Protein AF-A0A397CRY1-F1 (afdb_monomer_lite)

pLDDT: mean 73.07, std 24.19, range [22.98, 98.88]

Radius of gyration: 30.83 Å; chains: 1; bounding box: 78×81×92 Å

Secondary structure (DSSP, 8-state):
-HHHHHHHHHSSSS---TTSHHHHHHHHHHSPPPGGG-HHHHHHHHHHHHHHHHHTT-EEEEEEESB-BEE-STT-EE------HHHHHHHHHHHHTTEEEEEEEETTS--TTTHHHHHHHHTT-GGGGEEE-TTT-PEEEPPPTT-TTHHHHHHHHHHHHHHGGGEEEEEE-BHHHHHHHHHHHHHHHGGGGGGEEEEE--B--SEE--TT--------------------------------------EEPP--HHHIIIII-TTSEEEEEEE-SSGGGHHHHHHHHHHHH--SEEEEE-TT-TT-EEEE-SS-EEEE-----TT-----HHHHHHHHHHHHHHHHHHHHHHHHHHHHHHHHHHHHHHPPTTPEEEE-TTS-EEEE--TT-----EE----TTSS----------TT--HHHHHHHTTSTTTTS-HHHHHHHHHHHTT--HHHHHHHHHS-EE----

Organism: Aphanomyces astaci (NCBI:txid112090)

Sequence (469 aa):
MEFWGTLQKSLGGGAVPADSDAYVNKFFDNTAVEESWAIDEWTAKLKQFVAAQLADGRRVALVTCGSATVPLSGDSVMDAVSFGDRGAASAEHFLRAGYAVIFLHRHGSLAPFSRHFQLYIRDNRFLSMLRVDDTDNSLHVDPPNDDRHAQDLSTILTEAKDTSARLVHVSFTSVQQYLFYLRMAASVIDSAASRGLILLSASVLDYYVPSSIPSILPSIPSTPSTAASPPPPSSNTTKKESSSSLTLNLVRIPNLIAKIRRNYAPKACLVTLKSVADKGRLQRAAFRDIERWGVDVVVADSPMLPNELALISPQEEFVASPHLDEDCRHVELEVVCAAMLVEIHRAWSTRRQILKQGKALLLLTAKFSMMKENDTLNEDAMGNKNVPFKRGIRIYTERRHRPPSTSPPLEVMIAFSPAGTPETIRNLWGDLWNGWDEGEIADFKEQIGHVTLSSALYGLAHGVTATVG

InterPro domains:
  IPR035929 CoaB-like superfamily [G3DSA:3.40.50.10300] (41-379)
  IPR035929 CoaB-like superfamily [SSF102645] (41-327)

Foldseek 3Di:
DVPVVVVVVVCVPDHDDLQDPVNVVVLVVQDDDDVVLVLVVVLVVLLVLLVVCVVVVAFEEEFEFEWAWFDDPDPDIDTPGGLGPLRQLLCLLSLVVRHQYEYEYAVNHDHHLCNVCVVCVVVVNQVVQWDQDPPPRDIGGHDDPPDPCSVVNVVSVVSCVVSVSRYDYNYDHHLSSSVSVVLSNLLSQLVSFLSYAYEYRYHYDQWHADPPDPPPDPPDDDDDDDDDDDDDDDDDDPPPPPPPDDDTDIDGNRDCLLVSCPPRRVRYQYEYEEEDADPVCQQVVFVCCCVVRVHQWYWYDHPVCPQWIWIDGPVDIDIQGFDCPPVRDGDHSSNSVSVVVSVSSVVSSLVVLLCVLCVVVVVVLVVLLPDDFQQFDQAFPVGDGRDGDDFPTHHDFDQPDDPDDDDDPDGDGPGDDPPDDSVNSVVCVVPVDDPDDPVRVVVVCVVCVPPDPSRVSVVVSRGGDDDDD

Structure (mmCIF, N/CA/C/O backbone):
data_AF-A0A397CRY1-F1
#
_entry.id   AF-A0A397CRY1-F1
#
loop_
_atom_site.group_PDB
_atom_site.id
_atom_site.type_symbol
_atom_site.label_atom_id
_atom_site.label_alt_id
_atom_site.label_comp_id
_atom_site.label_asym_id
_atom_site.label_entity_id
_atom_site.label_seq_id
_atom_site.pdbx_PDB_ins_code
_atom_site.Cartn_x
_atom_site.Cartn_y
_atom_site.Cartn_z
_atom_site.occupancy
_atom_site.B_iso_or_equiv
_atom_site.auth_seq_id
_atom_site.auth_comp_id
_atom_site.auth_asym_id
_atom_site.auth_atom_id
_atom_site.pdbx_PDB_model_num
ATOM 1 N N . MET A 1 1 ? -6.505 34.892 -18.474 1.00 35.56 1 MET A N 1
ATOM 2 C CA . MET A 1 1 ? -5.706 35.637 -17.472 1.00 35.56 1 MET A CA 1
ATOM 3 C C . MET A 1 1 ? -6.442 35.860 -16.143 1.00 35.56 1 MET A C 1
ATOM 5 O O . MET A 1 1 ? -5.770 35.910 -15.125 1.00 35.56 1 MET A O 1
ATOM 9 N N . GLU A 1 2 ? -7.780 35.922 -16.085 1.00 35.66 2 GLU A N 1
ATOM 10 C CA . GLU A 1 2 ? -8.510 36.241 -14.832 1.00 35.66 2 GLU A CA 1
ATOM 11 C C . GLU A 1 2 ? -8.693 35.073 -13.828 1.00 35.66 2 GLU A C 1
ATOM 13 O O . GLU A 1 2 ? -8.895 35.305 -12.635 1.00 35.66 2 GLU A O 1
ATOM 18 N N . PHE A 1 3 ? -8.564 33.813 -14.261 1.00 38.59 3 PHE A N 1
ATOM 19 C CA . PHE A 1 3 ? -8.904 32.633 -13.439 1.00 38.59 3 PHE A CA 1
ATOM 20 C C . PHE A 1 3 ? -7.819 32.208 -12.423 1.00 38.59 3 PHE A C 1
ATOM 22 O O . PHE A 1 3 ? -8.110 31.622 -11.384 1.00 38.59 3 PHE A O 1
ATOM 29 N N . TRP A 1 4 ? -6.550 32.537 -12.682 1.00 41.78 4 TRP A N 1
ATOM 30 C CA . TRP A 1 4 ? -5.4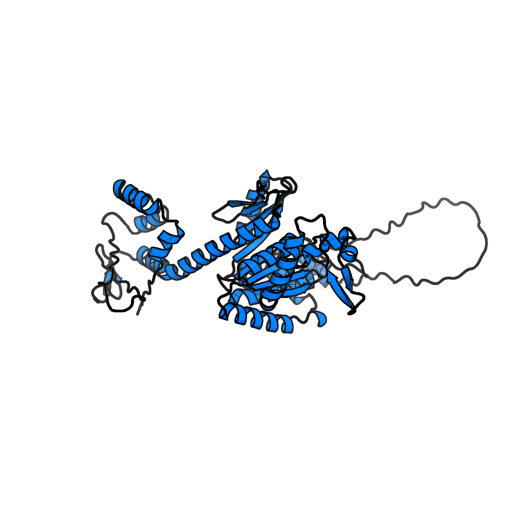56 32.291 -11.728 1.00 41.78 4 TRP A CA 1
ATOM 31 C C . TRP A 1 4 ? -5.175 33.498 -10.826 1.00 41.78 4 TRP A C 1
ATOM 33 O O . TRP A 1 4 ? -4.739 33.320 -9.691 1.00 41.78 4 TRP A O 1
ATOM 43 N N . GLY A 1 5 ? -5.547 34.709 -11.260 1.00 36.38 5 GLY A N 1
ATOM 44 C CA . GLY A 1 5 ? -5.604 35.886 -10.386 1.00 36.38 5 GLY A CA 1
ATOM 45 C C . GLY A 1 5 ? -6.648 35.739 -9.270 1.00 36.38 5 GLY A C 1
ATOM 46 O O . GLY A 1 5 ? -6.462 36.261 -8.174 1.00 36.38 5 GLY A O 1
ATOM 47 N N . THR A 1 6 ? -7.707 34.958 -9.500 1.00 38.34 6 THR A N 1
ATOM 48 C CA . THR A 1 6 ? -8.682 34.561 -8.470 1.00 38.34 6 THR A CA 1
ATOM 49 C C . THR A 1 6 ? -8.162 33.450 -7.557 1.00 38.34 6 THR A C 1
ATOM 51 O O . THR A 1 6 ? -8.492 33.460 -6.375 1.00 38.34 6 THR A O 1
ATOM 54 N N . LEU A 1 7 ? -7.269 32.566 -8.024 1.00 38.50 7 LEU A N 1
ATOM 55 C CA . LEU A 1 7 ? -6.516 31.674 -7.130 1.00 38.50 7 LEU A CA 1
ATOM 56 C C . LEU A 1 7 ? -5.561 32.471 -6.236 1.00 38.50 7 LEU A C 1
ATOM 58 O O . LEU A 1 7 ? -5.512 32.224 -5.040 1.00 38.50 7 LEU A O 1
ATOM 62 N N . GLN A 1 8 ? -4.873 33.477 -6.776 1.00 40.81 8 GLN A N 1
ATOM 63 C CA . GLN A 1 8 ? -3.976 34.345 -6.008 1.00 40.81 8 GLN A CA 1
ATOM 64 C C . GLN A 1 8 ? -4.739 35.237 -5.008 1.00 40.81 8 GLN A C 1
ATOM 66 O O . GLN A 1 8 ? -4.270 35.436 -3.891 1.00 40.81 8 GLN A O 1
ATOM 71 N N . LYS A 1 9 ? -5.948 35.709 -5.360 1.00 37.59 9 LYS A N 1
ATOM 72 C CA . LYS A 1 9 ? -6.834 36.469 -4.454 1.00 37.59 9 LYS A CA 1
ATOM 73 C C . LYS A 1 9 ? -7.597 35.604 -3.441 1.00 37.59 9 LYS A C 1
ATOM 75 O O . LYS A 1 9 ? -7.926 36.110 -2.380 1.00 37.59 9 LYS A O 1
ATOM 80 N N . SER A 1 10 ? -7.846 34.322 -3.722 1.00 38.50 10 SER A N 1
ATOM 81 C CA . SER A 1 10 ? -8.452 33.376 -2.764 1.00 38.50 10 SER A CA 1
ATOM 82 C C . SER A 1 10 ? -7.421 32.658 -1.884 1.00 38.50 10 SER A C 1
ATOM 84 O O . SER A 1 10 ? -7.786 32.146 -0.832 1.00 38.50 10 SER A O 1
ATOM 86 N N . LEU A 1 11 ? -6.154 32.591 -2.303 1.00 43.59 11 LEU A N 1
ATOM 87 C CA . LEU A 1 11 ? -5.031 32.059 -1.515 1.00 43.59 11 LEU A CA 1
ATOM 88 C C . LEU A 1 11 ? -4.255 33.165 -0.782 1.00 43.59 11 LEU A C 1
ATOM 90 O O . LEU A 1 11 ? -3.385 32.871 0.035 1.00 43.59 11 LEU A O 1
ATOM 94 N N . GLY A 1 12 ? -4.594 34.431 -1.035 1.00 35.75 12 GLY A N 1
ATOM 95 C CA . GLY A 1 12 ? -4.203 35.581 -0.230 1.00 35.75 12 GLY A CA 1
ATOM 96 C C . GLY A 1 12 ? -5.189 35.796 0.916 1.00 35.75 12 GLY A C 1
ATOM 97 O O . GLY A 1 12 ? -6.073 36.638 0.812 1.00 35.75 12 GLY A O 1
ATOM 98 N N . GLY A 1 13 ? -5.041 35.021 1.993 1.00 34.59 13 GLY A N 1
ATOM 99 C CA . GLY A 1 13 ? -5.843 35.154 3.217 1.00 34.59 13 GLY A CA 1
ATOM 100 C C . GLY A 1 13 ? -6.302 33.808 3.776 1.00 34.59 13 GLY A C 1
ATOM 101 O O . GLY A 1 13 ? -7.471 33.465 3.669 1.00 34.59 13 GLY A O 1
ATOM 102 N N . GLY A 1 14 ? -5.373 33.042 4.359 1.00 41.25 14 GLY A N 1
ATOM 103 C CA . GLY A 1 14 ? -5.627 31.710 4.926 1.00 41.25 14 GLY A CA 1
ATOM 104 C C . GLY A 1 14 ? -5.494 30.597 3.883 1.00 41.25 14 GLY A C 1
ATOM 105 O O . GLY A 1 14 ? -6.463 30.218 3.236 1.00 41.25 14 GLY A O 1
ATOM 106 N N . ALA A 1 15 ? -4.279 30.075 3.696 1.00 59.34 15 ALA A N 1
ATOM 107 C CA . ALA A 1 15 ? -4.007 29.015 2.726 1.00 59.34 15 ALA A CA 1
ATOM 108 C C . ALA A 1 15 ? -4.868 27.772 3.014 1.00 59.34 15 ALA A C 1
ATOM 110 O O . ALA A 1 15 ? -4.705 27.122 4.047 1.00 59.34 15 ALA A O 1
ATOM 111 N N . VAL A 1 16 ? -5.776 27.443 2.093 1.00 67.69 16 VAL A N 1
ATOM 112 C CA . VAL A 1 16 ? -6.593 26.228 2.151 1.00 67.69 16 VAL A CA 1
ATOM 113 C C . VAL A 1 16 ? -5.658 25.007 2.235 1.00 67.69 16 VAL A C 1
ATOM 115 O O . VAL A 1 16 ? -4.805 24.847 1.357 1.00 67.69 16 VAL A O 1
ATOM 118 N N . PRO A 1 17 ? -5.769 24.153 3.271 1.00 79.25 17 PRO A N 1
ATOM 119 C CA . PRO A 1 17 ? -4.882 23.004 3.436 1.00 79.25 17 PRO A CA 1
ATOM 120 C C . PRO A 1 17 ? -4.955 22.044 2.240 1.00 79.25 17 PRO A C 1
ATOM 122 O O . PRO A 1 17 ? -6.041 21.786 1.715 1.00 79.25 17 PRO A O 1
ATOM 125 N N . ALA A 1 18 ? -3.812 21.479 1.832 1.00 80.44 18 ALA A N 1
ATOM 126 C CA . ALA A 1 18 ? -3.720 20.544 0.699 1.00 80.44 18 ALA A CA 1
ATOM 127 C C . ALA A 1 18 ? -4.480 19.219 0.931 1.00 80.44 18 ALA A C 1
ATOM 129 O O . ALA A 1 18 ? -4.733 18.461 -0.002 1.00 80.44 18 ALA A O 1
ATOM 130 N N . ASP A 1 19 ? -4.837 18.941 2.181 1.00 81.25 19 ASP A N 1
ATOM 131 C CA . ASP A 1 19 ? -5.654 17.818 2.637 1.00 81.25 19 ASP A CA 1
ATOM 132 C C . ASP A 1 19 ? -7.155 18.145 2.751 1.00 81.25 19 ASP A C 1
ATOM 134 O O . ASP A 1 19 ? -7.961 17.258 3.035 1.00 81.25 19 ASP A O 1
ATOM 138 N N . SER A 1 20 ? -7.550 19.405 2.539 1.00 86.19 20 SER A N 1
ATOM 139 C CA . SER A 1 20 ? -8.951 19.815 2.648 1.00 86.19 20 SER A CA 1
ATOM 140 C C . SER A 1 20 ? -9.811 19.274 1.504 1.00 86.19 20 SER A C 1
ATOM 142 O O . SER A 1 20 ? -9.372 19.138 0.360 1.00 86.19 20 SER A O 1
ATOM 144 N N . ASP A 1 21 ? -11.084 19.032 1.808 1.00 85.88 21 ASP A N 1
ATOM 145 C CA . ASP A 1 21 ? -12.080 18.529 0.863 1.00 85.88 21 ASP A CA 1
ATOM 146 C C . ASP A 1 21 ? -12.181 19.384 -0.399 1.00 85.88 21 ASP A C 1
ATOM 148 O O . ASP A 1 21 ? -12.159 18.852 -1.507 1.00 85.88 21 ASP A O 1
ATOM 152 N N . ALA A 1 22 ? -12.228 20.706 -0.228 1.00 87.62 22 ALA A N 1
ATOM 153 C CA . ALA A 1 22 ? -12.297 21.647 -1.336 1.00 87.62 22 ALA A CA 1
ATOM 154 C C . ALA A 1 22 ? -11.056 21.558 -2.237 1.00 87.62 22 ALA A C 1
ATOM 156 O O . ALA A 1 22 ? -11.189 21.582 -3.457 1.00 87.62 22 ALA A O 1
ATOM 157 N N . TYR A 1 23 ? -9.859 21.421 -1.655 1.00 88.44 23 TYR A N 1
ATOM 158 C CA . TYR A 1 23 ? -8.615 21.331 -2.418 1.00 88.44 23 TYR A CA 1
ATOM 159 C C . TYR A 1 23 ? -8.510 20.022 -3.202 1.00 88.44 23 TYR A C 1
ATOM 161 O O . TYR A 1 23 ? -8.210 20.032 -4.396 1.00 88.44 23 TYR A O 1
ATOM 169 N N . VAL A 1 24 ? -8.802 18.898 -2.542 1.00 89.6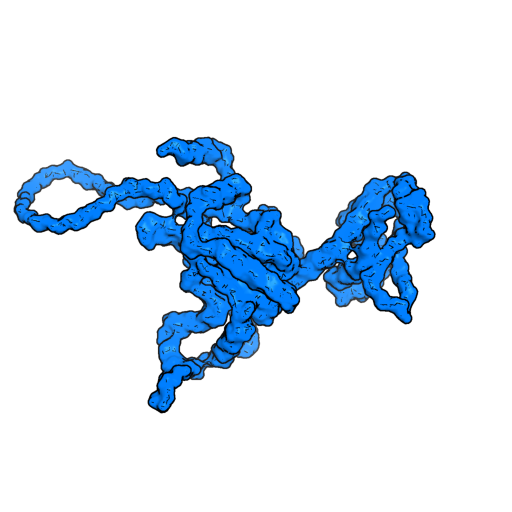9 24 VAL A N 1
ATOM 170 C CA . VAL A 1 24 ? -8.740 17.566 -3.151 1.00 89.69 24 VAL A CA 1
ATOM 171 C C . VAL A 1 24 ? -9.776 17.424 -4.267 1.00 89.69 24 VAL A C 1
ATOM 173 O O . VAL A 1 24 ? -9.433 16.966 -5.353 1.00 89.69 24 VAL A O 1
ATOM 176 N N . ASN A 1 25 ? -11.024 17.844 -4.037 1.00 89.69 25 ASN A N 1
ATOM 177 C CA . ASN A 1 25 ? -12.065 17.779 -5.067 1.00 89.69 25 ASN A CA 1
ATOM 178 C C . ASN A 1 25 ? -11.689 18.657 -6.262 1.00 89.69 25 ASN A C 1
ATOM 180 O O . ASN A 1 25 ? -11.670 18.176 -7.387 1.00 89.69 25 ASN A O 1
ATOM 184 N N . LYS A 1 26 ? -11.236 19.893 -6.010 1.00 88.31 26 LYS A N 1
ATOM 185 C CA . LYS A 1 26 ? -10.770 20.796 -7.066 1.00 88.31 26 LYS A CA 1
ATOM 186 C C . LYS A 1 26 ? -9.629 20.201 -7.894 1.00 88.31 26 LYS A C 1
ATOM 188 O O . LYS A 1 26 ? -9.574 20.460 -9.092 1.00 88.31 26 LYS A O 1
ATOM 193 N N . PHE A 1 27 ? -8.723 19.431 -7.292 1.00 90.62 27 PHE A N 1
ATOM 194 C CA . PHE A 1 27 ? -7.699 18.712 -8.048 1.00 90.62 27 PHE A CA 1
ATOM 195 C C . PHE A 1 27 ? -8.321 17.677 -8.993 1.00 90.62 27 PHE A C 1
ATOM 197 O O . PHE A 1 27 ? -8.026 17.702 -10.185 1.00 90.62 27 PHE A O 1
ATOM 204 N N . PHE A 1 28 ? -9.194 16.803 -8.488 1.00 91.88 28 PHE A N 1
ATOM 205 C CA . PHE A 1 28 ? -9.810 15.751 -9.302 1.00 91.88 28 PHE A CA 1
ATOM 206 C C . PHE A 1 28 ? -10.744 16.305 -10.385 1.00 91.88 28 PHE A C 1
ATOM 208 O O . PHE A 1 28 ? -10.761 15.764 -11.483 1.00 91.88 28 PHE A O 1
ATOM 215 N N . ASP A 1 29 ? -11.460 17.394 -10.105 1.00 89.62 29 ASP A N 1
ATOM 216 C CA . ASP A 1 29 ? -12.401 18.013 -11.044 1.00 89.62 29 ASP A CA 1
ATOM 217 C C . ASP A 1 29 ? -11.689 18.746 -12.196 1.00 89.62 29 ASP A C 1
ATOM 219 O O . ASP A 1 29 ? -12.229 18.848 -13.293 1.00 89.62 29 ASP A O 1
ATOM 223 N N . ASN A 1 30 ? -10.476 19.264 -11.959 1.00 86.69 30 ASN A N 1
ATOM 224 C CA . ASN A 1 30 ? -9.719 20.036 -12.956 1.00 86.69 30 ASN A CA 1
ATOM 225 C C . ASN A 1 30 ? -8.594 19.247 -13.637 1.00 86.69 30 ASN A C 1
ATOM 227 O O . ASN A 1 30 ? -7.966 19.762 -14.563 1.00 86.69 30 ASN A O 1
ATOM 231 N N . THR A 1 31 ? -8.295 18.035 -13.175 1.00 88.25 31 THR A N 1
ATOM 232 C CA . THR A 1 31 ? -7.274 17.196 -13.806 1.00 88.25 31 THR A CA 1
ATOM 233 C C . THR A 1 31 ? -7.929 16.360 -14.892 1.00 88.25 31 THR A C 1
ATOM 235 O O . THR A 1 31 ? -8.771 15.514 -14.599 1.00 88.25 31 THR A O 1
ATOM 238 N N . ALA A 1 32 ? -7.535 16.590 -16.144 1.00 86.69 32 ALA A N 1
ATOM 239 C CA . ALA A 1 32 ? -7.985 15.769 -17.259 1.00 86.69 32 ALA A CA 1
ATOM 240 C C . ALA A 1 32 ? -7.504 14.323 -17.073 1.00 86.69 32 ALA A C 1
ATOM 242 O O . ALA A 1 32 ? -6.317 14.082 -16.849 1.00 86.69 32 ALA A O 1
ATOM 243 N N . VAL A 1 33 ? -8.438 13.378 -17.152 1.00 89.62 33 VAL A N 1
ATOM 244 C CA . VAL A 1 33 ? -8.146 11.944 -17.154 1.00 89.62 33 VAL A CA 1
ATOM 245 C C . VAL A 1 33 ? -7.884 11.521 -18.591 1.00 89.62 33 VAL A C 1
ATOM 247 O O . VAL A 1 33 ? -8.729 11.728 -19.460 1.00 89.62 33 VAL A O 1
ATOM 250 N N . GLU A 1 34 ? -6.721 10.933 -18.843 1.00 89.88 34 GLU A N 1
ATOM 251 C CA . GLU A 1 34 ? -6.405 10.365 -20.151 1.00 89.88 34 GLU A CA 1
ATOM 252 C C . GLU A 1 34 ? -7.092 9.004 -20.320 1.00 89.88 34 GLU A C 1
ATOM 254 O O . GLU A 1 34 ? -7.146 8.199 -19.389 1.00 89.88 34 GLU A O 1
ATOM 259 N N . GLU A 1 35 ? -7.576 8.715 -21.528 1.00 89.75 35 GLU A N 1
ATOM 260 C CA . GLU A 1 35 ? -8.200 7.425 -21.858 1.00 89.75 35 GLU A CA 1
ATOM 261 C C . GLU A 1 35 ? -7.233 6.248 -21.637 1.00 89.75 35 GLU A C 1
ATOM 263 O O . GLU A 1 35 ? -7.627 5.194 -21.141 1.00 89.75 35 GLU A O 1
ATOM 268 N N . SER A 1 36 ? -5.937 6.477 -21.881 1.00 92.12 36 SER A N 1
ATOM 269 C CA . SER A 1 36 ? -4.840 5.532 -21.625 1.00 92.12 36 SER A CA 1
ATOM 270 C C . SER A 1 36 ? -4.767 5.059 -20.169 1.00 92.12 36 SER A C 1
ATOM 272 O O . SER A 1 36 ? -4.198 4.002 -19.892 1.00 92.12 36 SER A O 1
ATOM 274 N N . TRP A 1 37 ? -5.332 5.816 -19.221 1.00 94.19 37 TRP A N 1
ATOM 275 C CA . TRP A 1 37 ? -5.315 5.438 -17.813 1.00 94.19 37 TRP A CA 1
ATOM 276 C C . TRP A 1 37 ? -6.334 4.341 -17.492 1.00 94.19 37 TRP A C 1
ATOM 278 O O . TRP A 1 37 ? -6.191 3.713 -16.442 1.00 94.19 37 TRP A O 1
ATOM 288 N N . ALA A 1 38 ? -7.333 4.108 -18.357 1.00 95.56 38 ALA A N 1
ATOM 289 C CA . ALA A 1 38 ? -8.304 3.014 -18.264 1.00 95.56 38 ALA A CA 1
ATOM 290 C C . ALA A 1 38 ? -8.878 2.804 -16.842 1.00 95.56 38 ALA A C 1
ATOM 292 O O . ALA A 1 38 ? -8.954 1.683 -16.333 1.00 95.56 38 ALA A O 1
ATOM 293 N N . ILE A 1 39 ? -9.239 3.899 -16.154 1.00 95.31 39 ILE A N 1
ATOM 294 C CA . ILE A 1 39 ? -9.614 3.872 -14.726 1.00 95.31 39 ILE A CA 1
ATOM 295 C C . ILE A 1 39 ? -10.814 2.951 -14.476 1.00 95.31 39 ILE A C 1
ATOM 297 O O . ILE A 1 39 ? -10.824 2.202 -13.497 1.00 95.31 39 ILE A O 1
ATOM 301 N N . ASP A 1 40 ? -11.821 2.983 -15.346 1.00 96.12 40 ASP A N 1
ATOM 302 C CA . ASP A 1 40 ? -13.038 2.185 -15.171 1.00 96.12 40 ASP A CA 1
ATOM 303 C C . ASP A 1 40 ? -12.771 0.684 -15.350 1.00 96.12 40 ASP A C 1
ATOM 305 O O . ASP A 1 40 ? -13.255 -0.133 -14.560 1.00 96.12 40 ASP A O 1
ATOM 309 N N . GLU A 1 41 ? -11.923 0.317 -16.314 1.00 97.19 41 GLU A N 1
ATOM 310 C CA . GLU A 1 41 ? -11.494 -1.067 -16.536 1.00 97.19 41 GLU A CA 1
ATOM 311 C C . GLU A 1 41 ? -10.704 -1.599 -15.339 1.00 97.19 41 GLU A C 1
ATOM 313 O O . GLU A 1 41 ? -10.999 -2.677 -14.809 1.00 97.19 41 GLU A O 1
ATOM 318 N N . TRP A 1 42 ? -9.744 -0.810 -14.844 1.00 97.75 42 TRP A N 1
ATOM 319 C CA . TRP A 1 42 ? -9.006 -1.146 -13.631 1.00 97.75 42 TRP A CA 1
ATOM 320 C C . TRP A 1 42 ? -9.925 -1.257 -12.418 1.00 97.75 42 TRP A C 1
ATOM 322 O O . TRP A 1 42 ? -9.778 -2.185 -11.622 1.00 97.75 42 TRP A O 1
ATOM 332 N N . THR A 1 43 ? -10.914 -0.374 -12.293 1.00 98.19 43 THR A N 1
ATOM 333 C CA . THR A 1 43 ? -11.898 -0.421 -11.207 1.00 98.19 43 THR A CA 1
ATOM 334 C C . THR A 1 43 ? -12.674 -1.735 -11.231 1.00 98.19 43 THR A C 1
ATOM 336 O O . THR A 1 43 ? -12.812 -2.384 -10.191 1.00 98.19 43 THR A O 1
ATOM 339 N N . ALA A 1 44 ? -13.170 -2.151 -12.400 1.00 98.31 44 ALA A N 1
ATOM 340 C CA . ALA A 1 44 ? -13.895 -3.408 -12.557 1.00 98.31 44 ALA A CA 1
ATOM 341 C C . ALA A 1 44 ? -13.005 -4.616 -12.223 1.00 98.31 44 ALA A C 1
ATOM 343 O O . ALA A 1 44 ? -13.388 -5.466 -11.413 1.00 98.31 44 ALA A O 1
ATOM 344 N N . LYS A 1 45 ? -11.782 -4.641 -12.764 1.00 98.38 45 LYS A N 1
ATOM 345 C CA . LYS A 1 45 ? -10.801 -5.709 -12.534 1.00 98.38 45 LYS A CA 1
ATOM 346 C C . LYS A 1 45 ? -10.420 -5.838 -11.059 1.00 98.38 45 LYS A C 1
ATOM 348 O O . LYS A 1 45 ? -10.415 -6.944 -10.521 1.00 98.38 45 LYS A O 1
ATOM 353 N N . LEU A 1 46 ? -10.148 -4.723 -10.378 1.00 98.56 46 LEU A N 1
ATOM 354 C CA . LEU A 1 46 ? -9.806 -4.736 -8.955 1.00 98.56 46 LEU A CA 1
ATOM 355 C C . LEU A 1 46 ? -10.995 -5.147 -8.086 1.00 98.56 46 LEU A C 1
ATOM 357 O O . LEU A 1 46 ? -10.805 -5.902 -7.137 1.00 98.56 46 LEU A O 1
ATOM 361 N N . LYS A 1 47 ? -12.222 -4.712 -8.403 1.00 98.50 47 LYS A N 1
ATOM 362 C CA . LYS A 1 47 ? -13.423 -5.165 -7.678 1.00 98.50 47 LYS A CA 1
ATOM 363 C C . LYS A 1 47 ? -13.607 -6.675 -7.786 1.00 98.50 47 LYS A C 1
ATOM 365 O O . LYS A 1 47 ? -13.840 -7.323 -6.769 1.00 98.50 47 LYS A O 1
ATOM 370 N N . GLN A 1 48 ? -13.465 -7.231 -8.990 1.00 98.31 48 GLN A N 1
ATOM 371 C CA . GLN A 1 48 ? -13.552 -8.674 -9.210 1.00 98.31 48 GLN A CA 1
ATOM 372 C C . GLN A 1 48 ? -12.452 -9.422 -8.449 1.00 98.31 48 GLN A C 1
ATOM 374 O O . GLN A 1 48 ? -12.741 -10.398 -7.756 1.00 98.31 48 GLN A O 1
ATOM 379 N N . PHE A 1 49 ? -11.212 -8.935 -8.528 1.00 98.56 49 PHE A N 1
ATOM 380 C CA . PHE A 1 49 ? -10.081 -9.502 -7.802 1.00 98.56 49 PHE A CA 1
ATOM 381 C C . PHE A 1 49 ? -10.332 -9.511 -6.290 1.00 98.56 49 PHE A C 1
ATOM 383 O O . PHE A 1 49 ? -10.276 -10.566 -5.668 1.00 98.56 49 PHE A O 1
ATOM 390 N N . VAL A 1 50 ? -10.683 -8.369 -5.692 1.00 98.50 50 VAL A N 1
ATOM 391 C CA . VAL A 1 50 ? -10.929 -8.280 -4.245 1.00 98.50 50 VAL A CA 1
ATOM 392 C C . VAL A 1 50 ? -12.090 -9.177 -3.817 1.00 98.50 50 VAL A C 1
ATOM 394 O O . VAL A 1 50 ? -11.961 -9.889 -2.824 1.00 98.50 50 VAL A O 1
ATOM 397 N N . ALA A 1 51 ? -13.190 -9.213 -4.575 1.00 98.19 51 ALA A N 1
ATOM 398 C CA . ALA A 1 51 ? -14.326 -10.079 -4.267 1.00 98.19 51 ALA A CA 1
ATOM 399 C C . ALA A 1 51 ? -13.941 -11.569 -4.256 1.00 98.19 51 ALA A C 1
ATOM 401 O O . ALA A 1 51 ? -14.272 -12.273 -3.300 1.00 98.19 51 ALA A O 1
ATOM 402 N N . ALA A 1 52 ? -13.194 -12.032 -5.264 1.00 98.19 52 ALA A N 1
ATOM 403 C CA . ALA A 1 52 ? -12.725 -13.416 -5.340 1.00 98.19 52 ALA A CA 1
ATOM 404 C C . ALA A 1 52 ? -11.801 -13.774 -4.162 1.00 98.19 52 ALA A C 1
ATOM 406 O O . ALA A 1 52 ? -11.989 -14.790 -3.499 1.00 98.19 52 ALA A O 1
ATOM 407 N N . GLN A 1 53 ? -10.847 -12.900 -3.830 1.00 98.00 53 GLN A N 1
ATOM 408 C CA . GLN A 1 53 ? -9.899 -13.149 -2.737 1.00 98.00 53 GLN A CA 1
ATOM 409 C C . GLN A 1 53 ? -10.578 -13.151 -1.359 1.00 98.00 53 GLN A C 1
ATOM 411 O O . GLN A 1 53 ? -10.199 -13.917 -0.471 1.00 98.00 53 GLN A O 1
ATOM 416 N N . LEU A 1 54 ? -11.603 -12.315 -1.170 1.00 97.44 54 LEU A N 1
ATOM 417 C CA . LEU A 1 54 ? -12.392 -12.302 0.060 1.00 97.44 54 LEU A CA 1
ATOM 418 C C . LEU A 1 54 ? -13.249 -13.562 0.215 1.00 97.44 54 LEU A C 1
ATOM 420 O O . LEU A 1 54 ? -13.348 -14.057 1.345 1.00 97.44 54 LEU A O 1
ATOM 424 N N . ALA A 1 55 ? -13.824 -14.067 -0.884 1.00 97.56 55 ALA A N 1
ATOM 425 C CA . ALA A 1 55 ? -14.581 -15.320 -0.920 1.00 97.56 55 ALA A CA 1
ATOM 426 C C . ALA A 1 55 ? -13.707 -16.518 -0.516 1.00 97.56 55 ALA A C 1
ATOM 428 O O . ALA A 1 55 ? -14.130 -17.339 0.293 1.00 97.56 55 ALA A O 1
ATOM 429 N N . ASP A 1 56 ? -12.447 -16.527 -0.952 1.00 96.56 56 ASP A N 1
ATOM 430 C CA . ASP A 1 56 ? -11.442 -17.530 -0.574 1.00 96.56 56 ASP A CA 1
ATOM 431 C C . ASP A 1 56 ? -10.904 -17.371 0.858 1.00 96.56 56 ASP A C 1
ATOM 433 O O . ASP A 1 56 ? -9.955 -18.042 1.266 1.00 96.56 56 ASP A O 1
ATOM 437 N N . GLY A 1 57 ? -11.454 -16.451 1.648 1.00 96.00 57 GLY A N 1
ATOM 438 C CA . GLY A 1 57 ? -11.010 -16.290 3.021 1.00 96.00 57 GLY A CA 1
ATOM 439 C C . GLY A 1 57 ? -9.631 -15.620 3.149 1.00 96.00 57 GLY A C 1
ATOM 440 O O . GLY A 1 57 ? -9.027 -15.701 4.224 1.00 96.00 57 GLY A O 1
ATOM 441 N N . ARG A 1 58 ? -9.177 -14.839 2.159 1.00 96.75 58 ARG A N 1
ATOM 442 C CA . ARG A 1 58 ? -7.899 -14.105 2.240 1.00 96.75 58 ARG A CA 1
ATOM 443 C C . ARG A 1 58 ? -8.036 -12.674 2.760 1.00 96.75 58 ARG A C 1
ATOM 445 O O . ARG A 1 58 ? -9.099 -12.054 2.717 1.00 96.75 58 ARG A O 1
ATOM 452 N N . ARG A 1 59 ? -6.934 -12.152 3.303 1.00 98.31 59 ARG A N 1
ATOM 453 C CA . ARG A 1 59 ? -6.746 -10.712 3.552 1.00 98.31 59 ARG A CA 1
ATOM 454 C C . ARG A 1 59 ? -6.243 -10.053 2.271 1.00 98.31 59 ARG A C 1
ATOM 456 O O . ARG A 1 59 ? -5.617 -10.721 1.452 1.00 98.31 59 ARG A O 1
ATOM 463 N N . VAL A 1 60 ? -6.498 -8.760 2.108 1.00 98.62 60 VAL A N 1
ATOM 464 C CA . VAL A 1 60 ? -6.085 -8.012 0.913 1.00 98.62 60 VAL A CA 1
ATOM 465 C C . VAL A 1 60 ? -5.209 -6.841 1.338 1.00 98.62 60 VAL A C 1
ATOM 467 O O . VAL A 1 60 ? -5.574 -6.113 2.256 1.00 98.62 60 VAL A O 1
ATOM 470 N N . ALA A 1 61 ? -4.063 -6.663 0.687 1.00 98.75 61 ALA A N 1
ATOM 471 C CA . ALA A 1 61 ? -3.170 -5.532 0.896 1.00 98.75 61 ALA A CA 1
ATOM 472 C C . ALA A 1 61 ? -3.090 -4.665 -0.369 1.00 98.75 61 ALA A C 1
ATOM 474 O O . ALA A 1 61 ? -2.890 -5.182 -1.464 1.00 98.75 61 ALA A O 1
ATOM 475 N N . LEU A 1 62 ? -3.221 -3.349 -0.224 1.00 98.88 62 LEU A N 1
ATOM 476 C CA . LEU A 1 62 ? -2.847 -2.360 -1.232 1.00 98.88 62 LEU A CA 1
ATOM 477 C C . LEU A 1 62 ? -1.471 -1.817 -0.859 1.00 98.88 62 LEU A C 1
ATOM 479 O O . LEU A 1 62 ? -1.331 -1.194 0.190 1.00 98.88 62 LEU A O 1
ATOM 483 N N . VAL A 1 63 ? -0.474 -2.039 -1.708 1.00 98.75 63 VAL A N 1
ATOM 484 C CA . VAL A 1 63 ? 0.899 -1.570 -1.489 1.00 98.75 63 VAL A CA 1
ATOM 485 C C . VAL A 1 63 ? 1.257 -0.576 -2.581 1.00 98.75 63 VAL A C 1
ATOM 487 O O . VAL A 1 63 ? 1.176 -0.917 -3.762 1.00 98.75 63 VAL A O 1
ATOM 490 N N . THR A 1 64 ? 1.648 0.643 -2.199 1.00 98.38 64 THR A N 1
ATOM 491 C CA . THR A 1 64 ? 2.163 1.632 -3.155 1.00 98.38 64 THR A CA 1
ATOM 492 C C . THR A 1 64 ? 3.687 1.587 -3.233 1.00 98.38 64 THR A C 1
ATOM 494 O O . THR A 1 64 ? 4.346 1.512 -2.202 1.00 98.38 64 THR A O 1
ATOM 497 N N . CYS A 1 65 ? 4.280 1.610 -4.427 1.00 97.25 65 CYS A N 1
ATOM 498 C CA . CYS A 1 65 ? 5.718 1.378 -4.607 1.00 97.25 65 CYS A CA 1
ATOM 499 C C . CYS A 1 65 ? 6.361 2.326 -5.637 1.00 97.25 65 CYS A C 1
ATOM 501 O O . CYS A 1 65 ? 5.747 2.671 -6.646 1.00 97.25 65 CYS A O 1
ATOM 503 N N . GLY A 1 66 ? 7.618 2.715 -5.402 1.00 94.94 66 GLY A N 1
ATOM 504 C CA . GLY A 1 66 ? 8.394 3.604 -6.273 1.00 94.94 66 GLY A CA 1
ATOM 505 C C . GLY A 1 66 ? 8.054 5.085 -6.091 1.00 94.94 66 GLY A C 1
ATOM 506 O O . GLY A 1 66 ? 7.426 5.466 -5.106 1.00 94.94 66 GLY A O 1
ATOM 507 N N . SER A 1 67 ? 8.481 5.933 -7.025 1.00 94.38 67 SER A N 1
ATOM 508 C CA . SER A 1 67 ? 8.249 7.382 -6.990 1.00 94.38 67 SER A CA 1
ATOM 509 C C . SER A 1 67 ? 7.301 7.884 -8.084 1.00 94.38 67 SER A C 1
ATOM 511 O O . SER A 1 67 ? 7.346 7.435 -9.225 1.00 94.38 67 SER A O 1
ATOM 513 N N . ALA A 1 68 ? 6.436 8.841 -7.757 1.00 93.88 68 ALA A N 1
ATOM 514 C CA . ALA A 1 68 ? 5.599 9.501 -8.756 1.00 93.88 68 ALA A CA 1
ATOM 515 C C . ALA A 1 68 ? 6.332 10.702 -9.365 1.00 93.88 68 ALA A C 1
ATOM 517 O O . ALA A 1 68 ? 6.803 11.577 -8.633 1.00 93.88 68 ALA A O 1
ATOM 518 N N . THR A 1 69 ? 6.414 10.759 -10.694 1.00 93.50 69 THR A N 1
ATOM 519 C CA . THR A 1 69 ? 7.077 11.865 -11.387 1.00 93.50 69 THR A CA 1
ATOM 520 C C . THR A 1 69 ? 6.144 13.061 -11.537 1.00 93.50 69 THR A C 1
ATOM 522 O O . THR A 1 69 ? 4.920 12.933 -11.622 1.00 93.50 69 THR A O 1
ATOM 525 N N . VAL A 1 70 ? 6.723 14.255 -11.584 1.00 91.50 70 VAL A N 1
ATOM 526 C CA . VAL A 1 70 ? 6.016 15.488 -11.933 1.00 91.50 70 VAL A CA 1
ATOM 527 C C . VAL A 1 70 ? 6.466 15.894 -13.334 1.00 91.50 70 VAL A C 1
ATOM 529 O O . VAL A 1 70 ? 7.620 16.304 -13.490 1.00 91.50 70 VAL A O 1
ATOM 532 N N . PRO A 1 71 ? 5.592 15.784 -14.349 1.00 87.69 71 PRO A N 1
ATOM 533 C CA . PRO A 1 71 ? 5.895 16.267 -15.690 1.00 87.69 71 PRO A CA 1
ATOM 534 C C . PRO A 1 71 ? 6.188 17.772 -15.687 1.00 87.69 71 PRO A C 1
ATOM 536 O O . PRO A 1 71 ? 5.459 18.552 -15.069 1.00 87.69 71 PRO A O 1
ATOM 539 N N . LEU A 1 72 ? 7.258 18.172 -16.372 1.00 84.81 72 LEU A N 1
ATOM 540 C CA . LEU A 1 72 ? 7.586 19.563 -16.683 1.00 84.81 72 LEU A CA 1
ATOM 541 C C . LEU A 1 72 ? 7.278 19.850 -18.163 1.00 84.81 72 LEU A C 1
ATOM 543 O O . LEU A 1 72 ? 6.720 19.018 -18.870 1.00 84.81 72 LEU A O 1
ATOM 547 N N . SER A 1 73 ? 7.617 21.046 -18.648 1.00 76.19 73 SER A N 1
ATOM 548 C CA . SER A 1 73 ? 7.511 21.367 -20.076 1.00 76.19 73 SER A CA 1
ATOM 549 C C . SER A 1 73 ? 8.461 20.505 -20.918 1.00 76.19 73 SER A C 1
ATOM 551 O O . SER A 1 73 ? 9.649 20.423 -20.598 1.00 76.19 73 SER A O 1
ATOM 553 N N . GLY A 1 74 ? 7.962 19.942 -22.021 1.00 76.69 74 GLY A N 1
ATOM 554 C CA . GLY A 1 74 ? 8.716 19.007 -22.867 1.00 76.69 74 GLY A CA 1
ATOM 555 C C . GLY A 1 74 ? 8.868 17.629 -22.211 1.00 76.69 74 GLY A C 1
ATOM 556 O O . GLY A 1 74 ? 8.016 17.226 -21.428 1.00 76.69 74 GLY A O 1
ATOM 557 N N . ASP A 1 75 ? 9.973 16.933 -22.488 1.00 76.88 75 ASP A N 1
ATOM 558 C CA . ASP A 1 75 ? 10.227 15.562 -21.994 1.00 76.88 75 ASP A CA 1
ATOM 559 C C . ASP A 1 75 ? 10.878 15.515 -20.596 1.00 76.88 75 ASP A C 1
ATOM 561 O O . ASP A 1 75 ? 11.400 14.491 -20.157 1.00 76.88 75 ASP A O 1
ATOM 565 N N . SER A 1 76 ? 10.909 16.646 -19.889 1.00 84.12 76 SER A N 1
ATOM 566 C CA . SER A 1 76 ? 11.567 16.757 -18.584 1.00 84.12 76 SER A CA 1
ATOM 567 C C . SER A 1 76 ? 10.626 16.384 -17.441 1.00 84.12 76 SER A C 1
ATOM 569 O O . SER A 1 76 ? 9.438 16.700 -17.469 1.00 84.12 76 SER A O 1
ATOM 571 N N . VAL A 1 77 ? 11.165 15.758 -16.392 1.00 88.50 77 VAL A N 1
ATOM 572 C CA . VAL A 1 77 ? 10.401 15.350 -15.204 1.00 88.50 77 VAL A CA 1
ATOM 573 C C . VAL A 1 77 ? 11.146 15.688 -13.912 1.00 88.50 77 VAL A C 1
ATOM 575 O O . VAL A 1 77 ? 12.373 15.625 -13.864 1.00 88.50 77 VAL A O 1
ATOM 578 N N . MET A 1 78 ? 10.412 16.019 -12.846 1.00 87.56 78 MET A N 1
ATOM 579 C CA . MET A 1 78 ? 10.950 15.999 -11.479 1.00 87.56 78 MET A CA 1
ATOM 580 C C . MET A 1 78 ? 10.620 14.661 -10.818 1.00 87.56 78 MET A C 1
ATOM 582 O O . MET A 1 78 ? 9.509 14.150 -10.971 1.00 87.56 78 MET A O 1
ATOM 586 N N . ASP A 1 79 ? 11.563 14.112 -10.054 1.00 88.81 79 ASP A N 1
ATOM 587 C CA . ASP A 1 79 ? 11.427 12.809 -9.404 1.00 88.81 79 ASP A CA 1
ATOM 588 C C . ASP A 1 79 ? 12.037 12.847 -7.992 1.00 88.81 79 ASP A C 1
ATOM 590 O O . ASP A 1 79 ? 13.092 13.442 -7.780 1.00 88.81 79 ASP A O 1
ATOM 594 N N . ALA A 1 80 ? 11.364 12.215 -7.028 1.00 83.44 80 ALA A N 1
ATOM 595 C CA . ALA A 1 80 ? 11.858 12.029 -5.663 1.00 83.44 80 ALA A CA 1
ATOM 596 C C . ALA A 1 80 ? 12.880 10.879 -5.540 1.00 83.44 80 ALA A C 1
ATOM 598 O O . ALA A 1 80 ? 13.468 10.718 -4.478 1.00 83.44 80 ALA A O 1
ATOM 599 N N . VAL A 1 81 ? 13.065 10.094 -6.608 1.00 81.56 81 VAL A N 1
ATOM 600 C CA . VAL A 1 81 ? 13.969 8.939 -6.732 1.00 81.56 81 VAL A CA 1
ATOM 601 C C . VAL A 1 81 ? 13.780 7.920 -5.605 1.00 81.56 81 VAL A C 1
ATOM 603 O O . VAL A 1 81 ? 14.428 7.961 -4.565 1.00 81.56 81 VAL A O 1
ATOM 606 N N . SER A 1 82 ? 12.907 6.946 -5.851 1.00 86.75 82 SER A N 1
ATOM 607 C CA . SER A 1 82 ? 12.744 5.773 -4.992 1.00 86.75 82 SER A CA 1
ATOM 608 C C . SER A 1 82 ? 12.628 4.519 -5.849 1.00 86.75 82 SER A C 1
ATOM 610 O O . SER A 1 82 ? 11.755 4.432 -6.715 1.00 86.75 82 SER A O 1
ATOM 612 N N . PHE A 1 83 ? 13.511 3.542 -5.615 1.00 85.50 83 PHE A N 1
ATOM 613 C CA . PHE A 1 83 ? 13.491 2.265 -6.336 1.00 85.50 83 PHE A CA 1
ATOM 614 C C . PHE A 1 83 ? 12.363 1.345 -5.862 1.00 85.50 83 PHE A C 1
ATOM 616 O O . PHE A 1 83 ? 11.900 0.512 -6.641 1.00 85.50 83 PHE A O 1
ATOM 623 N N . GLY A 1 84 ? 11.864 1.547 -4.638 1.00 91.50 84 GLY A N 1
ATOM 624 C CA . GLY A 1 84 ? 10.699 0.839 -4.116 1.00 91.50 84 GLY A CA 1
ATOM 625 C C . GLY A 1 84 ? 11.003 -0.438 -3.328 1.00 91.50 84 GLY A C 1
ATOM 626 O O . GLY A 1 84 ? 10.122 -1.286 -3.212 1.00 91.50 84 GLY A O 1
ATOM 627 N N . ASP A 1 85 ? 12.205 -0.573 -2.760 1.00 91.62 85 ASP A N 1
ATOM 628 C CA . ASP A 1 85 ? 12.659 -1.765 -2.028 1.00 91.62 85 ASP A CA 1
ATOM 629 C C . ASP A 1 85 ? 11.648 -2.217 -0.965 1.00 91.62 85 ASP A C 1
ATOM 631 O O . ASP A 1 85 ? 11.151 -3.343 -1.009 1.00 91.62 85 ASP A O 1
ATOM 635 N N . ARG A 1 86 ? 11.234 -1.296 -0.082 1.00 93.19 86 ARG A N 1
ATOM 636 C CA . ARG A 1 86 ? 10.277 -1.586 0.998 1.00 93.19 86 ARG A CA 1
ATOM 637 C C . ARG A 1 86 ? 8.917 -2.036 0.485 1.00 93.19 86 ARG A C 1
ATOM 639 O O . ARG A 1 86 ? 8.340 -2.968 1.039 1.00 93.19 86 ARG A O 1
ATOM 646 N N . GLY A 1 87 ? 8.404 -1.391 -0.562 1.00 96.50 87 GLY A N 1
ATOM 647 C CA . GLY A 1 87 ? 7.116 -1.747 -1.155 1.00 96.50 87 GLY A CA 1
ATOM 648 C C . GLY A 1 87 ? 7.155 -3.140 -1.783 1.00 96.50 87 GLY A C 1
ATOM 649 O O . GLY A 1 87 ? 6.279 -3.963 -1.516 1.00 96.50 87 GLY A O 1
ATOM 650 N N . ALA A 1 88 ? 8.192 -3.428 -2.574 1.00 96.44 88 ALA A N 1
ATOM 651 C CA . ALA A 1 88 ? 8.367 -4.720 -3.232 1.00 96.44 88 ALA A CA 1
ATOM 652 C C . ALA A 1 88 ? 8.566 -5.861 -2.218 1.00 96.44 88 ALA A C 1
ATOM 654 O O . ALA A 1 88 ? 7.837 -6.852 -2.269 1.00 96.44 88 ALA A O 1
ATOM 655 N N . ALA A 1 89 ? 9.466 -5.691 -1.245 1.00 95.19 89 ALA A N 1
ATOM 656 C CA . ALA A 1 89 ? 9.708 -6.676 -0.190 1.00 95.19 89 ALA A CA 1
ATOM 657 C C . ALA A 1 89 ? 8.467 -6.904 0.695 1.00 95.19 89 ALA A C 1
ATOM 659 O O . ALA A 1 89 ? 8.133 -8.046 1.020 1.00 95.19 89 ALA A O 1
ATOM 660 N N . SER A 1 90 ? 7.722 -5.838 1.025 1.00 97.56 90 SER A N 1
ATOM 661 C CA . SER A 1 90 ? 6.475 -5.964 1.792 1.00 97.56 90 SER A CA 1
ATOM 662 C C . SER A 1 90 ? 5.414 -6.758 1.040 1.00 97.56 90 SER A C 1
ATOM 664 O O . SER A 1 90 ? 4.742 -7.603 1.628 1.00 97.56 90 SER A O 1
ATOM 666 N N . ALA A 1 91 ? 5.277 -6.529 -0.266 1.00 98.25 91 ALA A N 1
ATOM 667 C CA . ALA A 1 91 ? 4.348 -7.277 -1.100 1.00 98.25 91 ALA A CA 1
ATOM 668 C C . ALA A 1 91 ? 4.702 -8.775 -1.169 1.00 98.25 91 ALA A C 1
ATOM 670 O O . ALA A 1 91 ? 3.803 -9.599 -1.008 1.00 98.25 91 ALA A O 1
ATOM 671 N N . GLU A 1 92 ? 5.981 -9.143 -1.315 1.00 96.38 92 GLU A N 1
ATOM 672 C CA . GLU A 1 92 ? 6.409 -10.551 -1.236 1.00 96.38 92 GLU A CA 1
ATOM 673 C C . GLU A 1 92 ? 6.033 -11.178 0.106 1.00 96.38 92 GLU A C 1
ATOM 675 O O . GLU A 1 92 ? 5.431 -12.252 0.161 1.00 96.38 92 GLU A O 1
ATOM 680 N N . HIS A 1 93 ? 6.344 -10.490 1.205 1.00 96.62 93 HIS A N 1
ATOM 681 C CA . HIS A 1 93 ? 6.072 -11.011 2.536 1.00 96.62 93 HIS A CA 1
ATOM 682 C C . HIS A 1 93 ? 4.564 -11.144 2.804 1.00 96.62 93 HIS A C 1
ATOM 684 O O . HIS A 1 93 ? 4.121 -12.143 3.367 1.00 96.62 93 HIS A O 1
ATOM 690 N N . PHE A 1 94 ? 3.741 -10.196 2.345 1.00 98.50 94 PHE A N 1
ATOM 691 C CA . PHE A 1 94 ? 2.283 -10.315 2.419 1.00 98.50 94 PHE A CA 1
ATOM 692 C C . PHE A 1 94 ? 1.773 -11.528 1.632 1.00 98.50 94 PHE A C 1
ATOM 694 O O . PHE A 1 94 ? 0.924 -12.269 2.136 1.00 98.50 94 PHE A O 1
ATOM 701 N N . LEU A 1 95 ? 2.313 -11.789 0.438 1.00 98.12 95 LEU A N 1
ATOM 702 C CA . LEU A 1 95 ? 1.974 -12.981 -0.341 1.00 98.12 95 LEU A CA 1
ATOM 703 C C . LEU A 1 95 ? 2.372 -14.271 0.397 1.00 98.12 95 LEU A C 1
ATOM 705 O O . LEU A 1 95 ? 1.549 -15.190 0.477 1.00 98.12 95 LEU A O 1
ATOM 709 N N . ARG A 1 96 ? 3.562 -14.327 1.011 1.00 95.56 96 ARG A N 1
ATOM 710 C CA . ARG A 1 96 ? 3.985 -15.453 1.871 1.00 95.56 96 ARG A CA 1
ATOM 711 C C . ARG A 1 96 ? 3.061 -15.630 3.080 1.00 95.56 96 ARG A C 1
ATOM 713 O O . ARG A 1 96 ? 2.671 -16.745 3.406 1.00 95.56 96 ARG A O 1
ATOM 720 N N . ALA A 1 97 ? 2.599 -14.533 3.677 1.00 96.75 97 ALA A N 1
ATOM 721 C CA . ALA A 1 97 ? 1.670 -14.533 4.809 1.00 96.75 97 ALA A CA 1
ATOM 722 C C . ALA A 1 97 ? 0.196 -14.826 4.438 1.00 96.75 97 ALA A C 1
ATOM 724 O O . ALA A 1 97 ? -0.689 -14.710 5.295 1.00 96.75 97 ALA A O 1
ATOM 725 N N . GLY A 1 98 ? -0.093 -15.184 3.180 1.00 97.38 98 GLY A N 1
ATOM 726 C CA . GLY A 1 98 ? -1.429 -15.587 2.721 1.00 97.38 98 GLY A CA 1
ATOM 727 C C . GLY A 1 98 ? -2.344 -14.441 2.270 1.00 97.38 98 GLY A C 1
ATOM 728 O O . GLY A 1 98 ? -3.547 -14.650 2.097 1.00 97.38 98 GLY A O 1
ATOM 729 N N . TYR A 1 99 ? -1.812 -13.233 2.075 1.00 98.62 99 TYR A N 1
ATOM 730 C CA . TYR A 1 99 ? -2.579 -12.114 1.526 1.00 98.62 99 TYR A CA 1
ATOM 731 C C . TYR A 1 99 ? -2.736 -12.250 0.011 1.00 98.62 99 TYR A C 1
ATOM 733 O O . TYR A 1 99 ? -1.996 -12.974 -0.662 1.00 98.62 99 TYR A O 1
ATOM 741 N N . ALA A 1 100 ? -3.704 -11.515 -0.519 1.00 98.69 100 ALA A N 1
ATOM 742 C CA . ALA A 1 100 ? -3.696 -11.049 -1.893 1.00 98.69 100 ALA A CA 1
ATOM 743 C C . ALA A 1 100 ? -3.215 -9.594 -1.936 1.00 98.69 100 ALA A C 1
ATOM 745 O O . ALA A 1 100 ? -3.519 -8.819 -1.029 1.00 98.69 100 ALA A O 1
ATOM 746 N N . VAL A 1 101 ? -2.466 -9.215 -2.968 1.00 98.81 101 VAL A N 1
ATOM 747 C CA . VAL A 1 101 ? -1.798 -7.916 -3.060 1.00 98.81 101 VAL A CA 1
ATOM 748 C C . VAL A 1 101 ? -2.219 -7.180 -4.329 1.00 98.81 101 VAL A C 1
ATOM 750 O O . VAL A 1 101 ? -2.078 -7.685 -5.441 1.00 98.81 101 VAL A O 1
ATOM 753 N N . ILE A 1 102 ? -2.709 -5.954 -4.151 1.00 98.81 102 ILE A N 1
ATOM 754 C CA . ILE A 1 102 ? -2.807 -4.937 -5.196 1.00 98.81 102 ILE A CA 1
ATOM 755 C C . ILE A 1 102 ? -1.515 -4.126 -5.124 1.00 98.81 102 ILE A C 1
ATOM 757 O O . ILE A 1 102 ? -1.304 -3.363 -4.179 1.00 98.81 102 ILE A O 1
ATOM 761 N N . PHE A 1 103 ? -0.638 -4.316 -6.100 1.00 98.69 103 PHE A N 1
ATOM 762 C CA . PHE A 1 103 ? 0.662 -3.666 -6.167 1.00 98.69 103 PHE A CA 1
ATOM 763 C C . PHE A 1 103 ? 0.582 -2.456 -7.102 1.00 98.69 103 PHE A C 1
ATOM 765 O O . PHE A 1 103 ? 0.683 -2.585 -8.323 1.00 98.69 103 PHE A O 1
ATOM 772 N N . LEU A 1 104 ? 0.343 -1.279 -6.519 1.00 98.62 104 LEU A N 1
ATOM 773 C CA . LEU A 1 104 ? 0.282 -0.004 -7.232 1.00 98.62 104 LEU A CA 1
ATOM 774 C C . LEU A 1 104 ? 1.695 0.582 -7.304 1.00 98.62 104 LEU A C 1
ATOM 776 O O . LEU A 1 104 ? 2.181 1.126 -6.316 1.00 98.62 104 LEU A O 1
ATOM 780 N N . HIS A 1 105 ? 2.374 0.474 -8.440 1.00 97.88 105 HIS A N 1
ATOM 781 C CA . HIS A 1 105 ? 3.807 0.769 -8.512 1.00 97.88 105 HIS A CA 1
ATOM 782 C C . HIS A 1 105 ? 4.197 1.680 -9.669 1.00 97.88 105 HIS A C 1
ATOM 784 O O . HIS A 1 105 ? 3.516 1.738 -10.689 1.00 97.88 105 HIS A O 1
ATOM 790 N N . ARG A 1 106 ? 5.322 2.381 -9.533 1.00 96.25 106 ARG A N 1
ATOM 791 C CA . ARG A 1 106 ? 5.894 3.154 -10.635 1.00 96.25 106 ARG A CA 1
ATOM 792 C C . ARG A 1 106 ? 6.370 2.211 -11.743 1.00 96.25 106 ARG A C 1
ATOM 794 O O . ARG A 1 106 ? 7.004 1.189 -11.474 1.00 96.25 106 ARG A O 1
ATOM 801 N N . HIS A 1 107 ? 6.125 2.559 -13.001 1.00 93.62 107 HIS A N 1
ATOM 802 C CA . HIS A 1 107 ? 6.731 1.847 -14.122 1.00 93.62 107 HIS A CA 1
ATOM 803 C C . HIS A 1 107 ? 8.271 1.842 -13.992 1.00 93.62 107 HIS A C 1
ATOM 805 O O . HIS A 1 107 ? 8.896 2.872 -13.723 1.00 93.62 107 HIS A O 1
ATOM 811 N N . GLY A 1 108 ? 8.883 0.662 -14.124 1.00 90.12 108 GLY A N 1
ATOM 812 C CA . GLY A 1 108 ? 10.328 0.466 -13.953 1.00 90.12 108 GLY A CA 1
ATOM 813 C C . GLY A 1 108 ? 10.849 0.483 -12.505 1.00 90.12 108 GLY A C 1
ATOM 814 O O . GLY A 1 108 ? 12.063 0.456 -12.319 1.00 90.12 108 GLY A O 1
ATOM 815 N N . SER A 1 109 ? 9.986 0.541 -11.480 1.00 93.75 109 SER A N 1
ATOM 816 C CA . SER A 1 109 ? 10.408 0.302 -10.089 1.00 93.75 109 SER A CA 1
ATOM 817 C C . SER A 1 109 ? 10.655 -1.181 -9.815 1.00 93.75 109 SER A C 1
ATOM 819 O O . SER A 1 109 ? 10.262 -2.047 -10.599 1.00 93.75 109 SER A O 1
ATOM 821 N N . LEU A 1 110 ? 11.224 -1.475 -8.645 1.00 94.25 110 LEU A N 1
ATOM 822 C CA . LEU A 1 110 ? 11.276 -2.832 -8.113 1.00 94.25 110 LEU A CA 1
ATOM 823 C C . LEU A 1 110 ? 9.857 -3.402 -7.982 1.00 94.25 110 LEU A C 1
ATOM 825 O O . LEU A 1 110 ? 8.903 -2.695 -7.632 1.00 94.25 110 LEU A O 1
ATOM 829 N N . ALA A 1 111 ? 9.743 -4.696 -8.258 1.00 94.12 111 ALA A N 1
ATOM 830 C CA . ALA A 1 111 ? 8.521 -5.473 -8.150 1.00 94.12 111 ALA A CA 1
ATOM 831 C C . ALA A 1 111 ? 8.775 -6.748 -7.323 1.00 94.12 111 ALA A C 1
ATOM 833 O O . ALA A 1 111 ? 9.929 -7.176 -7.201 1.00 94.12 111 ALA A O 1
ATOM 834 N N . PRO A 1 112 ? 7.723 -7.333 -6.720 1.00 95.25 112 PRO A N 1
ATOM 835 C CA . PRO A 1 112 ? 7.852 -8.510 -5.869 1.00 95.25 112 PRO A CA 1
ATOM 836 C C . PRO A 1 112 ? 8.505 -9.651 -6.645 1.00 95.25 112 PRO A C 1
ATOM 838 O O . PRO A 1 112 ? 8.155 -9.886 -7.802 1.00 95.25 112 PRO A O 1
ATOM 841 N N . PHE A 1 113 ? 9.441 -10.349 -6.010 1.00 93.00 113 PHE A N 1
ATOM 842 C CA . PHE A 1 113 ? 10.234 -11.459 -6.544 1.00 93.00 113 PHE A CA 1
ATOM 843 C C . PHE A 1 113 ? 11.250 -11.049 -7.621 1.00 93.00 113 PHE A C 1
ATOM 845 O O . PHE A 1 113 ? 12.407 -11.458 -7.563 1.00 93.00 113 PHE A O 1
ATOM 852 N N . SER A 1 114 ? 10.879 -10.190 -8.575 1.00 90.69 114 SER A N 1
ATOM 853 C CA . SER A 1 114 ? 11.802 -9.745 -9.626 1.00 90.69 114 SER A CA 1
ATOM 854 C C . SER A 1 114 ? 12.926 -8.845 -9.093 1.00 90.69 114 SER A C 1
ATOM 856 O O . SER A 1 114 ? 13.996 -8.785 -9.696 1.00 90.69 114 SER A O 1
ATOM 858 N N . ARG A 1 115 ? 12.717 -8.169 -7.952 1.00 90.75 115 ARG A N 1
ATOM 859 C CA . ARG A 1 115 ? 13.723 -7.304 -7.309 1.00 90.75 115 ARG A CA 1
ATOM 860 C C . ARG A 1 115 ? 15.044 -8.018 -7.000 1.00 90.75 115 ARG A C 1
ATOM 862 O O . ARG A 1 115 ? 16.098 -7.399 -7.106 1.00 90.75 115 ARG A O 1
ATOM 869 N N . HIS A 1 116 ? 14.998 -9.317 -6.695 1.00 86.75 116 HIS A N 1
ATOM 870 C CA . HIS A 1 116 ? 16.183 -10.128 -6.383 1.00 86.75 116 HIS A CA 1
ATOM 871 C C . HIS A 1 116 ? 17.107 -10.284 -7.595 1.00 86.75 116 HIS A C 1
ATOM 873 O O . HIS A 1 116 ? 18.322 -10.376 -7.454 1.00 86.75 116 HIS A O 1
ATOM 879 N N . PHE A 1 117 ? 16.549 -10.213 -8.808 1.00 85.00 117 PHE A N 1
ATOM 880 C CA . PHE A 1 117 ? 17.326 -10.276 -10.046 1.00 85.00 117 PHE A CA 1
ATOM 881 C C . PHE A 1 117 ? 18.019 -8.955 -10.388 1.00 85.00 117 PHE A C 1
ATOM 883 O O . PHE A 1 117 ? 18.988 -8.933 -11.148 1.00 85.00 117 PHE A O 1
ATOM 890 N N . GLN A 1 118 ? 17.554 -7.840 -9.820 1.00 82.44 118 GLN A N 1
ATOM 891 C CA . GLN A 1 118 ? 18.066 -6.517 -10.159 1.00 82.44 118 GLN A CA 1
ATOM 892 C C . GLN A 1 118 ? 19.504 -6.300 -9.672 1.00 82.44 118 GLN A C 1
ATOM 894 O O . GLN A 1 118 ? 20.245 -5.550 -10.306 1.00 82.44 118 GLN A O 1
ATOM 899 N N . LEU A 1 119 ? 19.921 -6.996 -8.609 1.00 75.00 119 LEU A N 1
ATOM 900 C CA . LEU A 1 119 ? 21.313 -7.027 -8.150 1.00 75.00 119 LEU A CA 1
ATOM 901 C C . LEU A 1 119 ? 22.227 -7.664 -9.206 1.00 75.00 119 LEU A C 1
ATOM 903 O O . LEU A 1 119 ? 23.217 -7.060 -9.611 1.00 75.00 119 LEU A O 1
ATOM 907 N N . TYR A 1 120 ? 21.839 -8.821 -9.751 1.00 80.56 120 TYR A N 1
ATOM 908 C CA . TYR A 1 120 ? 22.610 -9.482 -10.809 1.00 80.56 120 TYR A CA 1
ATOM 909 C C . TYR A 1 120 ? 22.666 -8.660 -12.097 1.00 80.56 120 TYR A C 1
ATOM 911 O O . TYR A 1 120 ? 23.686 -8.666 -12.785 1.00 80.56 120 TYR A O 1
ATOM 919 N N . ILE A 1 121 ? 21.589 -7.942 -12.431 1.00 83.31 121 ILE A N 1
ATOM 920 C CA . ILE A 1 121 ? 21.564 -7.050 -13.597 1.00 83.31 121 ILE A CA 1
ATOM 921 C C . ILE A 1 121 ? 22.524 -5.871 -13.390 1.00 83.31 121 ILE A C 1
ATOM 923 O O . ILE A 1 121 ? 23.301 -5.557 -14.290 1.00 83.31 121 ILE A O 1
ATOM 927 N N . ARG A 1 122 ? 22.504 -5.237 -12.210 1.00 78.75 122 ARG A N 1
ATOM 928 C CA . ARG A 1 122 ? 23.370 -4.088 -11.887 1.00 78.75 122 ARG A CA 1
ATOM 929 C C . ARG A 1 122 ? 24.853 -4.445 -11.883 1.00 78.75 122 ARG A C 1
ATOM 931 O O . ARG A 1 122 ? 25.653 -3.660 -12.381 1.00 78.75 122 ARG A O 1
ATOM 938 N N . ASP A 1 123 ? 25.195 -5.635 -11.404 1.00 79.25 123 ASP A N 1
ATOM 939 C CA . ASP A 1 123 ? 26.581 -6.111 -11.353 1.00 79.25 123 ASP A CA 1
ATOM 940 C C . ASP A 1 123 ? 27.066 -6.714 -12.685 1.00 79.25 123 ASP A C 1
ATOM 942 O O . ASP A 1 123 ? 28.153 -7.286 -12.744 1.00 79.25 123 ASP A O 1
ATOM 946 N N . ASN A 1 124 ? 26.258 -6.644 -13.753 1.00 80.31 124 ASN A N 1
ATOM 947 C CA . ASN A 1 124 ? 26.517 -7.295 -15.042 1.00 80.31 124 ASN A CA 1
ATOM 948 C C . ASN A 1 124 ? 26.767 -8.818 -14.925 1.00 80.31 124 ASN A C 1
ATOM 950 O O . ASN A 1 124 ? 27.452 -9.421 -15.751 1.00 80.31 124 ASN A O 1
ATOM 954 N N . ARG A 1 125 ? 26.200 -9.452 -13.888 1.00 81.88 125 ARG A N 1
ATOM 955 C CA . ARG A 1 125 ? 26.288 -10.898 -13.624 1.00 81.88 125 ARG A CA 1
ATOM 956 C C . ARG A 1 125 ? 25.131 -11.680 -14.238 1.00 81.88 125 ARG A C 1
ATOM 958 O O . ARG A 1 125 ? 25.291 -12.862 -14.520 1.00 81.88 125 ARG A O 1
ATOM 965 N N . PHE A 1 126 ? 23.996 -11.034 -14.509 1.00 84.56 126 PHE A N 1
ATOM 966 C CA . PHE A 1 126 ? 22.790 -11.698 -15.019 1.00 84.56 126 PHE A CA 1
ATOM 967 C C . PHE A 1 126 ? 23.036 -12.531 -16.288 1.00 84.56 126 PHE A C 1
ATOM 969 O O . PHE A 1 126 ? 22.604 -13.674 -16.354 1.00 84.56 126 PHE A O 1
ATOM 976 N N . LEU A 1 127 ? 23.785 -12.011 -17.270 1.00 84.56 127 LEU A N 1
ATOM 977 C CA . LEU A 1 127 ? 24.081 -12.758 -18.502 1.00 84.56 127 LEU A CA 1
ATOM 978 C C . LEU A 1 127 ? 24.967 -13.984 -18.259 1.00 84.56 127 LEU A C 1
ATOM 980 O O . LEU A 1 127 ? 24.814 -14.979 -18.953 1.00 84.56 127 LEU A O 1
ATOM 984 N N . SER A 1 128 ? 25.855 -13.940 -17.261 1.00 84.12 128 SER A N 1
ATOM 985 C CA . SER A 1 128 ? 26.695 -15.093 -16.905 1.00 84.12 128 SER A CA 1
ATOM 986 C C . SER A 1 128 ? 25.915 -16.233 -16.247 1.00 84.12 128 SER A C 1
ATOM 988 O O . SER A 1 128 ? 26.408 -17.357 -16.210 1.00 84.12 128 SER A O 1
ATOM 990 N N . MET A 1 129 ? 24.698 -15.951 -15.769 1.00 82.94 129 MET A N 1
ATOM 991 C CA . MET A 1 129 ? 23.781 -16.959 -15.239 1.00 82.94 129 MET A CA 1
ATOM 992 C C . MET A 1 129 ? 23.020 -17.686 -16.347 1.00 82.94 129 MET A C 1
ATOM 994 O O . MET A 1 129 ? 22.428 -18.722 -16.092 1.00 82.94 129 MET A O 1
ATOM 998 N N . LEU A 1 130 ? 22.974 -17.148 -17.565 1.00 87.38 130 LEU A N 1
ATOM 999 C CA . LEU A 1 130 ? 22.208 -17.734 -18.659 1.00 87.38 130 LEU A CA 1
ATOM 1000 C C . LEU A 1 130 ? 23.113 -18.638 -19.496 1.00 87.38 130 LEU A C 1
ATOM 1002 O O . LEU A 1 130 ? 24.112 -18.183 -20.053 1.00 87.38 130 LEU A O 1
ATOM 1006 N N . ARG A 1 131 ? 22.741 -19.912 -19.620 1.00 86.62 131 ARG A N 1
ATOM 1007 C CA . ARG A 1 131 ? 23.375 -20.869 -20.531 1.00 86.62 131 ARG A CA 1
ATOM 1008 C C . ARG A 1 131 ? 22.357 -21.425 -21.505 1.00 86.62 131 ARG A C 1
ATOM 1010 O O . ARG A 1 131 ? 21.223 -21.690 -21.132 1.00 86.62 131 ARG A O 1
ATOM 1017 N N . VAL A 1 132 ? 22.770 -21.601 -22.751 1.00 89.94 132 VAL A N 1
ATOM 1018 C CA . VAL A 1 132 ? 21.978 -22.313 -23.754 1.00 89.94 132 VAL A CA 1
ATOM 1019 C C . VAL A 1 132 ? 22.609 -23.686 -23.914 1.00 89.94 132 VAL A C 1
ATOM 1021 O O . VAL A 1 132 ? 23.825 -23.769 -24.082 1.00 89.94 132 VAL A O 1
ATOM 1024 N N . ASP A 1 133 ? 21.811 -24.743 -23.803 1.00 87.31 133 ASP A N 1
ATOM 1025 C CA . ASP A 1 133 ? 22.263 -26.087 -24.152 1.00 87.31 133 ASP A CA 1
ATOM 1026 C C . ASP A 1 133 ? 22.293 -26.213 -25.684 1.00 87.31 133 ASP A C 1
ATOM 1028 O O . ASP A 1 133 ? 21.294 -25.979 -26.369 1.00 87.31 133 ASP A O 1
ATOM 1032 N N . ASP A 1 134 ? 23.464 -26.549 -26.228 1.00 85.94 134 ASP A N 1
ATOM 1033 C CA . ASP A 1 134 ? 23.703 -26.675 -27.669 1.00 85.94 134 ASP A CA 1
ATOM 1034 C C . ASP A 1 134 ? 22.945 -27.860 -28.301 1.00 85.94 134 ASP A C 1
ATOM 1036 O O . ASP A 1 134 ? 22.850 -27.955 -29.526 1.00 85.94 134 ASP A O 1
ATOM 1040 N N . THR A 1 135 ? 22.431 -28.793 -27.491 1.00 87.44 135 THR A N 1
ATOM 1041 C CA . THR A 1 135 ? 21.775 -30.012 -27.983 1.00 87.44 135 THR A CA 1
ATOM 1042 C C . THR A 1 135 ? 20.280 -29.842 -28.245 1.00 87.44 135 THR A C 1
ATOM 1044 O O . THR A 1 135 ? 19.765 -30.431 -29.198 1.00 87.44 135 THR A O 1
ATOM 1047 N N . ASP A 1 136 ? 19.583 -29.030 -27.449 1.00 91.38 136 ASP A N 1
ATOM 1048 C CA . ASP A 1 136 ? 18.135 -28.818 -27.550 1.00 91.38 136 ASP A CA 1
ATOM 1049 C C . ASP A 1 136 ? 17.724 -27.336 -27.639 1.00 91.38 136 ASP A C 1
ATOM 1051 O O . ASP A 1 136 ? 16.530 -27.028 -27.713 1.00 91.38 136 ASP A O 1
ATOM 1055 N N . ASN A 1 137 ? 18.697 -26.416 -27.687 1.00 86.88 137 ASN A N 1
ATOM 1056 C CA . ASN A 1 137 ? 18.496 -24.967 -27.651 1.00 86.88 137 ASN A CA 1
ATOM 1057 C C . ASN A 1 137 ? 17.700 -24.487 -26.419 1.00 86.88 137 ASN A C 1
ATOM 1059 O O . ASN A 1 137 ? 17.084 -23.414 -26.454 1.00 86.88 137 ASN A O 1
ATOM 1063 N N . SER A 1 138 ? 17.679 -25.256 -25.328 1.00 89.88 138 SER A N 1
ATOM 1064 C CA . SER A 1 138 ? 16.988 -24.857 -24.107 1.00 89.88 138 SER A CA 1
ATOM 1065 C C . SER A 1 138 ? 17.816 -23.854 -23.295 1.00 89.88 138 SER A C 1
ATOM 1067 O O . SER A 1 138 ? 19.048 -23.873 -23.279 1.00 89.88 138 SER A O 1
ATOM 1069 N N . LEU A 1 139 ? 17.123 -22.909 -22.650 1.00 86.44 139 LEU A N 1
ATOM 1070 C CA . LEU A 1 139 ? 17.736 -21.891 -21.799 1.00 86.44 139 LEU A CA 1
ATOM 1071 C C . LEU A 1 139 ? 17.766 -22.383 -20.350 1.00 86.44 139 LEU A C 1
ATOM 1073 O O . LEU A 1 139 ? 16.722 -22.525 -19.711 1.00 86.44 139 LEU A O 1
ATOM 1077 N N . HIS A 1 140 ? 18.967 -22.562 -19.822 1.00 84.44 140 HIS A N 1
ATOM 1078 C CA . HIS A 1 140 ? 19.232 -22.876 -18.429 1.00 84.44 140 HIS A CA 1
ATOM 1079 C C . HIS A 1 140 ? 19.701 -21.637 -17.667 1.00 84.44 140 HIS A C 1
ATOM 1081 O O . HIS A 1 140 ? 20.388 -20.766 -18.205 1.00 84.44 140 HIS A O 1
ATOM 1087 N N . VAL A 1 141 ? 19.316 -21.567 -16.393 1.00 81.81 141 VAL A N 1
ATOM 1088 C CA . VAL A 1 141 ? 19.780 -20.534 -15.468 1.00 81.81 141 VAL A CA 1
ATOM 1089 C C . VAL A 1 141 ? 20.691 -21.198 -14.446 1.00 81.81 141 VAL A C 1
ATOM 1091 O O . VAL A 1 141 ? 20.216 -21.891 -13.548 1.00 81.81 141 VAL A O 1
ATOM 1094 N N . ASP A 1 142 ? 21.988 -20.973 -14.592 1.00 77.75 142 ASP A N 1
ATOM 1095 C CA . ASP A 1 142 ? 23.008 -21.416 -13.658 1.00 77.75 142 ASP A CA 1
ATOM 1096 C C . ASP A 1 142 ? 23.174 -20.353 -12.564 1.00 77.75 142 ASP A C 1
ATOM 1098 O O . ASP A 1 142 ? 23.558 -19.212 -12.852 1.00 77.75 142 ASP A O 1
ATOM 1102 N N . PRO A 1 143 ? 22.878 -20.673 -11.294 1.00 69.88 143 PRO A N 1
ATOM 1103 C CA . PRO A 1 143 ? 23.123 -19.734 -10.218 1.00 69.88 143 PRO A CA 1
ATOM 1104 C C . PRO A 1 143 ? 24.638 -19.510 -10.051 1.00 69.88 143 PRO A C 1
ATOM 1106 O O . PRO A 1 143 ? 25.428 -20.436 -10.248 1.00 69.88 143 PRO A O 1
ATOM 1109 N N . PRO A 1 144 ? 25.076 -18.297 -9.679 1.00 67.69 144 PRO A N 1
ATOM 1110 C CA . PRO A 1 144 ? 26.493 -18.016 -9.480 1.00 67.69 144 PRO A CA 1
ATOM 1111 C C . PRO A 1 144 ? 27.098 -18.913 -8.383 1.00 67.69 144 PRO A C 1
ATOM 1113 O O . PRO A 1 144 ? 26.559 -19.012 -7.283 1.00 67.69 144 PRO A O 1
ATOM 1116 N N . ASN A 1 145 ? 28.247 -19.538 -8.681 1.00 58.97 145 ASN A N 1
ATOM 1117 C CA . ASN A 1 145 ? 28.933 -20.529 -7.827 1.00 58.97 145 ASN A CA 1
ATOM 1118 C C . ASN A 1 145 ? 29.327 -20.026 -6.422 1.00 58.97 145 ASN A C 1
ATOM 1120 O O . ASN A 1 145 ? 29.617 -20.842 -5.551 1.00 58.97 145 ASN A O 1
ATOM 1124 N N . ASP A 1 146 ? 29.375 -18.709 -6.218 1.00 60.22 146 ASP A N 1
ATOM 1125 C CA . ASP A 1 146 ? 29.848 -18.063 -4.983 1.00 60.22 146 ASP A CA 1
ATOM 1126 C C . ASP A 1 146 ? 28.696 -17.630 -4.054 1.00 60.22 146 ASP A C 1
ATOM 1128 O O . ASP A 1 146 ? 28.914 -17.127 -2.951 1.00 60.22 146 ASP A O 1
ATOM 1132 N N . ASP A 1 147 ? 27.444 -17.803 -4.489 1.00 54.84 147 ASP A N 1
ATOM 1133 C CA . ASP A 1 147 ? 26.294 -17.247 -3.789 1.00 54.84 147 ASP A CA 1
ATOM 1134 C C . ASP A 1 147 ? 25.633 -18.282 -2.873 1.00 54.84 147 ASP A C 1
ATOM 1136 O O . ASP A 1 147 ? 24.931 -19.196 -3.308 1.00 54.84 147 ASP A O 1
ATOM 1140 N N . ARG A 1 148 ? 25.734 -18.039 -1.560 1.00 54.12 148 ARG A N 1
ATOM 1141 C CA . ARG A 1 148 ? 24.842 -18.634 -0.544 1.00 54.12 148 ARG A CA 1
ATOM 1142 C C . ARG A 1 148 ? 23.349 -18.370 -0.843 1.00 54.12 148 ARG A C 1
ATOM 1144 O O . ARG A 1 148 ? 22.501 -19.037 -0.266 1.00 54.12 148 ARG A O 1
ATOM 1151 N N . HIS A 1 149 ? 23.055 -17.456 -1.777 1.00 53.25 149 HIS A N 1
ATOM 1152 C CA . HIS A 1 149 ? 21.738 -17.090 -2.310 1.00 53.25 149 HIS A CA 1
ATOM 1153 C C . HIS A 1 149 ? 21.252 -17.959 -3.494 1.00 53.25 149 HIS A C 1
ATOM 1155 O O . HIS A 1 149 ? 20.132 -17.789 -3.970 1.00 53.25 149 HIS A O 1
ATOM 1161 N N . ALA A 1 150 ? 22.057 -18.898 -4.009 1.00 49.84 150 ALA A N 1
ATOM 1162 C CA . ALA A 1 150 ? 21.678 -19.742 -5.151 1.00 49.84 150 ALA A CA 1
ATOM 1163 C C . ALA A 1 150 ? 20.423 -20.604 -4.888 1.00 49.84 150 ALA A C 1
ATOM 1165 O O . ALA A 1 150 ? 19.573 -20.760 -5.768 1.00 49.84 150 ALA A O 1
ATOM 1166 N N . GLN A 1 151 ? 20.278 -21.133 -3.665 1.00 50.75 151 GLN A N 1
ATOM 1167 C CA . GLN A 1 151 ? 19.078 -21.869 -3.237 1.00 50.75 151 GLN A CA 1
ATOM 1168 C C . GLN A 1 151 ? 17.835 -20.964 -3.142 1.00 50.75 151 GLN A C 1
ATOM 1170 O O . GLN A 1 151 ? 16.713 -21.443 -3.339 1.00 50.75 151 GLN A O 1
ATOM 1175 N N . ASP A 1 152 ? 18.020 -19.657 -2.950 1.00 70.19 152 ASP A N 1
ATOM 1176 C CA . ASP A 1 152 ? 16.920 -18.702 -2.815 1.00 70.19 152 ASP A CA 1
ATOM 1177 C C . ASP A 1 152 ? 16.219 -18.440 -4.155 1.00 70.19 152 ASP A C 1
ATOM 1179 O O . ASP A 1 152 ? 15.004 -18.274 -4.179 1.00 70.19 152 ASP A O 1
ATOM 1183 N N . LEU A 1 153 ? 16.920 -18.494 -5.295 1.00 79.75 153 LEU A N 1
ATOM 1184 C CA . LEU A 1 153 ? 16.322 -18.178 -6.603 1.00 79.75 153 LEU A CA 1
ATOM 1185 C C . LEU A 1 153 ? 15.238 -19.170 -7.037 1.00 79.75 153 LEU A C 1
ATOM 1187 O O . LEU A 1 153 ? 14.176 -18.763 -7.509 1.00 79.75 153 LEU A O 1
ATOM 1191 N N . SER A 1 154 ? 15.480 -20.470 -6.855 1.00 81.38 154 SER A N 1
ATOM 1192 C CA . SER A 1 154 ? 14.478 -21.504 -7.159 1.00 81.38 154 SER A CA 1
ATOM 1193 C C . SER A 1 154 ? 13.227 -21.359 -6.283 1.00 81.38 154 SER A C 1
ATOM 1195 O O . SER A 1 154 ? 12.099 -21.492 -6.769 1.00 81.38 154 SER A O 1
ATOM 1197 N N . THR A 1 155 ? 13.427 -20.993 -5.014 1.00 86.81 155 THR A N 1
ATOM 1198 C CA . THR A 1 155 ? 12.360 -20.698 -4.054 1.00 86.81 155 THR A CA 1
ATOM 1199 C C . THR A 1 155 ? 11.573 -19.466 -4.496 1.00 86.81 155 THR A C 1
ATOM 1201 O O . THR A 1 155 ? 10.356 -19.543 -4.631 1.00 86.81 155 THR A O 1
ATOM 1204 N N . ILE A 1 156 ? 12.256 -18.369 -4.836 1.00 88.44 156 ILE A N 1
ATOM 1205 C CA . ILE A 1 156 ? 11.650 -17.120 -5.323 1.00 88.44 156 ILE A CA 1
ATOM 1206 C C . ILE A 1 156 ? 10.803 -17.362 -6.580 1.00 88.44 156 ILE A C 1
ATOM 1208 O O . ILE A 1 156 ? 9.682 -16.865 -6.667 1.00 88.44 156 ILE A O 1
ATOM 1212 N N . LEU A 1 157 ? 11.302 -18.135 -7.551 1.00 89.06 157 LEU A N 1
ATOM 1213 C CA . LEU A 1 157 ? 10.561 -18.449 -8.779 1.00 89.06 157 LEU A CA 1
ATOM 1214 C C . LEU A 1 157 ? 9.322 -19.309 -8.506 1.00 89.06 157 LEU A C 1
ATOM 1216 O O . LEU A 1 157 ? 8.263 -19.073 -9.095 1.00 89.06 157 LEU A O 1
ATOM 1220 N N . THR A 1 158 ? 9.443 -20.283 -7.604 1.00 91.50 158 THR A N 1
ATOM 1221 C CA . THR A 1 158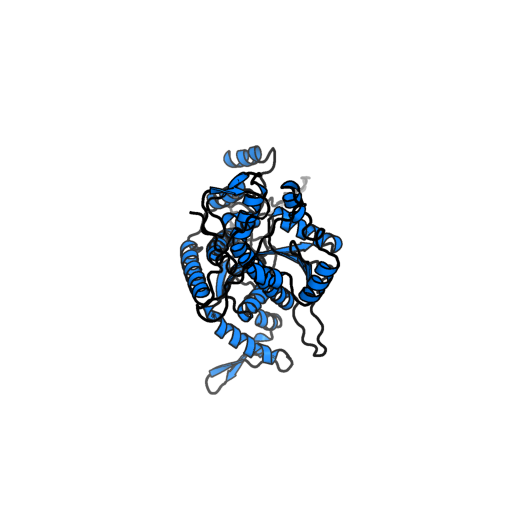 ? 8.320 -21.133 -7.190 1.00 91.50 158 THR A CA 1
ATOM 1222 C C . THR A 1 158 ? 7.254 -20.299 -6.482 1.00 91.50 158 THR A C 1
ATOM 1224 O O . THR A 1 158 ? 6.090 -20.322 -6.875 1.00 91.50 158 THR A O 1
ATOM 1227 N N . GLU A 1 159 ? 7.652 -19.462 -5.522 1.00 92.12 159 GLU A N 1
ATOM 1228 C CA . GLU A 1 159 ? 6.752 -18.543 -4.823 1.00 92.12 159 GLU A CA 1
ATOM 1229 C C . GLU A 1 159 ? 6.072 -17.558 -5.783 1.00 92.12 159 GLU A C 1
ATOM 1231 O O . GLU A 1 159 ? 4.863 -17.336 -5.687 1.00 92.12 159 GLU A O 1
ATOM 1236 N N . ALA A 1 160 ? 6.808 -16.987 -6.740 1.00 93.69 160 ALA A N 1
ATOM 1237 C CA . ALA A 1 160 ? 6.248 -16.080 -7.740 1.00 93.69 160 ALA A CA 1
ATOM 1238 C C . ALA A 1 160 ? 5.162 -16.769 -8.582 1.00 93.69 160 ALA A C 1
ATOM 1240 O O . ALA A 1 160 ? 4.093 -16.200 -8.821 1.00 93.69 160 ALA A O 1
ATOM 1241 N N . LYS A 1 161 ? 5.402 -18.021 -8.988 1.00 94.81 161 LYS A N 1
ATOM 1242 C CA . LYS A 1 161 ? 4.429 -18.830 -9.728 1.00 94.81 161 LYS A CA 1
ATOM 1243 C C . LYS A 1 161 ? 3.194 -19.136 -8.877 1.00 94.81 161 LYS A C 1
ATOM 1245 O O . LYS A 1 161 ? 2.074 -18.875 -9.322 1.00 94.81 161 LYS A O 1
ATOM 1250 N N . ASP A 1 162 ? 3.391 -19.611 -7.652 1.00 94.44 162 ASP A N 1
ATOM 1251 C CA . ASP A 1 162 ? 2.321 -20.042 -6.741 1.00 94.44 162 ASP A CA 1
ATOM 1252 C C . ASP A 1 162 ? 1.456 -18.877 -6.241 1.00 94.44 162 ASP A C 1
ATOM 1254 O O . ASP A 1 162 ? 0.280 -19.037 -5.899 1.00 94.44 162 ASP A O 1
ATOM 1258 N N . THR A 1 163 ? 2.025 -17.674 -6.189 1.00 95.62 163 THR A N 1
ATOM 1259 C CA . THR A 1 163 ? 1.342 -16.469 -5.703 1.00 95.62 163 THR A CA 1
ATOM 1260 C C . THR A 1 163 ? 0.777 -15.590 -6.820 1.00 95.62 163 THR A C 1
ATOM 1262 O O . THR A 1 163 ? 0.052 -14.641 -6.524 1.00 95.62 163 THR A O 1
ATOM 1265 N N . SER A 1 164 ? 1.014 -15.932 -8.090 1.00 94.44 164 SER A N 1
ATOM 1266 C CA . SER A 1 164 ? 0.605 -15.149 -9.269 1.00 94.44 164 SER A CA 1
ATOM 1267 C C . SER A 1 164 ? -0.887 -14.788 -9.297 1.00 94.44 164 SER A C 1
ATOM 1269 O O . SER A 1 164 ? -1.245 -13.638 -9.535 1.00 94.44 164 SER A O 1
ATOM 1271 N N . ALA A 1 165 ? -1.777 -15.726 -8.954 1.00 96.81 165 ALA A N 1
ATOM 1272 C CA . ALA A 1 165 ? -3.225 -15.484 -8.894 1.00 96.81 165 ALA A CA 1
ATOM 1273 C C . ALA A 1 165 ? -3.653 -14.529 -7.759 1.00 96.81 165 ALA A C 1
ATOM 1275 O O . ALA A 1 165 ? -4.796 -14.072 -7.717 1.00 96.81 165 ALA A O 1
ATOM 1276 N N . ARG A 1 166 ? -2.750 -14.246 -6.814 1.00 97.94 166 ARG A N 1
ATOM 1277 C CA . ARG A 1 166 ? -2.961 -13.383 -5.645 1.00 97.94 166 ARG A CA 1
ATOM 1278 C C . ARG A 1 166 ? -2.268 -12.028 -5.784 1.00 97.94 166 ARG A C 1
ATOM 1280 O O . ARG A 1 166 ? -2.312 -11.257 -4.831 1.00 97.94 166 ARG A O 1
ATOM 1287 N N . LEU A 1 167 ? -1.664 -11.717 -6.929 1.00 98.44 167 LEU A N 1
ATOM 1288 C CA . LEU A 1 167 ? -0.937 -10.473 -7.168 1.00 98.44 167 LEU A CA 1
ATOM 1289 C C . LEU A 1 167 ? -1.484 -9.765 -8.413 1.00 98.44 167 LEU A C 1
ATOM 1291 O O . LEU A 1 167 ? -1.536 -10.340 -9.496 1.00 98.44 167 LEU A O 1
ATOM 1295 N N . VAL A 1 168 ? -1.875 -8.497 -8.273 1.00 98.38 168 VAL A N 1
ATOM 1296 C CA . VAL A 1 168 ? -2.262 -7.637 -9.402 1.00 98.38 168 VAL A CA 1
ATOM 1297 C C . VAL A 1 168 ? -1.369 -6.408 -9.434 1.00 98.38 168 VAL A C 1
ATOM 1299 O O . VAL A 1 168 ? -1.329 -5.644 -8.473 1.00 98.38 168 VAL A O 1
ATOM 1302 N N . HIS A 1 169 ? -0.701 -6.198 -10.564 1.00 98.06 169 HIS A N 1
ATOM 1303 C CA . HIS A 1 169 ? 0.097 -5.005 -10.831 1.00 98.06 169 HIS A CA 1
ATOM 1304 C C . HIS A 1 169 ? -0.764 -3.904 -11.444 1.00 98.06 169 HIS A C 1
ATOM 1306 O O . HIS A 1 169 ? -1.460 -4.143 -12.430 1.00 98.06 169 HIS A O 1
ATOM 1312 N N . VAL A 1 170 ? -0.679 -2.698 -10.885 1.00 97.94 170 VAL A N 1
ATOM 1313 C CA . VAL A 1 170 ? -1.225 -1.466 -11.466 1.00 97.94 170 VAL A CA 1
ATOM 1314 C C . VAL A 1 170 ? -0.073 -0.474 -11.561 1.00 97.94 170 VAL A C 1
ATOM 1316 O O . VAL A 1 170 ? 0.446 -0.036 -10.537 1.00 97.94 170 VAL A O 1
ATOM 1319 N N . SER A 1 171 ? 0.372 -0.149 -12.774 1.00 97.38 171 SER A N 1
ATOM 1320 C CA . SER A 1 171 ? 1.540 0.713 -12.966 1.00 97.38 171 SER A CA 1
ATOM 1321 C C . SER A 1 171 ? 1.150 2.174 -13.176 1.00 97.38 171 SER A C 1
ATOM 1323 O O . SER A 1 171 ? 0.295 2.447 -14.014 1.00 97.38 171 SER A O 1
ATOM 1325 N N . PHE A 1 172 ? 1.815 3.110 -12.501 1.00 96.75 172 PHE A N 1
ATOM 1326 C CA . PHE A 1 172 ? 1.699 4.552 -12.742 1.00 96.75 172 PHE A CA 1
ATOM 1327 C C . PHE A 1 172 ? 3.047 5.166 -13.135 1.00 96.75 172 PHE A C 1
ATOM 1329 O O . PHE A 1 172 ? 4.099 4.560 -12.945 1.00 96.75 172 PHE A O 1
ATOM 1336 N N . THR A 1 173 ? 3.024 6.394 -13.649 1.00 93.69 173 THR A N 1
ATOM 1337 C CA . THR A 1 173 ? 4.239 7.191 -13.876 1.00 93.69 173 THR A CA 1
ATOM 1338 C C . THR A 1 173 ? 4.123 8.558 -13.214 1.00 93.69 173 THR A C 1
ATOM 1340 O O . THR A 1 173 ? 4.918 8.881 -12.332 1.00 93.69 173 THR A O 1
ATOM 1343 N N . SER A 1 174 ? 3.104 9.340 -13.580 1.00 93.62 174 SER A N 1
ATOM 1344 C CA . SER A 1 174 ? 2.920 10.701 -13.072 1.00 93.62 174 SER A CA 1
ATOM 1345 C C . SER A 1 174 ? 2.219 10.740 -11.712 1.00 93.62 174 SER A C 1
ATOM 1347 O O . SER A 1 174 ? 1.485 9.822 -11.332 1.00 93.62 174 SER A O 1
ATOM 1349 N N . VAL A 1 175 ? 2.393 11.845 -10.985 1.00 94.25 175 VAL A N 1
ATOM 1350 C CA . VAL A 1 175 ? 1.673 12.101 -9.731 1.00 94.25 175 VAL A CA 1
ATOM 1351 C C . VAL A 1 175 ? 0.163 12.170 -9.928 1.00 94.25 175 VAL A C 1
ATOM 1353 O O . VAL A 1 175 ? -0.583 11.685 -9.080 1.00 94.25 175 VAL A O 1
ATOM 1356 N N . GLN A 1 176 ? -0.306 12.706 -11.055 1.00 93.50 176 GLN A N 1
ATOM 1357 C CA . GLN A 1 176 ? -1.728 12.734 -11.369 1.00 93.50 176 GLN A CA 1
ATOM 1358 C C . GLN A 1 176 ? -2.272 11.309 -11.468 1.00 93.50 176 GLN A C 1
ATOM 1360 O O . GLN A 1 176 ? -3.189 10.950 -10.729 1.00 93.50 176 GLN A O 1
ATOM 1365 N N . GLN A 1 177 ? -1.641 10.473 -12.294 1.00 95.25 177 GLN A N 1
ATOM 1366 C CA . GLN A 1 177 ? -2.038 9.080 -12.469 1.00 95.25 177 GLN A CA 1
ATOM 1367 C C . GLN A 1 177 ? -1.990 8.307 -11.141 1.00 95.25 177 GLN A C 1
ATOM 1369 O O . GLN A 1 177 ? -2.942 7.602 -10.802 1.00 95.25 177 GLN A O 1
ATOM 1374 N N . TYR A 1 178 ? -0.936 8.506 -10.340 1.00 96.94 178 TYR A N 1
ATOM 1375 C CA . TYR A 1 178 ? -0.817 7.924 -9.002 1.00 96.94 178 TYR A CA 1
ATOM 1376 C C . TYR A 1 178 ? -2.010 8.271 -8.103 1.00 96.94 178 TYR A C 1
ATOM 1378 O O . TYR A 1 178 ? -2.591 7.378 -7.489 1.00 96.94 178 TYR A O 1
ATOM 1386 N N . LEU A 1 179 ? -2.408 9.545 -8.024 1.00 96.88 179 LEU A N 1
ATOM 1387 C CA . LEU A 1 179 ? -3.499 9.981 -7.147 1.00 96.88 179 LEU A CA 1
ATOM 1388 C C . LEU A 1 179 ? -4.864 9.431 -7.583 1.00 96.88 179 LEU A C 1
ATOM 1390 O O . LEU A 1 179 ? -5.667 9.048 -6.727 1.00 96.88 179 LEU A O 1
ATOM 1394 N N . PHE A 1 180 ? -5.122 9.345 -8.893 1.00 97.44 180 PHE A N 1
ATOM 1395 C CA . PHE A 1 180 ? -6.337 8.716 -9.421 1.00 97.44 180 PHE A CA 1
ATOM 1396 C C . PHE A 1 180 ? -6.370 7.214 -9.119 1.00 97.44 180 PHE A C 1
ATOM 1398 O O . PHE A 1 180 ? -7.370 6.718 -8.591 1.00 97.44 180 PHE A O 1
ATOM 1405 N N . TYR A 1 181 ? -5.270 6.498 -9.362 1.00 98.38 181 TYR A N 1
ATOM 1406 C CA . TYR A 1 181 ? -5.193 5.068 -9.069 1.00 98.38 181 TYR A CA 1
ATOM 1407 C C . TYR A 1 181 ? -5.222 4.762 -7.573 1.00 98.38 181 TYR A C 1
ATOM 1409 O O . TYR A 1 181 ? -5.864 3.796 -7.166 1.00 98.38 181 TYR A O 1
ATOM 1417 N N . LEU A 1 182 ? -4.607 5.601 -6.737 1.00 98.44 182 LEU A N 1
ATOM 1418 C CA . LEU A 1 182 ? -4.657 5.462 -5.285 1.00 98.44 182 LEU A CA 1
ATOM 1419 C C . LEU A 1 182 ? -6.087 5.632 -4.767 1.00 98.44 182 LEU A C 1
ATOM 1421 O O . LEU A 1 182 ? -6.559 4.801 -3.991 1.00 98.44 182 LEU A O 1
ATOM 1425 N N . ARG A 1 183 ? -6.804 6.673 -5.216 1.00 97.81 183 ARG A N 1
ATOM 1426 C CA . ARG A 1 183 ? -8.216 6.881 -4.859 1.00 97.81 183 ARG A CA 1
ATOM 1427 C C . ARG A 1 183 ? -9.075 5.690 -5.286 1.00 97.81 183 ARG A C 1
ATOM 1429 O O . ARG A 1 183 ? -9.887 5.216 -4.490 1.00 97.81 183 ARG A O 1
ATOM 1436 N N . MET A 1 184 ? -8.892 5.208 -6.514 1.00 97.94 184 MET A N 1
ATOM 1437 C CA . MET A 1 184 ? -9.595 4.040 -7.046 1.00 97.94 184 MET A CA 1
ATOM 1438 C C . MET A 1 184 ? -9.323 2.791 -6.194 1.00 97.94 184 MET A C 1
ATOM 1440 O O . MET A 1 184 ? -10.257 2.202 -5.653 1.00 97.94 184 MET A O 1
ATOM 1444 N N . ALA A 1 185 ? -8.056 2.405 -6.030 1.00 98.50 185 ALA A N 1
ATOM 1445 C CA . ALA A 1 185 ? -7.671 1.185 -5.328 1.00 98.50 185 ALA A CA 1
ATOM 1446 C C . ALA A 1 185 ? -8.066 1.216 -3.841 1.00 98.50 185 ALA A C 1
ATOM 1448 O O . ALA A 1 185 ? -8.575 0.222 -3.320 1.00 98.50 185 ALA A O 1
ATOM 1449 N N . ALA A 1 186 ? -7.919 2.367 -3.172 1.00 98.00 186 ALA A N 1
ATOM 1450 C CA . ALA A 1 186 ? -8.382 2.549 -1.798 1.00 98.00 186 ALA A CA 1
ATOM 1451 C C . ALA A 1 186 ? -9.912 2.424 -1.688 1.00 98.00 186 ALA A C 1
ATOM 1453 O O . ALA A 1 186 ? -10.418 1.815 -0.754 1.00 98.00 186 ALA A O 1
ATOM 1454 N N . SER A 1 187 ? -10.670 2.931 -2.660 1.00 97.94 187 SER A N 1
ATOM 1455 C CA . SER A 1 187 ? -12.132 2.777 -2.645 1.00 97.94 187 SER A CA 1
ATOM 1456 C C . SER A 1 187 ? -12.563 1.315 -2.820 1.00 97.94 187 SER A C 1
ATOM 1458 O O . SER A 1 187 ? -13.553 0.880 -2.236 1.00 97.94 187 SER A O 1
ATOM 1460 N N . VAL A 1 188 ? -11.817 0.531 -3.605 1.00 98.00 188 VAL A N 1
ATOM 1461 C CA . VAL A 1 188 ? -12.102 -0.899 -3.805 1.00 98.00 188 VAL A CA 1
ATOM 1462 C C . VAL A 1 188 ? -11.784 -1.720 -2.549 1.00 98.00 188 VAL A C 1
ATOM 1464 O O . VAL A 1 188 ? -12.576 -2.590 -2.168 1.00 98.00 188 VAL A O 1
ATOM 1467 N N . ILE A 1 189 ? -10.662 -1.439 -1.874 1.00 96.38 189 ILE A N 1
ATOM 1468 C CA . ILE A 1 189 ? -10.228 -2.215 -0.702 1.00 96.38 189 ILE A CA 1
ATOM 1469 C C . ILE A 1 189 ? -11.120 -2.010 0.534 1.00 96.38 189 ILE A C 1
ATOM 1471 O O . ILE A 1 189 ? -11.105 -2.864 1.418 1.00 96.38 189 ILE A O 1
ATOM 1475 N N . ASP A 1 190 ? -11.957 -0.962 0.604 1.00 94.31 190 ASP A N 1
ATOM 1476 C CA . ASP A 1 190 ? -12.901 -0.777 1.728 1.00 94.31 190 ASP A CA 1
ATOM 1477 C C . ASP A 1 190 ? -13.847 -1.971 1.916 1.00 94.31 190 ASP A C 1
ATOM 1479 O O . ASP A 1 190 ? -14.245 -2.290 3.040 1.00 94.31 190 ASP A O 1
ATOM 1483 N N . SER A 1 191 ? -14.161 -2.680 0.826 1.00 95.31 191 SER A N 1
ATOM 1484 C CA . SER A 1 191 ? -14.959 -3.911 0.862 1.00 95.31 191 SER A CA 1
ATOM 1485 C C . SER A 1 191 ? -14.311 -5.027 1.697 1.00 95.31 191 SER A C 1
ATOM 1487 O O . SER A 1 191 ? -15.025 -5.839 2.287 1.00 95.31 191 SER A O 1
ATOM 1489 N N . ALA A 1 192 ? -12.979 -5.031 1.831 1.00 94.62 192 ALA A N 1
ATOM 1490 C CA . ALA A 1 192 ? -12.243 -5.964 2.682 1.00 94.62 192 ALA A CA 1
ATOM 1491 C C . ALA A 1 192 ? -12.351 -5.626 4.180 1.00 94.62 192 ALA A C 1
ATOM 1493 O O . ALA A 1 192 ? -12.061 -6.475 5.026 1.00 94.62 192 ALA A O 1
ATOM 1494 N N . ALA A 1 193 ? -12.793 -4.413 4.525 1.00 93.19 193 ALA A N 1
ATOM 1495 C CA . ALA A 1 193 ? -12.956 -3.933 5.891 1.00 93.19 193 ALA A CA 1
ATOM 1496 C C . ALA A 1 193 ? -11.744 -4.263 6.782 1.00 93.19 193 ALA A C 1
ATOM 1498 O O . ALA A 1 193 ? -10.610 -3.988 6.402 1.00 93.19 193 ALA A O 1
ATOM 1499 N N . SER A 1 194 ? -11.959 -4.912 7.934 1.00 92.88 194 SER A N 1
ATOM 1500 C CA . SER A 1 194 ? -10.888 -5.254 8.878 1.00 92.88 194 SER A CA 1
ATOM 1501 C C . SER A 1 194 ? -9.890 -6.291 8.348 1.00 92.88 194 SER A C 1
ATOM 1503 O O . SER A 1 194 ? -9.043 -6.741 9.101 1.00 92.88 194 SER A O 1
ATOM 1505 N N . ARG A 1 195 ? -10.039 -6.758 7.106 1.00 96.12 195 ARG A N 1
ATOM 1506 C CA . ARG A 1 195 ? -9.112 -7.664 6.415 1.00 96.12 195 ARG A CA 1
ATOM 1507 C C . ARG A 1 195 ? -8.278 -6.929 5.364 1.00 96.12 195 ARG A C 1
ATOM 1509 O O . ARG A 1 195 ? -7.437 -7.563 4.727 1.00 96.12 195 ARG A O 1
ATOM 1516 N N . GLY A 1 196 ? -8.568 -5.647 5.141 1.00 97.69 196 GLY A N 1
ATOM 1517 C CA . GLY A 1 196 ? -7.865 -4.764 4.226 1.00 97.69 196 GLY A CA 1
ATOM 1518 C C . GLY A 1 196 ? -6.713 -4.048 4.924 1.00 97.69 196 GLY A C 1
ATOM 1519 O O . GLY A 1 196 ? -6.908 -3.455 5.984 1.00 97.69 196 GLY A O 1
ATOM 1520 N N . LEU A 1 197 ? -5.540 -4.061 4.297 1.00 98.56 197 LEU A N 1
ATOM 1521 C CA . LEU A 1 197 ? -4.354 -3.308 4.701 1.00 98.56 197 LEU A CA 1
ATOM 1522 C C . LEU A 1 197 ? -3.955 -2.355 3.572 1.00 98.56 197 LEU A C 1
ATOM 1524 O O . LEU A 1 197 ? -3.913 -2.762 2.416 1.00 98.56 197 LEU A O 1
ATOM 1528 N N . ILE A 1 198 ? -3.640 -1.104 3.883 1.00 98.75 198 ILE A N 1
ATOM 1529 C CA . ILE A 1 198 ? -3.114 -0.129 2.926 1.00 98.75 198 ILE A CA 1
ATOM 1530 C C . ILE A 1 198 ? -1.737 0.306 3.414 1.00 98.75 198 ILE A C 1
ATOM 1532 O O . ILE A 1 198 ? -1.636 0.946 4.455 1.00 98.75 198 ILE A O 1
ATOM 1536 N N . LEU A 1 199 ? -0.696 -0.019 2.652 1.00 98.69 199 LEU A N 1
ATOM 1537 C CA . LEU A 1 199 ? 0.678 0.411 2.883 1.00 98.69 199 LEU A CA 1
ATOM 1538 C C . LEU A 1 199 ? 1.054 1.490 1.865 1.00 98.69 199 LEU A C 1
ATOM 1540 O O . LEU A 1 199 ? 1.281 1.205 0.686 1.00 98.69 199 LEU A O 1
ATOM 1544 N N . LEU A 1 200 ? 1.119 2.738 2.329 1.00 98.12 200 LEU A N 1
ATOM 1545 C CA . LEU A 1 200 ? 1.537 3.877 1.518 1.00 98.12 200 LEU A CA 1
ATOM 1546 C C . LEU A 1 200 ? 3.062 4.024 1.561 1.00 98.12 200 LEU A C 1
ATOM 1548 O O . LEU A 1 200 ? 3.587 4.792 2.368 1.00 98.12 200 LEU A O 1
ATOM 1552 N N . SER A 1 201 ? 3.758 3.273 0.703 1.00 96.25 201 SER A N 1
ATOM 1553 C CA . SER A 1 201 ? 5.226 3.266 0.593 1.00 96.25 201 SER A CA 1
ATOM 1554 C C . SER A 1 201 ? 5.793 3.934 -0.668 1.00 96.25 201 SER A C 1
ATOM 1556 O O . SER A 1 201 ? 7.010 3.991 -0.825 1.00 96.25 201 SER A O 1
ATOM 1558 N N . ALA A 1 202 ? 4.948 4.471 -1.553 1.00 95.56 202 ALA A N 1
ATOM 1559 C CA . ALA A 1 202 ? 5.396 5.269 -2.692 1.00 95.56 202 ALA A CA 1
ATOM 1560 C C . ALA A 1 202 ? 5.867 6.670 -2.267 1.00 95.56 202 ALA A C 1
ATOM 1562 O O . ALA A 1 202 ? 5.258 7.319 -1.413 1.00 95.56 202 ALA A O 1
ATOM 1563 N N . SER A 1 203 ? 6.920 7.161 -2.916 1.00 93.19 203 SER A N 1
ATOM 1564 C CA . SER A 1 203 ? 7.465 8.503 -2.722 1.00 93.19 203 SER A CA 1
ATOM 1565 C C . SER A 1 203 ? 6.779 9.500 -3.649 1.00 93.19 203 SER A C 1
ATOM 1567 O O . SER A 1 203 ? 6.713 9.312 -4.864 1.00 93.19 203 SER A O 1
ATOM 1569 N N . VAL A 1 204 ? 6.285 10.593 -3.081 1.00 91.81 204 VAL A N 1
ATOM 1570 C CA . VAL A 1 204 ? 5.602 11.656 -3.820 1.00 91.81 204 VAL A CA 1
ATOM 1571 C C . VAL A 1 204 ? 6.219 12.982 -3.401 1.00 91.81 204 VAL A C 1
ATOM 1573 O O . VAL A 1 204 ? 6.471 13.193 -2.217 1.00 91.81 204 VAL A O 1
ATOM 1576 N N . LEU A 1 205 ? 6.496 13.856 -4.368 1.00 90.88 205 LEU A N 1
ATOM 1577 C CA . LEU A 1 205 ? 6.970 15.208 -4.081 1.00 90.88 205 LEU A CA 1
ATOM 1578 C C . LEU A 1 205 ? 5.887 16.018 -3.346 1.00 90.88 205 LEU A C 1
ATOM 1580 O O . LEU A 1 205 ? 4.702 15.700 -3.395 1.00 90.88 205 LEU A O 1
ATOM 1584 N N . ASP A 1 206 ? 6.279 17.109 -2.692 1.00 88.12 206 ASP A N 1
ATOM 1585 C CA . ASP A 1 206 ? 5.315 17.996 -2.023 1.00 88.12 206 ASP A CA 1
ATOM 1586 C C . ASP A 1 206 ? 4.566 18.908 -3.007 1.00 88.12 206 ASP A C 1
ATOM 1588 O O . ASP A 1 206 ? 3.500 19.441 -2.682 1.00 88.12 206 ASP A O 1
ATOM 1592 N N . TYR A 1 207 ? 5.125 19.113 -4.204 1.00 89.62 207 TYR A N 1
ATOM 1593 C CA . TYR A 1 207 ? 4.624 20.059 -5.195 1.00 89.62 207 TYR A CA 1
ATOM 1594 C C . TYR A 1 207 ? 4.652 19.490 -6.619 1.00 89.62 207 TYR A C 1
ATOM 1596 O O . TYR A 1 207 ? 5.523 18.692 -6.953 1.00 89.62 207 TYR A O 1
ATOM 1604 N N . TYR A 1 208 ? 3.724 19.947 -7.461 1.00 88.25 208 TYR A N 1
ATOM 1605 C CA . TYR A 1 208 ? 3.625 19.625 -8.884 1.00 88.25 208 TYR A CA 1
ATOM 1606 C C . TYR A 1 208 ? 3.389 20.881 -9.736 1.00 88.25 208 TYR A C 1
ATOM 1608 O O . TYR A 1 208 ? 3.041 21.945 -9.212 1.00 88.25 208 TYR A O 1
ATOM 1616 N N . VAL A 1 209 ? 3.561 20.749 -11.054 1.00 83.81 209 VAL A N 1
ATOM 1617 C CA . VAL A 1 209 ? 3.239 21.793 -12.037 1.00 83.81 209 VAL A CA 1
ATOM 1618 C C . VAL A 1 209 ? 1.837 21.535 -12.614 1.00 83.81 209 VAL A C 1
ATOM 1620 O O . VAL A 1 209 ? 1.610 20.466 -13.183 1.00 83.81 209 VAL A O 1
ATOM 1623 N N . PRO A 1 210 ? 0.875 22.469 -12.483 1.00 77.81 210 PRO A N 1
ATOM 1624 C CA . PRO A 1 210 ? -0.449 22.321 -13.085 1.00 77.81 210 PRO A CA 1
ATOM 1625 C C . PRO A 1 210 ? -0.396 22.345 -14.618 1.00 77.81 210 PRO A C 1
ATOM 1627 O O . PRO A 1 210 ? 0.249 23.212 -15.204 1.00 77.81 210 PRO A O 1
ATOM 1630 N N . SER A 1 211 ? -1.162 21.468 -15.271 1.00 64.56 211 SER A N 1
ATOM 1631 C CA . SER A 1 211 ? -1.188 21.292 -16.735 1.00 64.56 211 SER A CA 1
ATOM 1632 C C . SER A 1 211 ? -1.725 22.497 -17.534 1.00 64.56 211 SER A C 1
ATOM 1634 O O . SER A 1 211 ? -1.793 22.443 -18.756 1.00 64.56 211 SER A O 1
ATOM 1636 N N . SER A 1 212 ? -2.123 23.594 -16.879 1.00 53.53 212 SER A N 1
ATOM 1637 C CA . SER A 1 212 ? -2.811 24.738 -17.496 1.00 53.53 212 SER A CA 1
ATOM 1638 C C . SER A 1 212 ? -1.932 25.969 -17.741 1.00 53.53 212 SER A C 1
ATOM 1640 O O . SER A 1 212 ? -2.462 27.075 -17.866 1.00 53.53 212 SER A O 1
ATOM 1642 N N . ILE A 1 213 ? -0.609 25.825 -17.786 1.00 43.22 213 ILE A N 1
ATOM 1643 C CA . ILE A 1 213 ? 0.255 26.891 -18.299 1.00 43.22 213 ILE A CA 1
ATOM 1644 C C . ILE A 1 213 ? 0.685 26.472 -19.706 1.00 43.22 213 ILE A C 1
ATOM 1646 O O . ILE A 1 213 ? 1.646 25.716 -19.835 1.00 43.22 213 ILE A O 1
ATOM 1650 N N . PRO A 1 214 ? 0.018 26.944 -20.779 1.00 38.25 214 PRO A N 1
ATOM 1651 C CA . PRO A 1 214 ? 0.715 27.074 -22.042 1.00 38.25 214 PRO A CA 1
ATOM 1652 C C . PRO A 1 214 ? 1.856 28.048 -21.765 1.00 38.25 214 PRO A C 1
ATOM 1654 O O . PRO A 1 214 ? 1.654 29.260 -21.674 1.00 38.25 214 PRO A O 1
ATOM 1657 N N . SER A 1 215 ? 3.050 27.511 -21.532 1.00 37.19 215 SER A N 1
ATOM 1658 C CA . SER A 1 215 ? 4.270 28.291 -21.604 1.00 37.19 215 SER A CA 1
ATOM 1659 C C . SER A 1 215 ? 4.314 28.812 -23.030 1.00 37.19 215 SER A C 1
ATOM 1661 O O . SER A 1 215 ? 4.676 28.089 -23.953 1.00 37.19 215 SER A O 1
ATOM 1663 N N . ILE A 1 216 ? 3.855 30.047 -23.225 1.00 36.97 216 ILE A N 1
ATOM 1664 C CA . ILE A 1 216 ? 4.079 30.801 -24.449 1.00 36.97 216 ILE A CA 1
ATOM 1665 C C . ILE A 1 216 ? 5.584 31.067 -24.471 1.00 36.97 216 ILE A C 1
ATOM 1667 O O . ILE A 1 216 ? 6.060 32.107 -24.028 1.00 36.97 216 ILE A O 1
ATOM 1671 N N . LEU A 1 217 ? 6.343 30.075 -24.918 1.00 41.12 217 LEU A N 1
ATOM 1672 C CA . LEU A 1 217 ? 7.682 30.264 -25.425 1.00 41.12 217 LEU A CA 1
ATOM 1673 C C . LEU A 1 217 ? 7.592 29.939 -26.916 1.00 41.12 217 LEU A C 1
ATOM 1675 O O . LEU A 1 217 ? 7.152 28.839 -27.259 1.00 41.12 217 LEU A O 1
ATOM 1679 N N . PRO A 1 218 ? 7.954 30.863 -27.818 1.00 39.06 218 PRO A N 1
ATOM 1680 C CA . PRO A 1 218 ? 8.098 30.519 -29.219 1.00 39.06 218 PRO A CA 1
ATOM 1681 C C . PRO A 1 218 ? 9.134 29.399 -29.314 1.00 39.06 218 PRO A C 1
ATOM 1683 O O . PRO A 1 218 ? 10.274 29.564 -28.879 1.00 39.06 218 PRO A O 1
ATOM 1686 N N . SER A 1 219 ? 8.736 28.257 -29.864 1.00 37.94 219 SER A N 1
ATOM 1687 C CA . SER A 1 219 ? 9.667 27.265 -30.387 1.00 37.94 219 SER A CA 1
ATOM 1688 C C . SER A 1 219 ? 10.612 27.981 -31.354 1.00 37.94 219 SER A C 1
ATOM 1690 O O . SER A 1 219 ? 10.170 28.481 -32.389 1.00 37.94 219 SER A O 1
ATOM 1692 N N . ILE A 1 220 ? 11.890 28.092 -30.992 1.00 42.25 220 ILE A N 1
ATOM 1693 C CA . ILE A 1 220 ? 12.920 28.686 -31.847 1.00 42.25 220 ILE A CA 1
ATOM 1694 C C . ILE A 1 220 ? 13.063 27.778 -33.081 1.00 42.25 220 ILE A C 1
ATOM 1696 O O . ILE A 1 220 ? 13.393 26.603 -32.905 1.00 42.25 220 ILE A O 1
ATOM 1700 N N . PRO A 1 221 ? 12.833 28.263 -34.316 1.00 37.16 221 PRO A N 1
ATOM 1701 C CA . PRO A 1 221 ? 13.124 27.484 -35.509 1.00 37.16 221 PRO A CA 1
ATOM 1702 C C . PRO A 1 221 ? 14.641 27.417 -35.689 1.00 37.16 221 PRO A C 1
ATOM 1704 O O . PRO A 1 221 ? 15.319 28.441 -35.777 1.00 37.16 221 PRO A O 1
ATOM 1707 N N . SER A 1 222 ? 15.183 26.209 -35.767 1.00 35.56 222 SER A N 1
ATOM 1708 C CA . SER A 1 222 ? 16.551 25.960 -36.204 1.00 35.56 222 SER A CA 1
ATOM 1709 C C . SER A 1 222 ? 16.643 26.124 -37.725 1.00 35.56 222 SER A C 1
ATOM 1711 O O . SER A 1 222 ? 16.406 25.186 -38.480 1.00 35.56 222 SER A O 1
ATOM 1713 N N . THR A 1 223 ? 17.005 27.317 -38.199 1.00 31.44 223 THR A N 1
ATOM 1714 C CA . THR A 1 223 ? 17.467 27.513 -39.585 1.00 31.44 223 THR A CA 1
ATOM 1715 C C . THR A 1 223 ? 18.995 27.561 -39.639 1.00 31.44 223 THR A C 1
ATOM 1717 O O . THR A 1 223 ? 19.586 28.409 -38.966 1.00 31.44 223 THR A O 1
ATOM 1720 N N . PRO A 1 224 ? 19.657 26.717 -40.452 1.00 43.12 224 PRO A N 1
ATOM 1721 C CA . PRO A 1 224 ? 21.066 26.871 -40.772 1.00 43.12 224 PRO A CA 1
ATOM 1722 C C . PRO A 1 224 ? 21.204 27.776 -42.004 1.00 43.12 224 PRO A C 1
ATOM 1724 O O . PRO A 1 224 ? 20.667 27.469 -43.065 1.00 43.12 224 PRO A O 1
ATOM 1727 N N . SER A 1 225 ? 21.941 28.881 -41.902 1.00 31.56 225 SER A N 1
ATOM 1728 C CA . SER A 1 225 ? 22.384 29.608 -43.097 1.00 31.56 225 SER A CA 1
ATOM 1729 C C . SER A 1 225 ? 23.707 30.333 -42.867 1.00 31.56 225 SER A C 1
ATOM 1731 O O . SER A 1 225 ? 23.794 31.347 -42.179 1.00 31.56 225 SER A O 1
ATOM 1733 N N . THR A 1 226 ? 24.727 29.760 -43.494 1.00 37.69 226 THR A N 1
ATOM 1734 C CA . THR A 1 226 ? 25.982 30.346 -43.972 1.00 37.69 226 THR A CA 1
ATOM 1735 C C . THR A 1 226 ? 25.824 31.724 -44.627 1.00 37.69 226 THR A C 1
ATOM 1737 O O . THR A 1 226 ? 25.010 31.845 -45.538 1.00 37.69 226 THR A O 1
ATOM 1740 N N . ALA A 1 227 ? 26.674 32.698 -44.268 1.00 33.28 227 ALA A N 1
ATOM 1741 C CA . ALA A 1 227 ? 27.347 33.646 -45.180 1.00 33.28 227 ALA A CA 1
ATOM 1742 C C . ALA A 1 227 ? 28.284 34.604 -44.405 1.00 33.28 227 ALA A C 1
ATOM 1744 O O . ALA A 1 227 ? 28.103 34.843 -43.216 1.00 33.28 227 ALA A O 1
ATOM 1745 N N . ALA A 1 228 ? 29.313 35.103 -45.091 1.00 37.44 228 ALA A N 1
ATOM 1746 C CA . ALA A 1 228 ? 30.562 35.651 -44.559 1.00 37.44 228 ALA A CA 1
ATOM 1747 C C . ALA A 1 228 ? 30.661 37.198 -44.470 1.00 37.44 228 ALA A C 1
ATOM 1749 O O . ALA A 1 228 ? 29.987 37.905 -45.217 1.00 37.44 228 ALA A O 1
ATOM 1750 N N . SER A 1 229 ? 31.665 37.653 -43.687 1.00 31.05 229 SER A N 1
ATOM 1751 C CA . SER A 1 229 ? 32.416 38.947 -43.729 1.00 31.05 229 SER A CA 1
ATOM 1752 C C . SER A 1 229 ? 31.956 40.106 -42.800 1.00 31.05 229 SER A C 1
ATOM 1754 O O . SER A 1 229 ? 30.797 40.136 -42.404 1.00 31.05 229 SER A O 1
ATOM 1756 N N . PRO A 1 230 ? 32.807 41.130 -42.517 1.00 43.00 230 PRO A N 1
ATOM 1757 C CA . PRO A 1 230 ? 33.925 41.199 -41.547 1.00 43.00 230 PRO A CA 1
ATOM 1758 C C . PRO A 1 230 ? 33.696 42.287 -40.436 1.00 43.00 230 PRO A C 1
ATOM 1760 O O . PRO A 1 230 ? 32.657 42.946 -40.456 1.00 43.00 230 PRO A O 1
ATOM 1763 N N . PRO A 1 231 ? 34.592 42.506 -39.436 1.00 47.72 231 PRO A N 1
ATOM 1764 C CA . PRO A 1 231 ? 34.251 43.265 -38.219 1.00 47.72 231 PRO A CA 1
ATOM 1765 C C . PRO A 1 231 ? 34.600 44.770 -38.283 1.00 47.72 231 PRO A C 1
ATOM 1767 O O . PRO A 1 231 ? 35.562 45.145 -38.954 1.00 47.72 231 PRO A O 1
ATOM 1770 N N . PRO A 1 232 ? 33.912 45.625 -37.494 1.00 41.47 232 PRO A N 1
ATOM 1771 C CA . PRO A 1 232 ? 34.478 46.891 -37.017 1.00 41.47 232 PRO A CA 1
ATOM 1772 C C . PRO A 1 232 ? 34.444 47.039 -35.471 1.00 41.47 232 PRO A C 1
ATOM 1774 O O . PRO A 1 232 ? 33.840 46.216 -34.778 1.00 41.47 232 PRO A O 1
ATOM 1777 N N . PRO A 1 233 ? 35.155 48.040 -34.906 1.00 44.00 233 PRO A N 1
ATOM 1778 C CA . PRO A 1 233 ? 35.720 47.959 -33.561 1.00 44.00 233 PRO A CA 1
ATOM 1779 C C . PRO A 1 233 ? 34.871 48.607 -32.453 1.00 44.00 233 PRO A C 1
ATOM 1781 O O . PRO A 1 233 ? 34.091 49.526 -32.677 1.00 44.00 233 PRO A O 1
ATOM 1784 N N . SER A 1 234 ? 35.105 48.106 -31.236 1.00 43.84 234 SER A N 1
ATOM 1785 C CA . SER A 1 234 ? 34.952 48.743 -29.919 1.00 43.84 234 SER A CA 1
ATOM 1786 C C . SER A 1 234 ? 33.908 49.862 -29.764 1.00 43.84 234 SER A C 1
ATOM 1788 O O . SER A 1 234 ? 34.194 51.039 -29.982 1.00 43.84 234 SER A O 1
ATOM 1790 N N . SER A 1 235 ? 32.763 49.515 -29.175 1.00 32.50 235 SER A N 1
ATOM 1791 C CA . SER A 1 235 ? 32.050 50.431 -28.283 1.00 32.50 235 SER A CA 1
ATOM 1792 C C . SER A 1 235 ? 31.562 49.674 -27.049 1.00 32.50 235 SER A C 1
ATOM 1794 O O . SER A 1 235 ? 31.016 48.573 -27.137 1.00 32.50 235 SER A O 1
ATOM 1796 N N . ASN A 1 236 ? 31.841 50.257 -25.884 1.00 43.47 236 ASN A N 1
ATOM 1797 C CA . ASN A 1 236 ? 31.402 49.792 -24.577 1.00 43.47 236 ASN A CA 1
ATOM 1798 C C . ASN A 1 236 ? 29.883 49.605 -24.568 1.00 43.47 236 ASN A C 1
ATOM 1800 O O . ASN A 1 236 ? 29.129 50.569 -24.469 1.00 43.47 236 ASN A O 1
ATOM 1804 N N . THR A 1 237 ? 29.442 48.356 -24.610 1.00 33.25 237 THR A N 1
ATOM 1805 C CA . THR A 1 237 ? 28.103 47.969 -24.187 1.00 33.25 237 THR A CA 1
ATOM 1806 C C . THR A 1 237 ? 28.275 46.867 -23.163 1.00 33.25 237 THR A C 1
ATOM 1808 O O . THR A 1 237 ? 28.838 45.804 -23.422 1.00 33.25 237 THR A O 1
ATOM 1811 N N . THR A 1 238 ? 27.865 47.182 -21.942 1.00 35.62 238 THR A N 1
ATOM 1812 C CA . THR A 1 238 ? 27.667 46.234 -20.858 1.00 35.62 238 THR A CA 1
ATOM 1813 C C . THR A 1 238 ? 26.916 45.026 -21.411 1.00 35.62 238 THR A C 1
ATOM 1815 O O . THR A 1 238 ? 25.743 45.126 -21.769 1.00 35.62 238 THR A O 1
ATOM 1818 N N . LYS A 1 239 ? 27.609 43.884 -21.527 1.00 37.47 239 LYS A N 1
ATOM 1819 C CA . LYS A 1 239 ? 26.984 42.587 -21.789 1.00 37.47 239 LYS A CA 1
ATOM 1820 C C . LYS A 1 239 ? 25.979 42.351 -20.669 1.00 37.47 239 LYS A C 1
ATOM 1822 O O . LYS A 1 239 ? 26.333 41.927 -19.575 1.00 37.47 239 LYS A O 1
ATOM 1827 N N . LYS A 1 240 ? 24.722 42.691 -20.934 1.00 39.66 240 LYS A N 1
ATOM 1828 C CA . LYS A 1 240 ? 23.590 42.278 -20.125 1.00 39.66 240 LYS A CA 1
ATOM 1829 C C . LYS A 1 240 ? 23.447 40.789 -20.413 1.00 39.66 240 LYS A C 1
ATOM 1831 O O . LYS A 1 240 ? 22.832 40.410 -21.404 1.00 39.66 240 LYS A O 1
ATOM 1836 N N . GLU A 1 241 ? 24.125 39.967 -19.617 1.00 40.25 241 GLU A N 1
ATOM 1837 C CA . GLU A 1 241 ? 23.863 38.535 -19.556 1.00 40.25 241 GLU A CA 1
ATOM 1838 C C . GLU A 1 241 ? 22.369 38.385 -19.278 1.00 40.25 241 GLU A C 1
ATOM 1840 O O . GLU A 1 241 ? 21.891 38.637 -18.173 1.00 40.25 241 GLU A O 1
ATOM 1845 N N . SER A 1 242 ? 21.598 38.060 -20.313 1.00 44.06 242 SER A N 1
ATOM 1846 C CA . SER A 1 242 ? 20.243 37.571 -20.146 1.00 44.06 242 SER A CA 1
ATOM 1847 C C . SER A 1 242 ? 20.378 36.193 -19.516 1.00 44.06 242 SER A C 1
ATOM 1849 O O . SER A 1 242 ? 20.435 35.188 -20.224 1.00 44.06 242 SER A O 1
ATOM 1851 N N . SER A 1 243 ? 20.517 36.151 -18.192 1.00 46.41 243 SER A N 1
ATOM 1852 C CA . SER A 1 243 ? 20.400 34.916 -17.437 1.00 46.41 243 SER A CA 1
ATOM 1853 C C . SER A 1 243 ? 19.025 34.341 -17.758 1.00 46.41 243 SER A C 1
ATOM 1855 O O . SER A 1 243 ? 17.987 34.867 -17.352 1.00 46.41 243 SER A O 1
ATOM 1857 N N . SER A 1 244 ? 19.008 33.294 -18.580 1.00 59.06 244 SER A N 1
ATOM 1858 C CA . SER A 1 244 ? 17.815 32.531 -18.920 1.00 59.06 244 SER A CA 1
ATOM 1859 C C . SER A 1 244 ? 17.381 31.753 -17.678 1.00 59.06 244 SER A C 1
ATOM 1861 O O . SER A 1 244 ? 17.583 30.549 -17.557 1.00 59.06 244 SER A O 1
ATOM 1863 N N . SER A 1 245 ? 16.850 32.474 -16.694 1.00 65.75 245 SER A N 1
ATOM 1864 C CA . SER A 1 245 ? 16.346 31.900 -15.456 1.00 65.75 245 SER A CA 1
ATOM 1865 C C . SER A 1 245 ? 15.044 31.155 -15.747 1.00 65.75 245 SER A C 1
ATOM 1867 O O . SER A 1 245 ? 14.061 31.728 -16.218 1.00 65.75 245 SER A O 1
ATOM 1869 N N . LEU A 1 246 ? 15.042 29.847 -15.486 1.00 72.25 246 LEU A N 1
ATOM 1870 C CA . LEU A 1 246 ? 13.835 29.032 -15.543 1.00 72.25 246 LEU A CA 1
ATOM 1871 C C . LEU A 1 246 ? 13.030 29.277 -14.263 1.00 72.25 246 LEU A C 1
ATOM 1873 O O . LEU A 1 246 ? 13.469 28.920 -13.173 1.00 72.25 246 LEU A O 1
ATOM 1877 N N . THR A 1 247 ? 11.851 29.880 -14.394 1.00 76.12 247 THR A N 1
ATOM 1878 C CA . THR A 1 247 ? 10.924 30.061 -13.268 1.00 76.12 247 THR A CA 1
ATOM 1879 C C . THR A 1 247 ? 9.802 29.034 -13.367 1.00 76.12 247 THR A C 1
ATOM 1881 O O . THR A 1 247 ? 9.059 29.023 -14.347 1.00 76.12 247 THR A O 1
ATOM 1884 N N . LEU A 1 248 ? 9.675 28.174 -12.352 1.00 76.31 248 LEU A N 1
ATOM 1885 C CA . LEU A 1 248 ? 8.617 27.166 -12.251 1.00 76.31 248 LEU A CA 1
ATOM 1886 C C . LEU A 1 248 ? 7.583 27.578 -11.202 1.00 76.31 248 LEU A C 1
ATOM 1888 O O . LEU A 1 248 ? 7.924 27.870 -10.057 1.00 76.31 248 LEU A O 1
ATOM 1892 N N . ASN A 1 249 ? 6.308 27.549 -11.587 1.00 82.12 249 ASN A N 1
ATOM 1893 C CA . ASN A 1 249 ? 5.195 27.767 -10.668 1.00 82.12 249 ASN A CA 1
ATOM 1894 C C . ASN A 1 249 ? 4.737 26.424 -10.096 1.00 82.12 249 ASN A C 1
ATOM 1896 O O . ASN A 1 249 ? 4.152 25.604 -10.803 1.00 82.12 249 ASN A O 1
ATOM 1900 N N . LEU A 1 250 ? 5.011 26.216 -8.810 1.00 85.19 250 LEU A N 1
ATOM 1901 C CA . LEU A 1 250 ? 4.743 24.971 -8.101 1.00 85.19 250 LEU A CA 1
ATOM 1902 C C . LEU A 1 250 ? 3.491 25.085 -7.225 1.00 85.19 250 LEU A C 1
ATOM 1904 O O . LEU A 1 250 ? 3.303 26.064 -6.501 1.00 85.19 250 LEU A O 1
ATOM 1908 N N . VAL A 1 251 ? 2.646 24.057 -7.264 1.00 87.88 251 VAL A N 1
ATOM 1909 C CA . VAL A 1 251 ? 1.417 23.941 -6.467 1.00 87.88 251 VAL A CA 1
ATOM 1910 C C . VAL A 1 251 ? 1.495 22.685 -5.605 1.00 87.88 251 VAL A C 1
ATOM 1912 O O . VAL A 1 251 ? 2.054 21.684 -6.036 1.00 87.88 251 VAL A O 1
ATOM 1915 N N . ARG A 1 252 ? 0.972 22.721 -4.372 1.00 91.25 252 ARG A N 1
ATOM 1916 C CA . ARG A 1 252 ? 1.043 21.571 -3.454 1.00 91.25 252 ARG A CA 1
ATOM 1917 C C . ARG A 1 252 ? 0.312 20.352 -4.011 1.00 91.25 252 ARG A C 1
ATOM 1919 O O . ARG A 1 252 ? -0.793 20.465 -4.527 1.00 91.25 252 ARG A O 1
ATOM 1926 N N . ILE A 1 253 ? 0.903 19.176 -3.860 1.00 91.38 253 ILE A N 1
ATOM 1927 C CA . ILE A 1 253 ? 0.238 17.924 -4.215 1.00 91.38 253 ILE A CA 1
ATOM 1928 C C . ILE A 1 253 ? -0.853 17.629 -3.168 1.00 91.38 253 ILE A C 1
ATOM 1930 O O . ILE A 1 253 ? -0.593 17.754 -1.965 1.00 91.38 253 ILE A O 1
ATOM 1934 N N . PRO A 1 254 ? -2.085 17.270 -3.581 1.00 91.81 254 PRO A N 1
ATOM 1935 C CA . PRO A 1 254 ? -3.139 16.907 -2.642 1.00 91.81 254 PRO A CA 1
ATOM 1936 C C . PRO A 1 254 ? -2.743 15.710 -1.778 1.00 91.81 254 PRO A C 1
ATOM 1938 O O . PRO A 1 254 ? -2.307 14.676 -2.284 1.00 91.81 254 PRO A O 1
ATOM 1941 N N . ASN A 1 255 ? -2.956 15.822 -0.468 1.00 91.50 255 ASN A N 1
ATOM 1942 C CA . ASN A 1 255 ? -2.692 14.724 0.454 1.00 91.50 255 ASN A CA 1
ATOM 1943 C C . ASN A 1 255 ? -3.966 13.892 0.661 1.00 91.50 255 ASN A C 1
ATOM 1945 O O . ASN A 1 255 ? -4.912 14.326 1.320 1.00 91.50 255 ASN A O 1
ATOM 1949 N N . LEU A 1 256 ? -3.978 12.673 0.116 1.00 94.81 256 LEU A N 1
ATOM 1950 C CA . LEU A 1 256 ? -5.135 11.778 0.188 1.00 94.81 256 LEU A CA 1
ATOM 1951 C C . LEU A 1 256 ? -5.212 10.948 1.474 1.00 94.81 256 LEU A C 1
ATOM 1953 O O . LEU A 1 256 ? -6.209 10.257 1.653 1.00 94.81 256 LEU A O 1
ATOM 1957 N N . ILE A 1 257 ? -4.235 11.004 2.386 1.00 93.69 257 ILE A N 1
ATOM 1958 C CA . ILE A 1 257 ? -4.210 10.146 3.587 1.00 93.69 257 ILE A CA 1
ATOM 1959 C C . ILE A 1 257 ? -5.484 10.346 4.424 1.00 93.69 257 ILE A C 1
ATOM 1961 O O . ILE A 1 257 ? -6.191 9.383 4.729 1.00 93.69 257 ILE A O 1
ATOM 1965 N N . ALA A 1 258 ? -5.847 11.603 4.708 1.00 88.56 258 ALA A N 1
ATOM 1966 C CA . ALA A 1 258 ? -7.075 11.927 5.439 1.00 88.56 258 ALA A CA 1
ATOM 1967 C C . ALA A 1 258 ? -8.338 11.428 4.712 1.00 88.56 258 ALA A C 1
ATOM 1969 O O . ALA A 1 258 ? -9.287 10.957 5.342 1.00 88.56 258 ALA A O 1
ATOM 1970 N N . LYS A 1 259 ? -8.348 11.506 3.377 1.00 91.88 259 LYS A N 1
ATOM 1971 C CA . LYS A 1 259 ? -9.465 11.053 2.539 1.00 91.88 259 LYS A CA 1
ATOM 1972 C C . LYS A 1 259 ? -9.587 9.539 2.498 1.00 91.88 259 LYS A C 1
ATOM 1974 O O . LYS A 1 259 ? -10.701 9.028 2.553 1.00 91.88 259 LYS A O 1
ATOM 1979 N N . ILE A 1 260 ? -8.469 8.820 2.475 1.00 94.69 260 ILE A N 1
ATOM 1980 C CA . ILE A 1 260 ? -8.456 7.364 2.600 1.00 94.69 260 ILE A CA 1
ATOM 1981 C C . ILE A 1 260 ? -9.064 6.971 3.945 1.00 94.69 260 ILE A C 1
ATOM 1983 O O . ILE A 1 260 ? -9.994 6.171 3.985 1.00 94.69 260 ILE A O 1
ATOM 1987 N N . ARG A 1 261 ? -8.624 7.609 5.033 1.00 90.25 261 ARG A N 1
ATOM 1988 C CA . ARG A 1 261 ? -9.090 7.293 6.386 1.00 90.25 261 ARG A CA 1
ATOM 1989 C C . ARG A 1 261 ? -10.569 7.603 6.634 1.00 90.25 261 ARG A C 1
ATOM 1991 O O . ARG A 1 261 ? -11.206 6.903 7.423 1.00 90.25 261 ARG A O 1
ATOM 1998 N N . ARG A 1 262 ? -11.110 8.656 6.012 1.00 88.19 262 ARG A N 1
ATOM 1999 C CA . ARG A 1 262 ? -12.487 9.131 6.250 1.00 88.19 262 ARG A CA 1
ATOM 2000 C C . ARG A 1 262 ? -13.495 8.644 5.212 1.00 88.19 262 ARG A C 1
ATOM 2002 O O . ARG A 1 262 ? -14.617 8.313 5.580 1.00 88.19 262 ARG A O 1
ATOM 2009 N N . ASN A 1 263 ? -13.115 8.618 3.936 1.00 90.44 263 ASN A N 1
ATOM 2010 C CA . ASN A 1 263 ? -14.046 8.465 2.819 1.00 90.44 263 ASN A CA 1
ATOM 2011 C C . ASN A 1 263 ? -13.782 7.201 2.000 1.00 90.44 263 ASN A C 1
ATOM 2013 O O . ASN A 1 263 ? -14.731 6.487 1.699 1.00 90.44 263 ASN A O 1
ATOM 2017 N N . TYR A 1 264 ? -12.529 6.941 1.609 1.00 93.75 264 TYR A N 1
ATOM 2018 C CA . TYR A 1 264 ? -12.250 5.892 0.621 1.00 93.75 264 TYR A CA 1
ATOM 2019 C C . TYR A 1 264 ? -12.139 4.503 1.245 1.00 93.75 264 TYR A C 1
ATOM 2021 O O . TYR A 1 264 ? -12.713 3.577 0.696 1.00 93.75 264 TYR A O 1
ATOM 2029 N N . ALA A 1 265 ? -11.452 4.359 2.383 1.00 93.75 265 ALA A N 1
ATOM 2030 C CA . ALA A 1 265 ? -11.241 3.077 3.060 1.00 93.75 265 ALA A CA 1
ATOM 2031 C C . ALA A 1 265 ? -11.288 3.178 4.599 1.00 93.75 265 ALA A C 1
ATOM 2033 O O . ALA A 1 265 ? -10.352 2.749 5.281 1.00 93.75 265 ALA A O 1
ATOM 2034 N N . PRO A 1 266 ? -12.361 3.727 5.201 1.00 89.88 266 PRO A N 1
ATOM 2035 C CA . PRO A 1 266 ? -12.454 3.902 6.650 1.00 89.88 266 PRO A CA 1
ATOM 2036 C C . PRO A 1 266 ? -12.481 2.588 7.442 1.00 89.88 266 PRO A C 1
ATOM 2038 O O . PRO A 1 266 ? -12.427 2.615 8.670 1.00 89.88 266 PRO A O 1
ATOM 2041 N N . LYS A 1 267 ? -12.619 1.426 6.804 1.00 89.69 267 LYS A N 1
ATOM 2042 C CA . LYS A 1 267 ? -12.660 0.143 7.516 1.00 89.69 267 LYS A CA 1
ATOM 2043 C C . LYS A 1 267 ? -11.359 -0.648 7.434 1.00 89.69 267 LYS A C 1
ATOM 2045 O O . LYS A 1 267 ? -11.273 -1.643 8.147 1.00 89.69 267 LYS A O 1
ATOM 2050 N N . ALA A 1 268 ? -10.406 -0.228 6.603 1.00 94.44 268 ALA A N 1
ATOM 2051 C CA . ALA A 1 268 ? -9.109 -0.874 6.416 1.00 94.44 268 ALA A CA 1
ATOM 2052 C C . ALA A 1 268 ? -8.052 -0.322 7.389 1.00 94.44 268 ALA A C 1
ATOM 2054 O O . ALA A 1 268 ? -8.213 0.773 7.934 1.00 94.44 268 ALA A O 1
ATOM 2055 N N . CYS A 1 269 ? -6.986 -1.092 7.610 1.00 96.38 269 CYS A N 1
ATOM 2056 C CA . CYS A 1 269 ? -5.807 -0.659 8.355 1.00 96.38 269 CYS A CA 1
ATOM 2057 C C . CYS A 1 269 ? -4.940 0.221 7.450 1.00 96.38 269 CYS A C 1
ATOM 2059 O O . CYS A 1 269 ? -4.550 -0.221 6.368 1.00 96.38 269 CYS A O 1
ATOM 2061 N N . LEU A 1 270 ? -4.651 1.454 7.865 1.00 97.81 270 LEU A N 1
ATOM 2062 C CA . LEU A 1 270 ? -3.879 2.416 7.080 1.00 97.81 270 LEU A CA 1
ATOM 2063 C C . LEU A 1 270 ? -2.485 2.632 7.675 1.00 97.81 270 LEU A C 1
ATOM 2065 O O . LEU A 1 270 ? -2.353 3.112 8.802 1.00 97.81 270 LEU A O 1
ATOM 2069 N N . VAL A 1 271 ? -1.462 2.334 6.876 1.00 98.31 271 VAL A N 1
ATOM 2070 C CA . VAL A 1 271 ? -0.045 2.439 7.226 1.00 98.31 271 VAL A CA 1
ATOM 2071 C C . VAL A 1 271 ? 0.647 3.460 6.326 1.00 98.31 271 VAL A C 1
ATOM 2073 O O . VAL A 1 271 ? 0.537 3.397 5.099 1.00 98.31 271 VAL A O 1
ATOM 2076 N N . THR A 1 272 ? 1.392 4.385 6.928 1.00 97.38 272 THR A N 1
ATOM 2077 C CA . THR A 1 272 ? 2.174 5.413 6.217 1.00 97.38 272 THR A CA 1
ATOM 2078 C C . THR A 1 272 ? 3.645 5.366 6.591 1.00 97.38 272 THR A C 1
ATOM 2080 O O . THR A 1 272 ? 3.981 4.989 7.710 1.00 97.38 272 THR A O 1
ATOM 2083 N N . LEU A 1 273 ? 4.518 5.803 5.686 1.00 95.19 273 LEU A N 1
ATOM 2084 C CA . LEU A 1 273 ? 5.949 5.945 5.953 1.00 95.19 273 LEU A CA 1
ATOM 2085 C C . LEU A 1 273 ? 6.308 7.385 6.331 1.00 95.19 273 LEU A C 1
ATOM 2087 O O . LEU A 1 273 ? 5.749 8.339 5.783 1.00 95.19 273 LEU A O 1
ATOM 2091 N N . LYS A 1 274 ? 7.282 7.545 7.231 1.00 93.81 274 LYS A N 1
ATOM 2092 C CA . LYS A 1 274 ? 7.808 8.853 7.624 1.00 93.81 274 LYS A CA 1
ATOM 2093 C C . LYS A 1 274 ? 9.316 8.826 7.850 1.00 93.81 274 LYS A C 1
ATOM 2095 O O . LYS A 1 274 ? 9.777 8.280 8.842 1.00 93.81 274 LYS A O 1
ATOM 2100 N N . SER A 1 275 ? 10.064 9.518 6.994 1.00 91.31 275 SER A N 1
ATOM 2101 C CA . SER A 1 275 ? 11.497 9.715 7.215 1.00 91.31 275 SER A CA 1
ATOM 2102 C C . SER A 1 275 ? 11.778 10.999 7.988 1.00 91.31 275 SER A C 1
ATOM 2104 O O . SER A 1 275 ? 11.221 12.058 7.675 1.00 91.31 275 SER A O 1
ATOM 2106 N N . VAL A 1 276 ? 12.622 10.916 9.019 1.00 92.19 276 VAL A N 1
ATOM 2107 C CA . VAL A 1 276 ? 13.006 12.051 9.867 1.00 92.19 276 VAL A CA 1
ATOM 2108 C C . VAL A 1 276 ? 14.520 12.083 10.043 1.00 92.19 276 VAL A C 1
ATOM 2110 O O . VAL A 1 276 ? 15.122 11.142 10.550 1.00 92.19 276 VAL A O 1
ATOM 2113 N N . ALA A 1 277 ? 15.144 13.207 9.680 1.00 90.50 277 ALA A N 1
ATOM 2114 C CA . ALA A 1 277 ? 16.596 13.370 9.777 1.00 90.50 277 ALA A CA 1
ATOM 2115 C C . ALA A 1 277 ? 17.131 13.215 11.212 1.00 90.50 277 ALA A C 1
ATOM 2117 O O . ALA A 1 277 ? 18.161 12.591 11.413 1.00 90.50 277 ALA A O 1
ATOM 2118 N N . ASP A 1 278 ? 16.423 13.761 12.204 1.00 90.56 278 ASP A N 1
ATOM 2119 C CA . ASP A 1 278 ? 16.801 13.705 13.620 1.00 90.56 278 ASP A CA 1
ATOM 2120 C C . ASP A 1 278 ? 16.054 12.575 14.344 1.00 90.56 278 ASP A C 1
ATOM 2122 O O . ASP A 1 278 ? 14.826 12.638 14.499 1.00 90.56 278 ASP A O 1
ATOM 2126 N N . LYS A 1 279 ? 16.796 11.577 14.845 1.00 89.00 279 LYS A N 1
ATOM 2127 C CA . LYS A 1 279 ? 16.231 10.437 15.586 1.00 89.00 279 LYS A CA 1
ATOM 2128 C C . LYS A 1 279 ? 15.412 10.861 16.810 1.00 89.00 279 LYS A C 1
ATOM 2130 O O . LYS A 1 279 ? 14.398 10.240 17.108 1.00 89.00 279 LYS A O 1
ATOM 2135 N N . GLY A 1 280 ? 15.778 11.963 17.477 1.00 89.00 280 GLY A N 1
ATOM 2136 C CA . GLY A 1 280 ? 15.064 12.461 18.660 1.00 89.00 280 GLY A CA 1
ATOM 2137 C C . GLY A 1 280 ? 13.663 13.002 18.351 1.00 89.00 280 GLY A C 1
ATOM 2138 O O . GLY A 1 280 ? 12.861 13.229 19.258 1.00 89.00 280 GLY A O 1
ATOM 2139 N N . ARG A 1 281 ? 13.343 13.215 17.068 1.00 91.19 281 ARG A N 1
ATOM 2140 C CA . ARG A 1 281 ? 12.036 13.703 16.603 1.00 91.19 281 ARG A CA 1
ATOM 2141 C C . ARG A 1 281 ? 11.184 12.623 15.953 1.00 91.19 281 ARG A C 1
ATOM 2143 O O . ARG A 1 281 ? 10.034 12.922 15.635 1.00 91.19 281 ARG A O 1
ATOM 2150 N N . LEU A 1 282 ? 11.715 11.414 15.765 1.00 90.31 282 LEU A N 1
ATOM 2151 C CA . LEU A 1 282 ? 11.055 10.322 15.051 1.00 90.31 282 LEU A CA 1
ATOM 2152 C C . LEU A 1 282 ? 9.669 10.033 15.641 1.00 90.31 282 LEU A C 1
ATOM 2154 O O . LEU A 1 282 ? 8.650 10.180 14.964 1.00 90.31 282 LEU A O 1
ATOM 2158 N N . GLN A 1 283 ? 9.637 9.761 16.945 1.00 90.69 283 GLN A N 1
ATOM 2159 C CA . GLN A 1 283 ? 8.425 9.416 17.679 1.00 90.69 283 GLN A CA 1
ATOM 2160 C C . GLN A 1 283 ? 7.390 10.552 17.657 1.00 90.69 283 GLN A C 1
ATOM 2162 O O . GLN A 1 283 ? 6.227 10.357 17.309 1.00 90.69 283 GLN A O 1
ATOM 2167 N N . ARG A 1 284 ? 7.826 11.789 17.937 1.00 92.44 284 ARG A N 1
ATOM 2168 C CA . ARG A 1 284 ? 6.950 12.974 17.915 1.00 92.44 284 ARG A CA 1
ATOM 2169 C C . ARG A 1 284 ? 6.379 13.246 16.521 1.00 92.44 284 ARG A C 1
ATOM 2171 O O . ARG A 1 284 ? 5.238 13.684 16.396 1.00 92.44 284 ARG A O 1
ATOM 2178 N N . ALA A 1 285 ? 7.169 13.033 15.469 1.00 92.62 285 ALA A N 1
ATOM 2179 C CA . ALA A 1 285 ? 6.712 13.209 14.096 1.00 92.62 285 ALA A CA 1
ATOM 2180 C C . ALA A 1 285 ? 5.675 12.150 13.704 1.00 92.62 285 ALA A C 1
ATOM 2182 O O . ALA A 1 285 ? 4.693 12.508 13.055 1.00 92.62 285 ALA A O 1
ATOM 2183 N N . ALA A 1 286 ? 5.873 10.900 14.129 1.00 92.00 286 ALA A N 1
ATOM 2184 C CA . ALA A 1 286 ? 4.931 9.810 13.913 1.00 92.00 286 ALA A CA 1
ATOM 2185 C C . ALA A 1 286 ? 3.603 10.044 14.644 1.00 92.00 286 ALA A C 1
ATOM 2187 O O . ALA A 1 286 ? 2.556 10.030 14.001 1.00 92.00 286 ALA A O 1
ATOM 2188 N N . PHE A 1 287 ? 3.627 10.373 15.942 1.00 89.69 287 PHE A N 1
ATOM 2189 C CA . PHE A 1 287 ? 2.402 10.675 16.695 1.00 89.69 287 PHE A CA 1
ATOM 2190 C C . PHE A 1 287 ? 1.621 11.848 16.108 1.00 89.69 287 PHE A C 1
ATOM 2192 O O . PHE A 1 287 ? 0.403 11.773 15.978 1.00 89.69 287 PHE A O 1
ATOM 2199 N N . ARG A 1 288 ? 2.310 12.900 15.655 1.00 91.00 288 ARG A N 1
ATOM 2200 C CA . ARG A 1 288 ? 1.651 14.016 14.970 1.00 91.00 288 ARG A CA 1
ATOM 2201 C C . ARG A 1 288 ? 0.948 13.573 13.684 1.00 91.00 288 ARG A C 1
ATOM 2203 O O . ARG A 1 288 ? -0.120 14.093 13.376 1.00 91.00 288 ARG A O 1
ATOM 2210 N N . ASP A 1 289 ? 1.537 12.656 12.918 1.00 89.62 289 ASP A N 1
ATOM 2211 C CA . ASP A 1 289 ? 0.915 12.132 11.699 1.00 89.62 289 ASP A CA 1
ATOM 2212 C C . ASP A 1 289 ? -0.279 11.212 12.043 1.00 89.62 289 ASP A C 1
ATOM 2214 O O . ASP A 1 289 ? -1.320 11.305 11.391 1.00 89.62 289 ASP A O 1
ATOM 2218 N N . ILE A 1 290 ? -0.192 10.421 13.120 1.00 87.75 290 ILE A N 1
ATOM 2219 C CA . ILE A 1 290 ? -1.311 9.635 13.672 1.00 87.75 290 ILE A CA 1
ATOM 2220 C C . ILE A 1 290 ? -2.474 10.548 14.075 1.00 87.75 290 ILE A C 1
ATOM 2222 O O . ILE A 1 290 ? -3.593 10.346 13.615 1.00 87.75 290 ILE A O 1
ATOM 2226 N N . GLU A 1 291 ? -2.229 11.582 14.878 1.00 86.88 291 GLU A N 1
ATOM 2227 C CA . GLU A 1 291 ? -3.272 12.504 15.346 1.00 86.88 291 GLU A CA 1
ATOM 2228 C C . GLU A 1 291 ? -3.882 13.317 14.202 1.00 86.88 291 GLU A C 1
ATOM 2230 O O . GLU A 1 291 ? -5.100 13.488 14.121 1.00 86.88 291 GLU A O 1
ATOM 2235 N N . ARG A 1 292 ? -3.039 13.815 13.291 1.00 85.88 292 ARG A N 1
ATOM 2236 C CA . ARG A 1 292 ? -3.484 14.679 12.196 1.00 85.88 292 ARG A CA 1
ATOM 2237 C C . ARG A 1 292 ? -4.285 13.914 11.149 1.00 85.88 292 ARG A C 1
ATOM 2239 O O . ARG A 1 292 ? -5.288 14.426 10.648 1.00 85.88 292 ARG A O 1
ATOM 2246 N N . TRP A 1 293 ? -3.824 12.721 10.779 1.00 85.94 293 TRP A N 1
ATOM 2247 C CA . TRP A 1 293 ? -4.374 11.968 9.652 1.00 85.94 293 TRP A CA 1
ATOM 2248 C C . TRP A 1 293 ? -5.282 10.814 10.074 1.00 85.94 293 TRP A C 1
ATOM 2250 O O . TRP A 1 293 ? -6.075 10.336 9.260 1.00 85.94 293 TRP A O 1
ATOM 2260 N N . GLY A 1 294 ? -5.200 10.387 11.333 1.00 84.06 294 GLY A N 1
ATOM 2261 C CA . GLY A 1 294 ? -5.915 9.231 11.861 1.00 84.06 294 GLY A CA 1
ATOM 2262 C C . GLY A 1 294 ? -5.367 7.898 11.355 1.00 84.06 294 GLY A C 1
ATOM 2263 O O . GLY A 1 294 ? -6.132 6.943 11.287 1.00 84.06 294 GLY A O 1
ATOM 2264 N N . VAL A 1 295 ? -4.102 7.831 10.927 1.00 91.56 295 VAL A N 1
ATOM 2265 C CA . VAL A 1 295 ? -3.483 6.581 10.449 1.00 91.56 295 VAL A CA 1
ATOM 2266 C C . VAL A 1 295 ? -3.344 5.571 11.589 1.00 91.56 295 VAL A C 1
ATOM 2268 O O . VAL A 1 295 ? -3.200 5.955 12.748 1.00 91.56 295 VAL A O 1
ATOM 2271 N N . ASP A 1 296 ? -3.405 4.279 11.265 1.00 91.94 296 ASP A N 1
ATOM 2272 C CA . ASP A 1 296 ? -3.339 3.218 12.271 1.00 91.94 296 ASP A CA 1
ATOM 2273 C C . ASP A 1 296 ? -1.885 2.933 12.681 1.00 91.94 296 ASP A C 1
ATOM 2275 O O . ASP A 1 296 ? -1.631 2.675 13.857 1.00 91.94 296 ASP A O 1
ATOM 2279 N N . VAL A 1 297 ? -0.936 3.019 11.734 1.00 95.75 297 VAL A N 1
ATOM 2280 C CA . VAL A 1 297 ? 0.507 2.843 11.983 1.00 95.75 297 VAL A CA 1
ATOM 2281 C C . VAL A 1 297 ? 1.358 3.779 11.128 1.00 95.75 297 VAL A C 1
ATOM 2283 O O . VAL A 1 297 ? 1.092 3.993 9.943 1.00 95.75 297 VAL A O 1
ATOM 2286 N N . VAL A 1 298 ? 2.435 4.293 11.720 1.00 97.56 298 VAL A N 1
ATOM 2287 C CA . VAL A 1 298 ? 3.504 5.012 11.025 1.00 97.56 298 VAL A CA 1
ATOM 2288 C C . VAL A 1 298 ? 4.787 4.190 11.087 1.00 97.56 298 VAL A C 1
ATOM 2290 O O . VAL A 1 298 ? 5.296 3.912 12.168 1.00 97.56 298 VAL A O 1
ATOM 2293 N N . VAL A 1 299 ? 5.317 3.827 9.920 1.00 97.06 299 VAL A N 1
ATOM 2294 C CA . VAL A 1 299 ? 6.658 3.254 9.769 1.00 97.06 299 VAL A CA 1
ATOM 2295 C C . VAL A 1 299 ? 7.639 4.413 9.651 1.00 97.06 299 VAL A C 1
ATOM 2297 O O . VAL A 1 299 ? 7.686 5.090 8.622 1.00 97.06 299 VAL A O 1
ATOM 2300 N N . ALA A 1 300 ? 8.382 4.674 10.715 1.00 95.38 300 ALA A N 1
ATOM 2301 C CA . ALA A 1 300 ? 9.284 5.801 10.819 1.00 95.38 300 ALA A CA 1
ATOM 2302 C C . ALA A 1 300 ? 10.746 5.353 10.700 1.00 95.38 300 ALA A C 1
ATOM 2304 O O . ALA A 1 300 ? 11.169 4.432 11.393 1.00 95.38 300 ALA A O 1
ATOM 2305 N N . ASP A 1 301 ? 11.521 6.022 9.850 1.00 94.06 301 ASP A N 1
ATOM 2306 C CA . ASP A 1 301 ? 12.956 5.772 9.690 1.00 94.06 301 ASP A CA 1
ATOM 2307 C C . ASP A 1 301 ? 13.779 7.062 9.801 1.00 94.06 301 ASP A C 1
ATOM 2309 O O . ASP A 1 301 ? 13.260 8.184 9.745 1.00 94.06 301 ASP A O 1
ATOM 2313 N N . SER A 1 302 ? 15.085 6.897 10.012 1.00 92.81 302 SER A N 1
ATOM 2314 C CA . SER A 1 302 ? 16.031 8.003 10.082 1.00 92.81 302 SER A CA 1
ATOM 2315 C C . SER A 1 302 ? 17.335 7.634 9.384 1.00 92.81 302 SER A C 1
ATOM 2317 O O . SER A 1 302 ? 17.873 6.563 9.650 1.00 92.81 302 SER A O 1
ATOM 2319 N N . PRO A 1 303 ? 17.927 8.532 8.575 1.00 89.25 303 PRO A N 1
ATOM 2320 C CA . PRO A 1 303 ? 19.246 8.295 7.993 1.00 89.25 303 PRO A CA 1
ATOM 2321 C C . PRO A 1 303 ? 20.353 8.162 9.054 1.00 89.25 303 PRO A C 1
ATOM 2323 O O . PRO A 1 303 ? 21.422 7.643 8.752 1.00 89.25 303 PRO A O 1
ATOM 2326 N N . MET A 1 304 ? 20.118 8.603 10.300 1.00 91.19 304 MET A N 1
ATOM 2327 C CA . MET A 1 304 ? 21.044 8.384 11.421 1.00 91.19 304 MET A CA 1
ATOM 2328 C C . MET A 1 304 ? 21.033 6.940 11.950 1.00 91.19 304 MET A C 1
ATOM 2330 O O . MET A 1 304 ? 21.922 6.579 12.718 1.00 91.19 304 MET A O 1
ATOM 2334 N N . LEU A 1 305 ? 20.025 6.144 11.582 1.00 88.50 305 LEU A N 1
ATOM 2335 C CA . LEU A 1 305 ? 19.812 4.763 12.013 1.00 88.50 305 LEU A CA 1
ATOM 2336 C C . LEU A 1 305 ? 19.517 3.890 10.776 1.00 88.50 305 LEU A C 1
ATOM 2338 O O . LEU A 1 305 ? 18.380 3.486 10.563 1.00 88.50 305 LEU A O 1
ATOM 2342 N N . PRO A 1 306 ? 20.518 3.615 9.921 1.00 85.88 306 PRO A N 1
ATOM 2343 C CA . PRO A 1 306 ? 20.292 2.973 8.621 1.00 85.88 306 PRO A CA 1
ATOM 2344 C C . PRO A 1 306 ? 19.766 1.533 8.714 1.00 85.88 306 PRO A C 1
ATOM 2346 O O . PRO A 1 306 ? 19.144 1.055 7.773 1.00 85.88 306 PRO A O 1
ATOM 2349 N N . ASN A 1 307 ? 19.991 0.859 9.846 1.00 88.56 307 ASN A N 1
ATOM 2350 C CA . ASN A 1 307 ? 19.594 -0.532 10.070 1.00 88.56 307 ASN A CA 1
ATOM 2351 C C . ASN A 1 307 ? 18.438 -0.660 11.070 1.00 88.56 307 ASN A C 1
ATOM 2353 O O . ASN A 1 307 ? 18.196 -1.748 11.585 1.00 88.56 307 ASN A O 1
ATOM 2357 N N . GLU A 1 308 ? 17.747 0.435 11.386 1.00 91.06 308 GLU A N 1
ATOM 2358 C CA . GLU A 1 308 ? 16.624 0.415 12.320 1.00 91.06 308 GLU A CA 1
ATOM 2359 C C . GLU A 1 308 ? 15.454 1.228 11.772 1.00 91.06 308 GLU A C 1
ATOM 2361 O O . GLU A 1 308 ? 15.620 2.270 11.136 1.00 91.06 308 GLU A O 1
ATOM 2366 N N . LEU A 1 309 ? 14.241 0.773 12.066 1.00 93.56 309 LEU A N 1
ATOM 2367 C CA . LEU A 1 309 ? 13.028 1.558 11.865 1.00 93.56 309 LEU A CA 1
ATOM 2368 C C . LEU A 1 309 ? 12.045 1.315 13.002 1.00 93.56 309 LEU A C 1
ATOM 2370 O O . LEU A 1 309 ? 12.083 0.280 13.660 1.00 93.56 309 LEU A O 1
ATOM 2374 N N . ALA A 1 310 ? 11.150 2.267 13.232 1.00 93.88 310 ALA A N 1
ATOM 2375 C CA . ALA A 1 310 ? 10.119 2.170 14.253 1.00 93.88 310 ALA A CA 1
ATOM 2376 C C . ALA A 1 310 ? 8.740 2.011 13.604 1.00 93.88 310 ALA A C 1
ATOM 2378 O O . ALA A 1 310 ? 8.368 2.779 12.719 1.00 93.88 310 ALA A O 1
ATOM 2379 N N . LEU A 1 311 ? 7.958 1.035 14.053 1.00 94.75 311 LEU A N 1
ATOM 2380 C CA . LEU A 1 311 ? 6.541 0.899 13.742 1.00 94.75 311 LEU A CA 1
ATOM 2381 C C . LEU A 1 311 ? 5.751 1.443 14.928 1.00 94.75 311 LEU A C 1
ATOM 2383 O O . LEU A 1 311 ? 5.684 0.819 15.986 1.00 94.75 311 LEU A O 1
ATOM 2387 N N . ILE A 1 312 ? 5.176 2.627 14.749 1.00 92.56 312 ILE A N 1
ATOM 2388 C CA . ILE A 1 312 ? 4.513 3.375 15.815 1.00 92.56 312 ILE A CA 1
ATOM 2389 C C . ILE A 1 312 ? 3.010 3.355 15.567 1.00 92.56 312 ILE A C 1
ATOM 2391 O O . ILE A 1 312 ? 2.536 3.767 14.508 1.00 92.56 312 ILE A O 1
ATOM 2395 N N . SER A 1 313 ? 2.260 2.888 16.558 1.00 87.62 313 SER A N 1
ATOM 2396 C CA . SER A 1 313 ? 0.799 2.921 16.615 1.00 87.62 313 SER A CA 1
ATOM 2397 C C . SER A 1 313 ? 0.339 3.790 17.799 1.00 87.62 313 SER A C 1
ATOM 2399 O O . SER A 1 313 ? 1.160 4.169 18.635 1.00 87.62 313 SER A O 1
ATOM 2401 N N . PRO A 1 314 ? -0.964 4.099 17.938 1.00 78.19 314 PRO A N 1
ATOM 2402 C CA . PRO A 1 314 ? -1.465 4.847 19.093 1.00 78.19 314 PRO A CA 1
ATOM 2403 C C . PRO A 1 314 ? -1.224 4.180 20.457 1.00 78.19 314 PRO A C 1
ATOM 2405 O O . PRO A 1 314 ? -1.283 4.864 21.473 1.00 78.19 314 PRO A O 1
ATOM 2408 N N . GLN A 1 315 ? -1.037 2.856 20.501 1.00 75.50 315 GLN A N 1
ATOM 2409 C CA . GLN A 1 315 ? -0.916 2.094 21.754 1.00 75.50 315 GLN A CA 1
ATOM 2410 C C . GLN A 1 315 ? 0.479 1.521 21.984 1.00 75.50 315 GLN A C 1
ATOM 2412 O O . GLN A 1 315 ? 0.879 1.315 23.125 1.00 75.50 315 GLN A O 1
ATOM 2417 N N . GLU A 1 316 ? 1.177 1.201 20.903 1.00 80.12 316 GLU A N 1
ATOM 2418 C CA . GLU A 1 316 ? 2.369 0.363 20.917 1.00 80.12 316 GLU A CA 1
ATOM 2419 C C . GLU A 1 316 ? 3.403 0.934 19.946 1.00 80.12 316 GLU A C 1
ATOM 2421 O O . GLU A 1 316 ? 3.058 1.435 18.870 1.00 80.12 316 GLU A O 1
ATOM 2426 N N . GLU A 1 317 ? 4.670 0.818 20.322 1.00 87.12 317 GLU A N 1
ATOM 2427 C CA . GLU A 1 317 ? 5.826 1.146 19.498 1.00 87.12 317 GLU A CA 1
ATOM 2428 C C . GLU A 1 317 ? 6.731 -0.078 19.437 1.00 87.12 317 GLU A C 1
ATOM 2430 O O . GLU A 1 317 ? 7.062 -0.669 20.466 1.00 87.12 317 GLU A O 1
ATOM 2435 N N . PHE A 1 318 ? 7.134 -0.445 18.225 1.00 88.94 318 PHE A N 1
ATOM 2436 C CA . PHE A 1 318 ? 8.070 -1.532 17.998 1.00 88.94 318 PHE A CA 1
ATOM 2437 C C . PHE A 1 318 ? 9.249 -1.042 17.171 1.00 88.94 318 PHE A C 1
ATOM 2439 O O . PHE A 1 318 ? 9.057 -0.361 16.167 1.00 88.94 318 PHE A O 1
ATOM 2446 N N . VAL A 1 319 ? 10.462 -1.429 17.552 1.00 89.62 319 VAL A N 1
ATOM 2447 C CA . VAL A 1 319 ? 11.666 -1.169 16.760 1.00 89.62 319 VAL A CA 1
ATOM 2448 C C . VAL A 1 319 ? 12.008 -2.435 15.986 1.00 89.62 319 VAL A C 1
ATOM 2450 O O . VAL A 1 319 ? 12.133 -3.508 16.571 1.00 89.62 319 VAL A O 1
ATOM 2453 N N . ALA A 1 320 ? 12.122 -2.308 14.669 1.00 87.00 320 ALA A N 1
ATOM 2454 C CA . ALA A 1 320 ? 12.619 -3.347 13.788 1.00 87.00 320 ALA A CA 1
ATOM 2455 C C . ALA A 1 320 ? 14.115 -3.129 13.571 1.00 87.00 320 ALA A C 1
ATOM 2457 O O . ALA A 1 320 ? 14.523 -2.071 13.087 1.00 87.00 320 ALA A O 1
ATOM 2458 N N . SER A 1 321 ? 14.910 -4.143 13.880 1.00 86.75 321 SER A N 1
ATOM 2459 C CA . SER A 1 321 ? 16.317 -4.225 13.514 1.00 86.75 321 SER A CA 1
ATOM 2460 C C . SER A 1 321 ? 16.618 -5.654 13.055 1.00 86.75 321 SER A C 1
ATOM 2462 O O . SER A 1 321 ? 16.074 -6.610 13.616 1.00 86.75 321 SER A O 1
ATOM 2464 N N . PRO A 1 322 ? 17.424 -5.843 12.001 1.00 82.00 322 PRO A N 1
ATOM 2465 C CA . PRO A 1 322 ? 17.833 -7.169 11.586 1.00 82.00 322 PRO A CA 1
ATOM 2466 C C . PRO A 1 322 ? 18.800 -7.728 12.633 1.00 82.00 322 PRO A C 1
ATOM 2468 O O . PRO A 1 322 ? 19.847 -7.139 12.909 1.00 82.00 322 PRO A O 1
ATOM 2471 N N . HIS A 1 323 ? 18.447 -8.865 13.230 1.00 68.88 323 HIS A N 1
ATOM 2472 C CA . HIS A 1 323 ? 19.388 -9.629 14.039 1.00 68.88 323 HIS A CA 1
ATOM 2473 C C . HIS A 1 323 ? 20.424 -10.281 13.117 1.00 68.88 323 HIS A C 1
ATOM 2475 O O . HIS A 1 323 ? 20.082 -10.846 12.078 1.00 68.88 323 HIS A O 1
ATOM 2481 N N . LEU A 1 324 ? 21.700 -10.188 13.491 1.00 60.72 324 LEU A N 1
ATOM 2482 C CA . LEU A 1 324 ? 22.754 -10.980 12.870 1.00 60.72 324 LEU A CA 1
ATOM 2483 C C . LEU A 1 324 ? 22.636 -12.399 13.435 1.00 60.72 324 LEU A C 1
ATOM 2485 O O . LEU A 1 324 ? 23.063 -12.635 14.563 1.00 60.72 324 LEU A O 1
ATOM 2489 N N . ASP A 1 325 ? 22.013 -13.312 12.690 1.00 54.50 325 ASP A N 1
ATOM 2490 C CA . ASP A 1 325 ? 22.017 -14.734 13.051 1.00 54.50 325 ASP A CA 1
ATOM 2491 C C . ASP A 1 325 ? 23.454 -15.280 13.053 1.00 54.50 325 ASP A C 1
ATOM 2493 O O . ASP A 1 325 ? 24.280 -14.890 12.219 1.00 54.50 325 ASP A O 1
ATOM 2497 N N . GLU A 1 326 ? 23.728 -16.238 13.948 1.00 52.88 326 GLU A N 1
ATOM 2498 C CA . GLU A 1 326 ? 25.009 -16.966 14.039 1.00 52.88 326 GLU A CA 1
ATOM 2499 C C . GLU A 1 326 ? 25.396 -17.651 12.705 1.00 52.88 326 GLU A C 1
ATOM 2501 O O . GLU A 1 326 ? 26.576 -17.885 12.446 1.00 52.88 326 GLU A O 1
ATOM 2506 N N . ASP A 1 327 ? 24.418 -17.881 11.817 1.00 55.97 327 ASP A N 1
ATOM 2507 C CA . ASP A 1 327 ? 24.565 -18.484 10.484 1.00 55.97 327 ASP A CA 1
ATOM 2508 C C . ASP A 1 327 ? 24.951 -17.495 9.357 1.00 55.97 327 ASP A C 1
ATOM 2510 O O . ASP A 1 327 ? 25.037 -17.883 8.185 1.00 55.97 327 ASP A O 1
ATOM 2514 N N . CYS A 1 328 ? 25.180 -16.211 9.664 1.00 51.34 328 CYS A N 1
ATOM 2515 C CA . CYS A 1 328 ? 25.502 -15.158 8.685 1.00 51.34 328 CYS A CA 1
ATOM 2516 C C . CYS A 1 328 ? 24.451 -14.979 7.563 1.00 51.34 328 CYS A C 1
ATOM 2518 O O . CYS A 1 328 ? 24.796 -14.524 6.467 1.00 51.34 328 CYS A O 1
ATOM 2520 N N . ARG A 1 329 ? 23.176 -15.327 7.789 1.00 58.44 329 ARG A N 1
ATOM 2521 C CA . ARG A 1 329 ? 22.092 -15.015 6.840 1.00 58.44 329 ARG A CA 1
ATOM 2522 C C . ARG A 1 329 ? 21.651 -13.569 7.048 1.00 58.44 329 ARG A C 1
ATOM 2524 O O . ARG A 1 329 ? 21.103 -13.222 8.088 1.00 58.44 329 ARG A O 1
ATOM 2531 N N . HIS A 1 330 ? 21.924 -12.711 6.070 1.00 66.19 330 HIS A N 1
ATOM 2532 C CA . HIS A 1 330 ? 21.548 -11.303 6.141 1.00 66.19 330 HIS A CA 1
ATOM 2533 C C . HIS A 1 330 ? 20.050 -11.151 5.850 1.00 66.19 330 HIS A C 1
ATOM 2535 O O . HIS A 1 330 ? 19.627 -11.205 4.697 1.00 66.19 330 HIS A O 1
ATOM 2541 N N . VAL A 1 331 ? 19.237 -10.987 6.895 1.00 78.94 331 VAL A N 1
ATOM 2542 C CA . VAL A 1 331 ? 17.819 -10.643 6.734 1.00 78.94 331 VAL A CA 1
ATOM 2543 C C . VAL A 1 331 ? 17.714 -9.145 6.464 1.00 78.94 331 VAL A C 1
ATOM 2545 O O . VAL A 1 331 ? 18.167 -8.329 7.264 1.00 78.94 331 VAL A O 1
ATOM 2548 N N . GLU A 1 332 ? 17.106 -8.777 5.340 1.00 86.50 332 GLU A N 1
ATOM 2549 C CA . GLU A 1 332 ? 16.872 -7.374 4.996 1.00 86.50 332 GLU A CA 1
ATOM 2550 C C . GLU A 1 332 ? 15.923 -6.696 6.000 1.00 86.50 332 GLU A C 1
ATOM 2552 O O . GLU A 1 332 ? 14.913 -7.274 6.420 1.00 86.50 332 GLU A O 1
ATOM 2557 N N . LEU A 1 333 ? 16.189 -5.426 6.318 1.00 90.38 333 LEU A N 1
ATOM 2558 C CA . LEU A 1 333 ? 15.345 -4.613 7.201 1.00 90.38 333 LEU A CA 1
ATOM 2559 C C . LEU A 1 333 ? 13.892 -4.543 6.698 1.00 90.38 333 LEU A C 1
ATOM 2561 O O . LEU A 1 333 ? 12.943 -4.584 7.484 1.00 90.38 333 LEU A O 1
ATOM 2565 N N . GLU A 1 334 ? 13.702 -4.478 5.381 1.00 91.12 334 GLU A N 1
ATOM 2566 C CA . GLU A 1 334 ? 12.397 -4.446 4.727 1.00 91.12 334 GLU A CA 1
ATOM 2567 C C . GLU A 1 334 ? 11.581 -5.717 4.989 1.00 91.12 334 GLU A C 1
ATOM 2569 O O . GLU A 1 334 ? 10.363 -5.636 5.162 1.00 91.12 334 GLU A O 1
ATOM 2574 N N . VAL A 1 335 ? 12.239 -6.878 5.064 1.00 89.62 335 VAL A N 1
ATOM 2575 C CA . VAL A 1 335 ? 11.587 -8.160 5.365 1.00 89.62 335 VAL A CA 1
ATOM 2576 C C . VAL A 1 335 ? 11.136 -8.197 6.824 1.00 89.62 335 VAL A C 1
ATOM 2578 O O . VAL A 1 335 ? 10.002 -8.598 7.096 1.00 89.62 335 VAL A O 1
ATOM 2581 N N . VAL A 1 336 ? 11.971 -7.712 7.752 1.00 91.69 336 VAL A N 1
ATOM 2582 C CA . VAL A 1 336 ? 11.611 -7.593 9.178 1.00 91.69 336 VAL A CA 1
ATOM 2583 C C . VAL A 1 336 ? 10.420 -6.647 9.353 1.00 91.69 336 VAL A C 1
ATOM 2585 O O . VAL A 1 336 ? 9.435 -6.989 10.007 1.00 91.69 336 VAL A O 1
ATOM 2588 N N . CYS A 1 337 ? 10.460 -5.484 8.700 1.00 94.25 337 CYS A N 1
ATOM 2589 C CA . CYS A 1 337 ? 9.369 -4.511 8.709 1.00 94.25 337 CYS A CA 1
ATOM 2590 C C . CYS A 1 337 ? 8.053 -5.119 8.212 1.00 94.25 337 CYS A C 1
ATOM 2592 O O . CYS A 1 337 ? 7.011 -4.982 8.856 1.00 94.25 337 CYS A O 1
ATOM 2594 N N . ALA A 1 338 ? 8.097 -5.841 7.091 1.00 94.94 338 ALA A N 1
ATOM 2595 C CA . ALA A 1 338 ? 6.918 -6.472 6.523 1.00 94.94 338 ALA A CA 1
ATOM 2596 C C . ALA A 1 338 ? 6.327 -7.560 7.434 1.00 94.94 338 ALA A C 1
ATOM 2598 O O . ALA A 1 338 ? 5.103 -7.637 7.574 1.00 94.94 338 ALA A O 1
ATOM 2599 N N . ALA A 1 339 ? 7.176 -8.353 8.094 1.00 93.81 339 ALA A N 1
ATOM 2600 C CA . ALA A 1 339 ? 6.745 -9.345 9.077 1.00 93.81 339 ALA A CA 1
ATOM 2601 C C . ALA A 1 339 ? 6.017 -8.694 10.258 1.00 93.81 339 ALA A C 1
ATOM 2603 O O . ALA A 1 339 ? 4.916 -9.106 10.628 1.00 93.81 339 ALA A O 1
ATOM 2604 N N . MET A 1 340 ? 6.572 -7.606 10.793 1.00 94.19 340 MET A N 1
ATOM 2605 C CA . MET A 1 340 ? 5.943 -6.862 11.884 1.00 94.19 340 MET A CA 1
ATOM 2606 C C . MET A 1 340 ? 4.616 -6.225 11.459 1.00 94.19 340 MET A C 1
ATOM 2608 O O . MET A 1 340 ? 3.648 -6.264 12.217 1.00 94.19 340 MET A O 1
ATOM 2612 N N . LEU A 1 341 ? 4.517 -5.707 10.229 1.00 96.69 341 LEU A N 1
ATOM 2613 C CA . LEU A 1 341 ? 3.257 -5.189 9.686 1.00 96.69 341 LEU A CA 1
ATOM 2614 C C . LEU A 1 341 ? 2.166 -6.264 9.594 1.00 96.69 341 LEU A C 1
ATOM 2616 O O . LEU A 1 341 ? 0.995 -5.963 9.842 1.00 96.69 341 LEU A O 1
ATOM 2620 N N . VAL A 1 342 ? 2.522 -7.512 9.269 1.00 96.62 342 VAL A N 1
ATOM 2621 C CA . VAL A 1 342 ? 1.568 -8.632 9.272 1.00 96.62 342 VAL A CA 1
ATOM 2622 C C . VAL A 1 342 ? 1.022 -8.877 10.676 1.00 96.62 342 VAL A C 1
ATOM 2624 O O . VAL A 1 342 ? -0.197 -9.002 10.827 1.00 96.62 342 VAL A O 1
ATOM 2627 N N . GLU A 1 343 ? 1.887 -8.917 11.689 1.00 94.31 343 GLU A N 1
ATOM 2628 C CA . GLU A 1 343 ? 1.483 -9.158 13.080 1.00 94.31 343 GLU A CA 1
ATOM 2629 C C . GLU A 1 343 ? 0.636 -8.016 13.643 1.00 94.31 343 GLU A C 1
ATOM 2631 O O . GLU A 1 343 ? -0.459 -8.244 14.166 1.00 94.31 343 GLU A O 1
ATOM 2636 N N . ILE A 1 344 ? 1.061 -6.773 13.419 1.00 91.38 344 ILE A N 1
ATOM 2637 C CA . ILE A 1 344 ? 0.288 -5.574 13.753 1.00 91.38 344 ILE A CA 1
ATOM 2638 C C . ILE A 1 344 ? -1.094 -5.625 13.099 1.00 91.38 344 ILE A C 1
ATOM 2640 O O . ILE A 1 344 ? -2.108 -5.396 13.761 1.00 91.38 344 ILE A O 1
ATOM 2644 N N . HIS A 1 345 ? -1.176 -5.946 11.804 1.00 95.75 345 HIS A N 1
ATOM 2645 C CA . HIS A 1 345 ? -2.461 -6.001 11.116 1.00 95.75 345 HIS A CA 1
ATOM 2646 C C . HIS A 1 345 ? -3.345 -7.136 11.649 1.00 95.75 345 HIS A C 1
ATOM 2648 O O . HIS A 1 345 ? -4.557 -6.945 11.778 1.00 95.75 345 HIS A O 1
ATOM 2654 N N . ARG A 1 346 ? -2.778 -8.296 12.008 1.00 92.12 346 ARG A N 1
ATOM 2655 C CA . ARG A 1 346 ? -3.515 -9.392 12.664 1.00 92.12 346 ARG A CA 1
ATOM 2656 C C . ARG A 1 346 ? -4.092 -8.937 14.005 1.00 92.12 346 ARG A C 1
ATOM 2658 O O . ARG A 1 346 ? -5.297 -9.091 14.211 1.00 92.12 346 ARG A O 1
ATOM 2665 N N . ALA A 1 347 ? -3.282 -8.320 14.863 1.00 87.38 347 ALA A N 1
ATOM 2666 C CA . ALA A 1 347 ? -3.721 -7.791 16.154 1.00 87.38 347 ALA A CA 1
ATOM 2667 C C . ALA A 1 347 ? -4.808 -6.714 15.990 1.00 87.38 347 ALA A C 1
ATOM 2669 O O . ALA A 1 347 ? -5.869 -6.783 16.620 1.00 87.38 347 ALA A O 1
ATOM 2670 N N . TRP A 1 348 ? -4.597 -5.767 15.074 1.00 88.50 348 TRP A N 1
ATOM 2671 C CA . TRP A 1 348 ? -5.552 -4.709 14.748 1.00 88.50 348 TRP A CA 1
ATOM 2672 C C . TRP A 1 348 ? -6.885 -5.267 14.224 1.00 88.50 348 TRP A C 1
ATOM 2674 O O . TRP A 1 348 ? -7.957 -4.840 14.664 1.00 88.50 348 TRP A O 1
ATOM 2684 N N . SER A 1 349 ? -6.834 -6.270 13.339 1.00 86.38 349 SER A N 1
ATOM 2685 C CA . SER A 1 349 ? -8.018 -6.941 12.781 1.00 86.38 349 SER A CA 1
ATOM 2686 C C . SER A 1 349 ? -8.851 -7.587 13.885 1.00 86.38 349 SER A C 1
ATOM 2688 O O . SER A 1 349 ? -10.065 -7.382 13.955 1.00 86.38 349 SER A O 1
ATOM 2690 N N . THR A 1 350 ? -8.192 -8.340 14.770 1.00 83.25 350 THR A N 1
ATOM 2691 C CA . THR A 1 350 ? -8.824 -9.019 15.906 1.00 83.25 350 THR A CA 1
ATOM 2692 C C . THR A 1 350 ? -9.466 -8.007 16.849 1.00 83.25 350 THR A C 1
ATOM 2694 O O . THR A 1 350 ? -10.643 -8.136 17.184 1.00 83.25 350 THR A O 1
ATOM 2697 N N . ARG A 1 351 ? -8.751 -6.929 17.199 1.00 77.75 351 ARG A N 1
ATOM 2698 C CA . ARG A 1 351 ? -9.278 -5.845 18.042 1.00 77.75 351 ARG A CA 1
ATOM 2699 C C . ARG A 1 351 ? -10.525 -5.203 17.426 1.00 77.75 351 ARG A C 1
ATOM 2701 O O . ARG A 1 351 ? -11.511 -4.977 18.123 1.00 77.75 351 ARG A O 1
ATOM 2708 N N . ARG A 1 352 ? -10.535 -4.957 16.112 1.00 80.06 352 ARG A N 1
ATOM 2709 C CA . ARG A 1 352 ? -11.710 -4.423 15.396 1.00 80.06 352 ARG A CA 1
ATOM 2710 C C . ARG A 1 352 ? -12.892 -5.392 15.392 1.00 80.06 352 ARG A C 1
ATOM 2712 O O . ARG A 1 352 ? -14.028 -4.943 15.544 1.00 80.06 352 ARG A O 1
ATOM 2719 N N . GLN A 1 353 ? -12.652 -6.691 15.231 1.00 73.50 353 GLN A N 1
ATOM 2720 C CA . GLN A 1 353 ? -13.706 -7.709 15.295 1.00 73.50 353 GLN A CA 1
ATOM 2721 C C . GLN A 1 353 ? -14.330 -7.784 16.692 1.00 73.50 353 GLN A C 1
ATOM 2723 O O . GLN A 1 353 ? -15.555 -7.738 16.810 1.00 73.50 353 GLN A O 1
ATOM 2728 N N . ILE A 1 354 ? -13.492 -7.783 17.730 1.00 70.81 354 ILE A N 1
ATOM 2729 C CA . ILE A 1 354 ? -13.911 -7.721 19.134 1.00 70.81 354 ILE A CA 1
ATOM 2730 C C . ILE A 1 354 ? -14.756 -6.469 19.385 1.00 70.81 354 ILE A C 1
ATOM 2732 O O . ILE A 1 354 ? -15.862 -6.571 19.904 1.00 70.81 354 ILE A O 1
ATOM 2736 N N . LEU A 1 355 ? -14.295 -5.283 18.969 1.00 67.75 355 LEU A N 1
ATOM 2737 C CA . LEU A 1 355 ? -15.050 -4.035 19.147 1.00 67.75 355 LEU A CA 1
ATOM 2738 C C . LEU A 1 355 ? -16.384 -4.043 18.389 1.00 67.75 355 LEU A C 1
ATOM 2740 O O . LEU A 1 355 ? -17.372 -3.487 18.867 1.00 67.75 355 LEU A O 1
ATOM 2744 N N . LYS A 1 356 ? -16.444 -4.687 17.217 1.00 66.69 356 LYS A N 1
ATOM 2745 C CA . LYS A 1 356 ? -17.692 -4.843 16.458 1.00 66.69 356 LYS A CA 1
ATOM 2746 C C . LYS A 1 356 ? -18.700 -5.714 17.212 1.00 66.69 356 LYS A C 1
ATOM 2748 O O . LYS A 1 356 ? -19.882 -5.379 17.213 1.00 66.69 356 LYS A O 1
ATOM 2753 N N . GLN A 1 357 ? -18.240 -6.781 17.864 1.00 63.28 357 GLN A N 1
ATOM 2754 C CA . GLN A 1 357 ? -19.063 -7.647 18.717 1.00 63.28 357 GLN A CA 1
ATOM 2755 C C . GLN A 1 357 ? -19.453 -6.941 20.029 1.00 63.28 357 GLN A C 1
ATOM 2757 O O . GLN A 1 357 ? -20.607 -6.991 20.446 1.00 63.28 357 GLN A O 1
ATOM 2762 N N . GLY A 1 358 ? -18.525 -6.193 20.629 1.00 56.59 358 GLY A N 1
ATOM 2763 C CA . GLY A 1 358 ? -18.720 -5.441 21.869 1.00 56.59 358 GLY A CA 1
ATOM 2764 C C . GLY A 1 358 ? -19.524 -4.146 21.723 1.00 56.59 358 GLY A C 1
ATOM 2765 O O . GLY A 1 358 ? -19.904 -3.563 22.732 1.00 56.59 358 GLY A O 1
ATOM 2766 N N . LYS A 1 359 ? -19.835 -3.683 20.502 1.00 55.50 359 LYS A N 1
ATOM 2767 C CA . LYS A 1 359 ? -20.621 -2.454 20.277 1.00 55.50 359 LYS A CA 1
ATOM 2768 C C . LYS A 1 359 ? -21.986 -2.509 20.963 1.00 55.50 359 LYS A C 1
ATOM 2770 O O . LYS A 1 359 ? -22.421 -1.504 21.516 1.00 55.50 359 LYS A O 1
ATOM 2775 N N . ALA A 1 360 ? -22.649 -3.666 20.933 1.00 53.16 360 ALA A N 1
ATOM 2776 C CA . ALA A 1 360 ? -23.918 -3.857 21.630 1.00 53.16 360 ALA A CA 1
ATOM 2777 C C . ALA A 1 360 ? -23.745 -3.667 23.142 1.00 53.16 360 ALA A C 1
ATOM 2779 O O . ALA A 1 360 ? -24.538 -2.968 23.760 1.00 53.16 360 ALA A O 1
ATOM 2780 N N . LEU A 1 361 ? -22.663 -4.209 23.704 1.00 53.78 361 LEU A N 1
ATOM 2781 C CA . LEU A 1 361 ? -22.339 -4.101 25.122 1.00 53.78 361 LEU A CA 1
ATOM 2782 C C . LEU A 1 361 ? -21.982 -2.658 25.510 1.00 53.78 361 LEU A C 1
ATOM 2784 O O . LEU A 1 361 ? -22.510 -2.149 26.485 1.00 53.78 361 LEU A O 1
ATOM 2788 N N . LEU A 1 362 ? -21.196 -1.948 24.695 1.00 53.19 362 LEU A N 1
ATOM 2789 C CA . LEU A 1 362 ? -20.883 -0.528 24.903 1.00 53.19 362 LEU A CA 1
ATOM 2790 C C . LEU A 1 362 ? -22.127 0.370 24.833 1.00 53.19 362 LEU A C 1
ATOM 2792 O O . LEU A 1 362 ? -22.283 1.268 25.657 1.00 53.19 362 LEU A O 1
ATOM 2796 N N . LEU A 1 363 ? -23.025 0.131 23.870 1.00 52.31 363 LEU A N 1
ATOM 2797 C CA . LEU A 1 363 ? -24.298 0.853 23.767 1.00 52.31 363 LEU A CA 1
ATOM 2798 C C . LEU A 1 363 ? -25.211 0.556 24.957 1.00 52.31 363 LEU A C 1
ATOM 2800 O O . LEU A 1 363 ? -25.873 1.460 25.458 1.00 52.31 363 LEU A O 1
ATOM 2804 N N . LEU A 1 364 ? -25.228 -0.694 25.416 1.00 54.34 364 LEU A N 1
ATOM 2805 C CA . LEU A 1 364 ? -25.969 -1.120 26.594 1.00 54.34 364 LEU A CA 1
ATOM 2806 C C . LEU A 1 364 ? -25.432 -0.417 27.850 1.00 54.34 364 LEU A C 1
ATOM 2808 O O . LEU A 1 364 ? -26.207 0.184 28.586 1.00 54.34 364 LEU A O 1
ATOM 2812 N N . THR A 1 365 ? -24.112 -0.403 28.046 1.00 52.97 365 THR A N 1
ATOM 2813 C CA . THR A 1 365 ? -23.450 0.301 29.153 1.00 52.97 365 THR A CA 1
ATOM 2814 C C . THR A 1 365 ? -23.725 1.803 29.112 1.00 52.97 365 THR A C 1
ATOM 2816 O O . THR A 1 365 ? -24.046 2.387 30.142 1.00 52.97 365 THR A O 1
ATOM 2819 N N . ALA A 1 366 ? -23.662 2.432 27.933 1.00 51.12 366 ALA A N 1
ATOM 2820 C CA . ALA A 1 366 ? -23.987 3.850 27.769 1.00 51.12 366 ALA A CA 1
ATOM 2821 C C . ALA A 1 366 ? -25.470 4.149 28.042 1.00 51.12 366 ALA A C 1
ATOM 2823 O O . ALA A 1 366 ? -25.797 5.169 28.639 1.00 51.12 366 ALA A O 1
ATOM 2824 N N . LYS A 1 367 ? -26.381 3.255 27.637 1.00 55.53 367 LYS A N 1
ATOM 2825 C CA . LYS A 1 367 ? -27.808 3.381 27.948 1.00 55.53 367 LYS A CA 1
ATOM 2826 C C . LYS A 1 367 ? -28.037 3.280 29.455 1.00 55.53 367 LYS A C 1
ATOM 2828 O O . LYS A 1 367 ? -28.689 4.151 30.015 1.00 55.53 367 LYS A O 1
ATOM 2833 N N . PHE A 1 368 ? -27.458 2.277 30.114 1.00 58.75 368 PHE A N 1
ATOM 2834 C CA . PHE A 1 368 ? -27.594 2.092 31.560 1.00 58.75 368 PHE A CA 1
ATOM 2835 C C . PHE A 1 368 ? -26.949 3.211 32.380 1.00 58.75 368 PHE A C 1
ATOM 2837 O O . PHE A 1 368 ? -27.497 3.579 33.412 1.00 58.75 368 PHE A O 1
ATOM 2844 N N . SER A 1 369 ? -25.841 3.800 31.922 1.00 55.81 369 SER A N 1
ATOM 2845 C CA . SER A 1 369 ? -25.236 4.954 32.602 1.00 55.81 369 SER A CA 1
ATOM 2846 C C . SER A 1 369 ? -26.061 6.238 32.467 1.00 55.81 369 SER A C 1
ATOM 2848 O O . SER A 1 369 ? -25.896 7.153 33.272 1.00 55.81 369 SER A O 1
ATOM 2850 N N . MET A 1 370 ? -26.953 6.311 31.474 1.00 58.56 370 MET A N 1
ATOM 2851 C CA . MET A 1 370 ? -27.881 7.429 31.279 1.00 58.56 370 MET A CA 1
ATOM 2852 C C . MET A 1 370 ? -29.253 7.223 31.932 1.00 58.56 370 MET A C 1
ATOM 2854 O O . MET A 1 370 ? -30.019 8.184 32.009 1.00 58.56 370 MET A O 1
ATOM 2858 N N . MET A 1 371 ? -29.570 6.012 32.401 1.00 60.78 371 MET A N 1
ATOM 2859 C CA . MET A 1 371 ? -30.827 5.732 33.097 1.00 60.78 371 MET A CA 1
ATOM 2860 C C . MET A 1 371 ? -30.784 6.237 34.540 1.00 60.78 371 MET A C 1
ATOM 2862 O O . MET A 1 371 ? -29.799 6.063 35.260 1.00 60.78 371 MET A O 1
ATOM 2866 N N . LYS A 1 372 ? -31.881 6.855 34.967 1.00 68.38 372 LYS A N 1
ATOM 2867 C CA . LYS A 1 372 ? -32.115 7.282 36.345 1.00 68.38 372 LYS A CA 1
ATOM 2868 C C . LYS A 1 372 ? -32.834 6.188 37.125 1.00 68.38 372 LYS A C 1
ATOM 2870 O O . LYS A 1 372 ? -33.466 5.295 36.562 1.00 68.38 372 LYS A O 1
ATOM 2875 N N . GLU A 1 373 ? -32.736 6.268 38.446 1.00 62.72 373 GLU A N 1
ATOM 2876 C CA . GLU A 1 373 ? -33.493 5.391 39.333 1.00 62.72 373 GLU A CA 1
ATOM 2877 C C . GLU A 1 373 ? -35.002 5.537 39.053 1.00 62.72 373 GLU A C 1
ATOM 2879 O O . GLU A 1 373 ? -35.523 6.652 39.013 1.00 62.72 373 GLU A O 1
ATOM 2884 N N . ASN A 1 374 ? -35.682 4.403 38.855 1.00 66.12 374 ASN A N 1
ATOM 2885 C CA . ASN A 1 374 ? -37.081 4.245 38.424 1.00 66.12 374 ASN A CA 1
ATOM 2886 C C . ASN A 1 374 ? -37.394 4.460 36.933 1.00 66.12 374 ASN A C 1
ATOM 2888 O O . ASN A 1 374 ? -38.563 4.340 36.559 1.00 66.12 374 ASN A O 1
ATOM 2892 N N . ASP A 1 375 ? -36.404 4.686 36.065 1.00 69.69 375 ASP A N 1
ATOM 2893 C CA . ASP A 1 375 ? -36.647 4.648 34.617 1.00 69.69 375 ASP A CA 1
ATOM 2894 C C . ASP A 1 375 ? -37.124 3.248 34.195 1.00 69.69 375 ASP A C 1
ATOM 2896 O O . ASP A 1 375 ? -36.587 2.231 34.628 1.00 69.69 375 ASP A O 1
ATOM 2900 N N . THR A 1 376 ? -38.147 3.161 33.350 1.00 64.62 376 THR A N 1
ATOM 2901 C CA . THR A 1 376 ? -38.752 1.874 32.975 1.00 64.62 376 THR A CA 1
ATOM 2902 C C . THR A 1 376 ? -37.911 1.120 31.944 1.00 64.62 376 THR A C 1
ATOM 2904 O O . THR A 1 376 ? -37.616 1.642 30.868 1.00 64.62 376 THR A O 1
ATOM 2907 N N . LEU A 1 377 ? -37.578 -0.137 32.241 1.00 60.88 377 LEU A N 1
ATOM 2908 C CA . LEU A 1 377 ? -37.053 -1.117 31.292 1.00 60.88 377 LEU A CA 1
ATOM 2909 C C . LEU A 1 377 ? -38.193 -1.878 30.619 1.00 60.88 377 LEU A C 1
ATOM 2911 O O . LEU A 1 377 ? -39.172 -2.232 31.271 1.00 60.88 377 LEU A O 1
ATOM 2915 N N . ASN A 1 378 ? -38.036 -2.193 29.333 1.00 63.09 378 ASN A N 1
ATOM 2916 C CA . ASN A 1 378 ? -39.054 -2.918 28.570 1.00 63.09 378 ASN A CA 1
ATOM 2917 C C . ASN A 1 378 ? -39.325 -4.315 29.138 1.00 63.09 378 ASN A C 1
ATOM 2919 O O . ASN A 1 378 ? -40.491 -4.669 29.277 1.00 63.09 378 ASN A O 1
ATOM 2923 N N . GLU A 1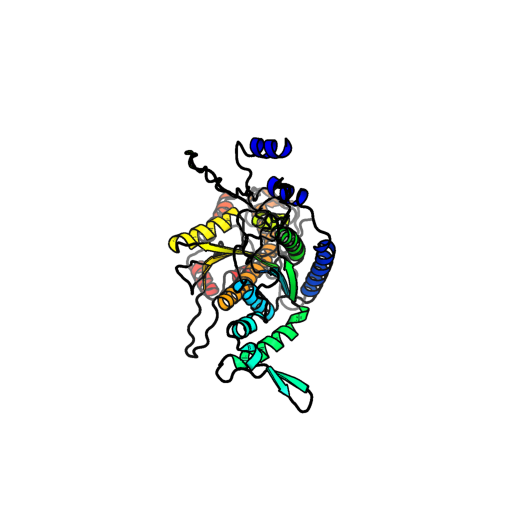 379 ? -38.277 -5.076 29.469 1.00 60.97 379 GLU A N 1
ATOM 2924 C CA . GLU A 1 379 ? -38.370 -6.453 29.964 1.00 60.97 379 GLU A CA 1
ATOM 2925 C C . GLU A 1 379 ? -37.158 -6.794 30.860 1.00 60.97 379 GLU A C 1
ATOM 2927 O O . GLU A 1 379 ? -36.044 -6.347 30.567 1.00 60.97 379 GLU A O 1
ATOM 2932 N N . ASP A 1 380 ? -37.353 -7.535 31.957 1.00 60.25 380 ASP A N 1
ATOM 2933 C CA . ASP A 1 380 ? -36.271 -8.044 32.821 1.00 60.25 380 ASP A CA 1
ATOM 2934 C C . ASP A 1 380 ? -35.864 -9.494 32.487 1.00 60.25 380 ASP A C 1
ATOM 2936 O O . ASP A 1 380 ? -36.434 -10.139 31.610 1.00 60.25 380 ASP A O 1
ATOM 2940 N N . ALA A 1 381 ? -34.867 -10.037 33.200 1.00 55.66 381 ALA A N 1
ATOM 2941 C CA . ALA A 1 381 ? -34.410 -11.419 33.009 1.00 55.66 381 ALA A CA 1
ATOM 2942 C C . ALA A 1 381 ? -35.473 -12.504 33.2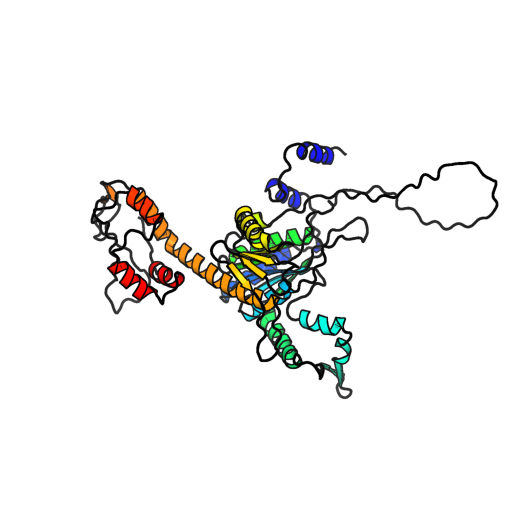68 1.00 55.66 381 ALA A C 1
ATOM 2944 O O . ALA A 1 381 ? -35.247 -13.660 32.921 1.00 55.66 381 ALA A O 1
ATOM 2945 N N . MET A 1 382 ? -36.590 -12.153 33.904 1.00 60.47 382 MET A N 1
ATOM 2946 C CA . MET A 1 382 ? -37.680 -13.065 34.247 1.00 60.47 382 MET A CA 1
ATOM 2947 C C . MET A 1 382 ? -38.886 -12.894 33.309 1.00 60.47 382 MET A C 1
ATOM 2949 O O . MET A 1 382 ? -39.926 -13.509 33.537 1.00 60.47 382 MET A O 1
ATOM 2953 N N . GLY A 1 383 ? -38.760 -12.070 32.261 1.00 62.62 383 GLY A N 1
ATOM 2954 C CA . GLY A 1 383 ? -39.831 -11.788 31.306 1.00 62.62 383 GLY A CA 1
ATOM 2955 C C . GLY A 1 383 ? -40.874 -10.783 31.808 1.00 62.62 383 GLY A C 1
ATOM 2956 O O . GLY A 1 383 ? -41.930 -10.623 31.191 1.00 62.62 383 GLY A O 1
ATOM 2957 N N . ASN A 1 384 ? -40.620 -10.098 32.928 1.00 66.69 384 ASN A N 1
ATOM 2958 C CA . ASN A 1 384 ? -41.523 -9.067 33.429 1.00 66.69 384 ASN A CA 1
ATOM 2959 C C . ASN A 1 384 ? -41.356 -7.802 32.595 1.00 66.69 384 ASN A C 1
ATOM 2961 O O . ASN A 1 384 ? -40.235 -7.341 32.399 1.00 66.69 384 ASN A O 1
ATOM 2965 N N . LYS A 1 385 ? -42.465 -7.205 32.154 1.00 71.81 385 LYS A N 1
ATOM 2966 C CA . LYS A 1 385 ? -42.448 -5.982 31.342 1.00 71.81 385 LYS A CA 1
ATOM 2967 C C . LYS A 1 385 ? -42.529 -4.712 32.191 1.00 71.81 385 LYS A C 1
ATOM 2969 O O . LYS A 1 385 ? -43.132 -4.730 33.260 1.00 71.81 385 LYS A O 1
ATOM 2974 N N . ASN A 1 386 ? -41.998 -3.598 31.680 1.00 72.19 386 ASN A N 1
ATOM 2975 C CA . ASN A 1 386 ? -42.054 -2.265 32.310 1.00 72.19 386 ASN A CA 1
ATOM 2976 C C . ASN A 1 386 ? -41.434 -2.214 33.721 1.00 72.19 386 ASN A C 1
ATOM 2978 O O . ASN A 1 386 ? -41.996 -1.625 34.646 1.00 72.19 386 ASN A O 1
ATOM 2982 N N . VAL A 1 387 ? -40.278 -2.851 33.903 1.00 66.38 387 VAL A N 1
ATOM 2983 C CA . VAL A 1 387 ? -39.637 -2.989 35.217 1.00 66.38 387 VAL A CA 1
ATOM 2984 C C . VAL A 1 387 ? -38.864 -1.713 35.568 1.00 66.38 387 VAL A C 1
ATOM 2986 O O . VAL A 1 387 ? -38.055 -1.258 34.761 1.00 66.38 387 VAL A O 1
ATOM 2989 N N . PRO A 1 388 ? -39.070 -1.113 36.753 1.00 64.81 388 PRO A N 1
ATOM 2990 C CA . PRO A 1 388 ? -38.385 0.120 37.141 1.00 64.81 388 PRO A CA 1
ATOM 2991 C C . PRO A 1 388 ? -36.903 -0.133 37.419 1.00 64.81 388 PRO A C 1
ATOM 2993 O O . PRO A 1 388 ? -36.589 -0.994 38.238 1.00 64.81 388 PRO A O 1
ATOM 2996 N N . PHE A 1 389 ? -36.008 0.640 36.797 1.00 63.47 389 PHE A N 1
ATOM 2997 C CA . PHE A 1 389 ? -34.556 0.532 36.935 1.00 63.47 389 PHE A CA 1
ATOM 2998 C C . PHE A 1 389 ? -34.104 0.854 38.364 1.00 63.47 389 PHE A C 1
ATOM 3000 O O . PHE A 1 389 ? -34.118 2.008 38.789 1.00 63.47 389 PHE A O 1
ATOM 3007 N N . LYS A 1 390 ? -33.726 -0.179 39.120 1.00 62.59 390 LYS A N 1
ATOM 3008 C CA . LYS A 1 390 ? -33.316 -0.102 40.527 1.00 62.59 390 LYS A CA 1
ATOM 3009 C C . LYS A 1 390 ? -32.226 -1.126 40.843 1.00 62.59 390 LYS A C 1
ATOM 3011 O O . LYS A 1 390 ? -32.005 -2.076 40.088 1.00 62.59 390 LYS A O 1
ATOM 3016 N N . ARG A 1 391 ? -31.556 -0.955 41.985 1.00 55.91 391 ARG A N 1
ATOM 3017 C CA . ARG A 1 391 ? -30.537 -1.901 42.473 1.00 55.91 391 ARG A CA 1
ATOM 3018 C C . ARG A 1 391 ? -31.082 -3.330 42.541 1.00 55.91 391 ARG A C 1
ATOM 3020 O O . ARG A 1 391 ? -32.216 -3.549 42.960 1.00 55.91 391 ARG A O 1
ATOM 3027 N N . GLY A 1 392 ? -30.250 -4.293 42.143 1.00 52.56 392 GLY A N 1
ATOM 3028 C CA . GLY A 1 392 ? -30.597 -5.718 42.153 1.00 52.56 392 GLY A CA 1
ATOM 3029 C C . GLY A 1 392 ? -31.392 -6.211 40.939 1.00 52.56 392 GLY A C 1
ATOM 3030 O O . GLY A 1 392 ? -31.830 -7.360 40.939 1.00 52.56 392 GLY A O 1
ATOM 3031 N N . ILE A 1 393 ? -31.575 -5.383 39.904 1.00 54.59 393 ILE A N 1
ATOM 3032 C CA . ILE A 1 393 ? -32.130 -5.837 38.624 1.00 54.59 393 ILE A CA 1
ATOM 3033 C C . ILE A 1 393 ? -31.250 -6.907 37.990 1.00 54.59 393 ILE A C 1
ATOM 3035 O O . ILE A 1 393 ? -30.032 -6.763 37.911 1.00 54.59 393 ILE A O 1
ATOM 3039 N N . ARG A 1 394 ? -31.902 -7.958 37.487 1.00 51.34 394 ARG A N 1
ATOM 3040 C CA . ARG A 1 394 ? -31.275 -9.016 36.697 1.00 51.34 394 ARG A CA 1
ATOM 3041 C C . ARG A 1 394 ? -31.613 -8.801 35.229 1.00 51.34 394 ARG A C 1
ATOM 3043 O O . ARG A 1 394 ? -32.780 -8.622 34.882 1.00 51.34 394 ARG A O 1
ATOM 3050 N N . ILE A 1 395 ? -30.594 -8.825 34.378 1.00 51.44 395 ILE A N 1
ATOM 3051 C CA . ILE A 1 395 ? -30.728 -8.685 32.926 1.00 51.44 395 ILE A CA 1
ATOM 3052 C C . ILE A 1 395 ? -30.230 -9.978 32.297 1.00 51.44 395 ILE A C 1
ATOM 3054 O O . ILE A 1 395 ? -29.140 -10.444 32.618 1.00 51.44 395 ILE A O 1
ATOM 3058 N N . TYR A 1 396 ? -31.037 -10.551 31.411 1.00 47.03 396 TYR A N 1
ATOM 3059 C CA . TYR A 1 396 ? -30.682 -11.758 30.683 1.00 47.03 396 TYR A CA 1
ATOM 3060 C C . TYR A 1 396 ? -30.021 -11.386 29.355 1.00 47.03 396 TYR A C 1
ATOM 3062 O O . TYR A 1 396 ? -30.495 -10.499 28.646 1.00 47.03 396 TYR A O 1
ATOM 3070 N N . THR A 1 397 ? -28.937 -12.075 28.993 1.00 44.56 397 THR A N 1
ATOM 3071 C CA . THR A 1 397 ? -28.370 -11.987 27.642 1.00 44.56 397 THR A CA 1
ATOM 3072 C C . THR A 1 397 ? -28.231 -13.387 27.071 1.00 44.56 397 THR A C 1
ATOM 3074 O O . THR A 1 397 ? -27.539 -14.230 27.642 1.00 44.56 397 THR A O 1
ATOM 3077 N N . GLU A 1 398 ? -28.860 -13.637 25.931 1.00 40.72 398 GLU A N 1
ATOM 3078 C CA . GLU A 1 398 ? -28.834 -14.942 25.283 1.00 40.72 398 GLU A CA 1
ATOM 3079 C C . GLU A 1 398 ? -27.515 -15.104 24.499 1.00 40.72 398 GLU A C 1
ATOM 3081 O O . GLU A 1 398 ? -27.293 -14.419 23.495 1.00 40.72 398 GLU A O 1
ATOM 3086 N N . ARG A 1 399 ? -26.619 -16.005 24.941 1.00 37.97 399 ARG A N 1
ATOM 3087 C CA . ARG A 1 399 ? -25.428 -16.393 24.161 1.00 37.97 399 ARG A CA 1
ATOM 3088 C C . ARG A 1 399 ? -25.844 -17.272 22.985 1.00 37.97 399 ARG A C 1
ATOM 3090 O O . ARG A 1 399 ? -25.833 -18.499 23.074 1.00 37.97 399 ARG A O 1
ATOM 3097 N N . ARG A 1 400 ? -26.198 -16.663 21.855 1.00 36.22 400 ARG A N 1
ATOM 3098 C CA . ARG A 1 400 ? -26.508 -17.406 20.624 1.00 36.22 400 ARG A CA 1
ATOM 3099 C C . ARG A 1 400 ? -25.231 -17.903 19.952 1.00 36.22 400 ARG A C 1
ATOM 3101 O O . ARG A 1 400 ? -24.726 -17.256 19.047 1.00 36.22 400 ARG A O 1
ATOM 3108 N N . HIS A 1 401 ? -24.704 -19.029 20.435 1.00 37.06 401 HIS A N 1
ATOM 3109 C CA . HIS A 1 401 ? -24.027 -20.082 19.659 1.00 37.06 401 HIS A CA 1
ATOM 3110 C C . HIS A 1 401 ? -23.476 -21.156 20.616 1.00 37.06 401 HIS A C 1
ATOM 3112 O O . HIS A 1 401 ? -22.297 -21.167 20.965 1.00 37.06 401 HIS A O 1
ATOM 3118 N N . ARG A 1 402 ? -24.326 -22.097 21.039 1.00 35.78 402 ARG A N 1
ATOM 3119 C CA . ARG A 1 402 ? -23.883 -23.393 21.574 1.00 35.78 402 ARG A CA 1
ATOM 3120 C C . ARG A 1 402 ? -24.872 -24.467 21.105 1.00 35.78 402 ARG A C 1
ATOM 3122 O O . ARG A 1 402 ? -26.074 -24.216 21.181 1.00 35.78 402 ARG A O 1
ATOM 3129 N N . PRO A 1 403 ? -24.419 -25.613 20.564 1.00 35.06 403 PRO A N 1
ATOM 3130 C CA . PRO A 1 403 ? -25.327 -26.697 20.200 1.00 35.06 403 PRO A CA 1
ATOM 3131 C C . PRO A 1 403 ? -26.078 -27.223 21.441 1.00 35.06 403 PRO A C 1
ATOM 3133 O O . PRO A 1 403 ? -25.553 -27.121 22.554 1.00 35.06 403 PRO A O 1
ATOM 3136 N N . PRO A 1 404 ? -27.296 -27.774 21.283 1.00 37.22 404 PRO A N 1
ATOM 3137 C CA . PRO A 1 404 ? -28.315 -27.757 22.338 1.00 37.22 404 PRO A CA 1
ATOM 3138 C C . PRO A 1 404 ? -28.144 -28.755 23.494 1.00 37.22 404 PRO A C 1
ATOM 3140 O O . PRO A 1 404 ? -29.103 -28.942 24.234 1.00 37.22 404 PRO A O 1
ATOM 3143 N N . SER A 1 405 ? -27.015 -29.456 23.659 1.00 45.28 405 SER A N 1
ATOM 3144 C CA . SER A 1 405 ? -27.083 -30.758 24.345 1.00 45.28 405 SER A CA 1
ATOM 3145 C C . SER A 1 405 ? -26.243 -31.019 25.598 1.00 45.28 405 SER A C 1
ATOM 3147 O O . SER A 1 405 ? -26.356 -32.139 26.078 1.00 45.28 405 SER A O 1
ATOM 3149 N N . THR A 1 406 ? -25.457 -30.111 26.201 1.00 40.09 406 THR A N 1
ATOM 3150 C CA . THR A 1 406 ? -24.614 -30.570 27.349 1.00 40.09 406 THR A CA 1
ATOM 3151 C C . THR A 1 406 ? -24.236 -29.599 28.479 1.00 40.09 406 THR A C 1
ATOM 3153 O O . THR A 1 406 ? -23.383 -29.942 29.289 1.00 40.09 406 THR A O 1
ATOM 3156 N N . SER A 1 407 ? -24.840 -28.418 28.646 1.00 37.72 407 SER A N 1
ATOM 3157 C CA . SER A 1 407 ? -24.665 -27.656 29.911 1.00 37.72 407 SER A CA 1
ATOM 3158 C C . SER A 1 407 ? -25.729 -26.573 30.100 1.00 37.72 407 SER A C 1
ATOM 3160 O O . SER A 1 407 ? -26.231 -26.063 29.096 1.00 37.72 407 SER A O 1
ATOM 3162 N N . PRO A 1 408 ? -26.078 -26.207 31.354 1.00 38.53 408 PRO A N 1
ATOM 3163 C CA . PRO A 1 408 ? -26.997 -25.104 31.611 1.00 38.53 408 PRO A CA 1
ATOM 3164 C C . PRO A 1 408 ? -26.449 -23.791 31.019 1.00 38.53 408 PRO A C 1
ATOM 3166 O O . PRO A 1 408 ? -25.226 -23.629 30.908 1.00 38.53 408 PRO A O 1
ATOM 3169 N N . PRO A 1 409 ? -27.327 -22.857 30.609 1.00 37.84 409 PRO A N 1
ATOM 3170 C CA . PRO A 1 409 ? -26.910 -21.544 30.133 1.00 37.84 409 PRO A CA 1
ATOM 3171 C C . PRO A 1 409 ? -26.088 -20.853 31.226 1.00 37.84 409 PRO A C 1
ATOM 3173 O O . PRO A 1 409 ? -26.540 -20.721 32.359 1.00 37.84 409 PRO A O 1
ATOM 3176 N N . LEU A 1 410 ? -24.860 -20.446 30.896 1.00 35.91 410 LEU A N 1
ATOM 3177 C CA . LEU A 1 410 ? -24.021 -19.661 31.800 1.00 35.91 410 LEU A CA 1
ATOM 3178 C C . LEU A 1 410 ? -24.683 -18.295 32.016 1.00 35.91 410 LEU A C 1
ATOM 3180 O O . LEU A 1 410 ? -24.784 -17.492 31.088 1.00 35.91 410 LEU A O 1
ATOM 3184 N N . GLU A 1 411 ? -25.153 -18.076 33.238 1.00 34.03 411 GLU A N 1
ATOM 3185 C CA . GLU A 1 411 ? -25.810 -16.859 33.701 1.00 34.03 411 GLU A CA 1
ATOM 3186 C C . GLU A 1 411 ? -24.741 -15.784 33.953 1.00 34.03 411 GLU A C 1
ATOM 3188 O O . GLU A 1 411 ? -23.876 -15.943 34.813 1.00 34.03 411 GLU A O 1
ATOM 3193 N N . VAL A 1 412 ? -24.755 -14.692 33.184 1.00 35.69 412 VAL A N 1
ATOM 3194 C CA . VAL A 1 412 ? -23.914 -13.526 33.489 1.00 35.69 412 VAL A CA 1
ATOM 3195 C C . VAL A 1 412 ? -24.726 -12.601 34.384 1.00 35.69 412 VAL A C 1
ATOM 3197 O O . VAL A 1 412 ? -25.580 -11.852 33.915 1.00 35.69 412 VAL A O 1
ATOM 3200 N N . MET A 1 413 ? -24.471 -12.663 35.689 1.00 34.06 413 MET A N 1
ATOM 3201 C CA . MET A 1 413 ? -25.076 -11.755 36.657 1.00 34.06 413 MET A CA 1
ATOM 3202 C C . MET A 1 413 ? -24.328 -10.417 36.644 1.00 34.06 413 MET A C 1
ATOM 3204 O O . MET A 1 413 ? -23.244 -10.295 37.207 1.00 34.06 413 MET A O 1
ATOM 3208 N N . ILE A 1 414 ? -24.917 -9.391 36.029 1.00 38.91 414 ILE A N 1
ATOM 3209 C CA . ILE A 1 414 ? -24.456 -8.006 36.199 1.00 38.91 414 ILE A CA 1
ATOM 3210 C C . ILE A 1 414 ? -25.088 -7.475 37.491 1.00 38.91 414 ILE A C 1
ATOM 3212 O O . ILE A 1 414 ? -26.220 -6.995 37.490 1.00 38.91 414 ILE A O 1
ATOM 3216 N N . ALA A 1 415 ? -24.385 -7.619 38.616 1.00 32.75 415 ALA A N 1
ATOM 3217 C CA . ALA A 1 415 ? -24.834 -7.103 39.905 1.00 32.75 415 ALA A CA 1
ATOM 3218 C C . ALA A 1 415 ? -24.387 -5.643 40.083 1.00 32.75 415 ALA A C 1
ATOM 3220 O O . ALA A 1 415 ? -23.198 -5.345 40.164 1.00 32.75 415 ALA A O 1
ATOM 3221 N N . PHE A 1 416 ? -25.344 -4.718 40.172 1.00 36.06 416 PHE A N 1
ATOM 3222 C CA . PHE A 1 416 ? -25.062 -3.330 40.540 1.00 36.06 416 PHE A CA 1
ATOM 3223 C C . PHE A 1 416 ? -24.906 -3.228 42.065 1.00 36.06 416 PHE A C 1
ATOM 3225 O O . PHE A 1 416 ? -25.886 -3.357 42.804 1.00 36.06 416 PHE A O 1
ATOM 3232 N N . SER A 1 417 ? -23.668 -3.028 42.529 1.00 30.94 417 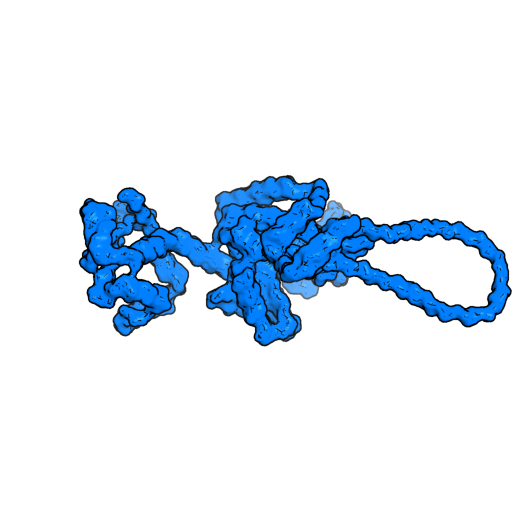SER A N 1
ATOM 3233 C CA . SER A 1 417 ? -23.324 -2.892 43.951 1.00 30.94 417 SER A CA 1
ATOM 3234 C C . SER A 1 417 ? -23.983 -1.654 44.598 1.00 30.94 417 SER A C 1
ATOM 3236 O O . SER A 1 417 ? -24.120 -0.615 43.941 1.00 30.94 417 SER A O 1
ATOM 3238 N N . PRO A 1 418 ? -24.343 -1.704 45.900 1.00 30.06 418 PRO A N 1
ATOM 3239 C CA . PRO A 1 418 ? -24.953 -0.599 46.640 1.00 30.06 418 PRO A CA 1
ATOM 3240 C C . PRO A 1 418 ? -24.081 0.659 46.831 1.00 30.06 418 PRO A C 1
ATOM 3242 O O . PRO A 1 418 ? -24.495 1.580 47.539 1.00 30.06 418 PRO A O 1
ATOM 3245 N N . ALA A 1 419 ? -22.896 0.736 46.228 1.00 30.66 419 ALA A N 1
ATOM 3246 C CA . ALA A 1 419 ? -21.988 1.873 46.384 1.00 30.66 419 ALA A CA 1
ATOM 3247 C C . ALA A 1 419 ? -21.880 2.780 45.143 1.00 30.66 419 ALA A C 1
ATOM 3249 O O . ALA A 1 419 ? -21.283 3.846 45.231 1.00 30.66 419 ALA A O 1
ATOM 3250 N N . GLY A 1 420 ? -22.468 2.407 44.001 1.00 36.22 420 GLY A N 1
ATOM 3251 C CA . GLY A 1 420 ? -22.350 3.200 42.776 1.00 36.22 420 GLY A CA 1
ATOM 3252 C C . GLY A 1 420 ? -23.558 4.097 42.522 1.00 36.22 420 GLY A C 1
ATOM 3253 O O . GLY A 1 420 ? -24.653 3.586 42.290 1.00 36.22 420 GLY A O 1
ATOM 3254 N N . THR A 1 421 ? -23.383 5.418 42.537 1.00 38.88 421 THR A N 1
ATOM 3255 C CA . THR A 1 421 ? -24.283 6.346 41.838 1.00 38.88 421 THR A CA 1
ATOM 3256 C C . THR A 1 421 ? -24.035 6.244 40.320 1.00 38.88 421 THR A C 1
ATOM 3258 O O . THR A 1 421 ? -23.008 5.704 39.893 1.00 38.88 421 THR A O 1
ATOM 3261 N N . PRO A 1 422 ? -24.928 6.758 39.454 1.00 39.00 422 PRO A N 1
ATOM 3262 C CA . PRO A 1 422 ? -24.661 6.863 38.013 1.00 39.00 422 PRO A CA 1
ATOM 3263 C C . PRO A 1 422 ? -23.341 7.593 37.690 1.00 39.00 422 PRO A C 1
ATOM 3265 O O . PRO A 1 422 ? -22.676 7.285 36.701 1.00 39.00 422 PRO A O 1
ATOM 3268 N N . GLU A 1 423 ? -22.903 8.507 38.560 1.00 39.25 423 GLU A N 1
ATOM 3269 C CA . GLU A 1 423 ? -21.596 9.171 38.472 1.00 39.25 423 GLU A CA 1
ATOM 3270 C C . GLU A 1 423 ? -20.438 8.221 38.792 1.00 39.25 423 GLU A C 1
ATOM 3272 O O . GLU A 1 423 ? -19.395 8.292 38.148 1.00 39.25 423 GLU A O 1
ATOM 3277 N N . THR A 1 424 ? -20.625 7.270 39.709 1.00 41.38 424 THR A N 1
ATOM 3278 C CA . THR A 1 424 ? -19.647 6.208 39.972 1.00 41.38 424 THR A CA 1
ATOM 3279 C C . THR A 1 424 ? -19.482 5.300 38.765 1.00 41.38 424 THR A C 1
ATOM 3281 O O . THR A 1 424 ? -18.361 4.931 38.467 1.00 41.38 424 THR A O 1
ATOM 3284 N N . ILE A 1 425 ? -20.550 5.003 38.014 1.00 39.09 425 ILE A N 1
ATOM 3285 C CA . ILE A 1 425 ? -20.465 4.263 36.741 1.00 39.09 425 ILE A CA 1
ATOM 3286 C C . ILE A 1 425 ? -19.732 5.101 35.688 1.00 39.09 425 ILE A C 1
ATOM 3288 O O . ILE A 1 425 ? -18.900 4.579 34.955 1.00 39.09 425 ILE A O 1
ATOM 3292 N N . ARG A 1 426 ? -19.973 6.414 35.633 1.00 38.03 426 ARG A N 1
ATOM 3293 C CA . ARG A 1 426 ? -19.245 7.321 34.734 1.00 38.03 426 ARG A CA 1
ATOM 3294 C C . ARG A 1 426 ? -17.742 7.380 35.051 1.00 38.03 426 ARG A C 1
ATOM 3296 O O . ARG A 1 426 ? -16.942 7.462 34.124 1.00 38.03 426 ARG A O 1
ATOM 3303 N N . ASN A 1 427 ? -17.376 7.271 36.328 1.00 38.50 427 ASN A N 1
ATOM 3304 C CA . ASN A 1 427 ? -15.990 7.247 36.803 1.00 38.50 427 ASN A CA 1
ATOM 3305 C C . ASN A 1 427 ? -15.345 5.847 36.726 1.00 38.50 427 ASN A C 1
ATOM 3307 O O . ASN A 1 427 ? -14.158 5.752 36.435 1.00 38.50 427 ASN A O 1
ATOM 3311 N N . LEU A 1 428 ? -16.116 4.760 36.884 1.00 36.12 428 LEU A N 1
ATOM 3312 C CA . LEU A 1 428 ? -15.639 3.367 36.809 1.00 36.12 428 LEU A CA 1
ATOM 3313 C C . LEU A 1 428 ? -15.044 3.022 35.438 1.00 36.12 428 LEU A C 1
ATOM 3315 O O . LEU A 1 428 ? -14.191 2.154 35.331 1.00 36.12 428 LEU A O 1
ATOM 3319 N N . TRP A 1 429 ? -15.513 3.683 34.379 1.00 39.31 429 TRP A N 1
ATOM 3320 C CA . TRP A 1 429 ? -14.992 3.501 33.021 1.00 39.31 429 TRP A CA 1
ATOM 3321 C C . TRP A 1 429 ? -13.912 4.527 32.645 1.00 39.31 429 TRP A C 1
ATOM 3323 O O . TRP A 1 429 ? -13.288 4.380 31.596 1.00 39.31 429 TRP A O 1
ATOM 3333 N N . GLY A 1 430 ? -13.677 5.537 33.493 1.00 34.50 430 GLY A N 1
ATOM 3334 C CA . GLY A 1 430 ? -12.474 6.374 33.451 1.00 34.50 430 GLY A CA 1
ATOM 3335 C C . GLY A 1 430 ? -11.282 5.682 34.121 1.00 34.50 430 GLY A C 1
ATOM 3336 O O . GLY A 1 430 ? -10.191 5.696 33.565 1.00 34.50 430 GLY A O 1
ATOM 3337 N N . ASP A 1 431 ? -11.534 4.985 35.235 1.00 38.69 431 ASP A N 1
ATOM 3338 C CA . ASP A 1 431 ? -10.551 4.230 36.022 1.00 38.69 431 ASP A CA 1
ATOM 3339 C C . ASP A 1 431 ? -11.010 2.772 36.212 1.00 38.69 431 ASP A C 1
ATOM 3341 O O . ASP A 1 431 ? -11.399 2.360 37.307 1.00 38.69 431 ASP A O 1
ATOM 3345 N N . LEU A 1 432 ? -10.941 1.967 35.145 1.00 36.38 432 LEU A N 1
ATOM 3346 C CA . LEU A 1 432 ? -11.381 0.555 35.084 1.00 36.38 432 LEU A CA 1
ATOM 3347 C C . LEU A 1 432 ? -10.767 -0.376 36.164 1.00 36.38 432 LEU A C 1
ATOM 3349 O O . LEU A 1 432 ? -11.151 -1.538 36.262 1.00 36.38 432 LEU A O 1
ATOM 3353 N N . TRP A 1 433 ? -9.823 0.104 36.979 1.00 39.09 433 TRP A N 1
ATOM 3354 C CA . TRP A 1 433 ? -8.954 -0.723 37.821 1.00 39.09 433 TRP A CA 1
ATOM 3355 C C . TRP A 1 433 ? -8.983 -0.418 39.328 1.00 39.09 433 TRP A C 1
ATOM 3357 O O . TRP A 1 433 ? -8.407 -1.184 40.090 1.00 39.09 433 TRP A O 1
ATOM 3367 N N . ASN A 1 434 ? -9.654 0.641 39.797 1.00 29.97 434 ASN A N 1
ATOM 3368 C CA . ASN A 1 434 ? -9.518 1.106 41.194 1.00 29.97 434 ASN A CA 1
ATOM 3369 C C . ASN A 1 434 ? -10.608 0.619 42.174 1.00 29.97 434 ASN A C 1
ATOM 3371 O O . ASN A 1 434 ? -10.739 1.169 43.264 1.00 29.97 434 ASN A O 1
ATOM 3375 N N . GLY A 1 435 ? -11.407 -0.388 41.809 1.00 35.72 435 GLY A N 1
ATOM 3376 C CA . GLY A 1 435 ? -12.552 -0.845 42.618 1.00 35.72 435 GLY A CA 1
ATOM 3377 C C . GLY A 1 435 ? -12.596 -2.339 42.930 1.00 35.72 435 GLY A C 1
ATOM 3378 O O . GLY A 1 435 ? -13.644 -2.825 43.341 1.00 35.72 435 GLY A O 1
ATOM 3379 N N . TRP A 1 436 ? -11.512 -3.066 42.682 1.00 34.94 436 TRP A N 1
ATOM 3380 C CA . TRP A 1 436 ? -11.439 -4.506 42.917 1.00 34.94 436 TRP A CA 1
ATOM 3381 C C . TRP A 1 436 ? -10.801 -4.765 44.288 1.00 34.94 436 TRP A C 1
ATOM 3383 O O . TRP A 1 436 ? -9.874 -4.054 44.676 1.00 34.94 436 TRP A O 1
ATOM 3393 N N . ASP A 1 437 ? -11.304 -5.760 45.019 1.00 37.81 437 ASP A N 1
ATOM 3394 C CA . ASP A 1 437 ? -10.704 -6.217 46.277 1.00 37.81 437 ASP A CA 1
ATOM 3395 C C . ASP A 1 437 ? -9.266 -6.714 46.031 1.00 37.81 437 ASP A C 1
ATOM 3397 O O . ASP A 1 437 ? -8.998 -7.317 44.993 1.00 37.81 437 ASP A O 1
ATOM 3401 N N . GLU A 1 438 ? -8.314 -6.460 46.938 1.00 38.09 438 GLU A N 1
ATOM 3402 C CA . GLU A 1 438 ? -6.902 -6.832 46.714 1.00 38.09 438 GLU A CA 1
ATOM 3403 C C . GLU A 1 438 ? -6.717 -8.346 46.504 1.00 38.09 438 GLU A C 1
ATOM 3405 O O . GLU A 1 438 ? -5.826 -8.747 45.750 1.00 38.09 438 GLU A O 1
ATOM 3410 N N . GLY A 1 439 ? -7.592 -9.177 47.088 1.00 36.94 439 GLY A N 1
ATOM 3411 C CA . GLY A 1 439 ? -7.640 -10.620 46.854 1.00 36.94 439 GLY A CA 1
ATOM 3412 C C . GLY A 1 439 ? -8.217 -10.984 45.484 1.00 36.94 439 GLY A C 1
ATOM 3413 O O . GLY A 1 439 ? -7.670 -11.842 44.802 1.00 36.94 439 GLY A O 1
ATOM 3414 N N . GLU A 1 440 ? -9.250 -10.278 45.020 1.00 37.84 440 GLU A N 1
ATOM 3415 C CA . GLU A 1 440 ? -9.826 -10.469 43.679 1.00 37.84 440 GLU A CA 1
ATOM 3416 C C . GLU A 1 440 ? -8.903 -9.945 42.569 1.00 37.84 440 GLU A C 1
ATOM 3418 O O . GLU A 1 440 ? -8.840 -10.532 41.493 1.00 37.84 440 GLU A O 1
ATOM 3423 N N . ILE A 1 441 ? -8.138 -8.875 42.822 1.00 36.81 441 ILE A N 1
ATOM 3424 C CA . ILE A 1 441 ? -7.060 -8.412 41.938 1.00 36.81 441 ILE A CA 1
ATOM 3425 C C . ILE A 1 441 ? -5.936 -9.443 41.896 1.00 36.81 441 ILE A C 1
ATOM 3427 O O . ILE A 1 441 ? -5.366 -9.644 40.826 1.00 36.81 441 ILE A O 1
ATOM 3431 N N . ALA A 1 442 ? -5.585 -10.065 43.024 1.00 40.66 442 ALA A N 1
ATOM 3432 C CA . ALA A 1 442 ? -4.559 -11.100 43.080 1.00 40.66 442 ALA A CA 1
ATOM 3433 C C . ALA A 1 442 ? -5.001 -12.365 42.330 1.00 40.66 442 ALA A C 1
ATOM 3435 O O . ALA A 1 442 ? -4.274 -12.789 41.440 1.00 40.66 442 ALA A O 1
ATOM 3436 N N . ASP A 1 443 ? -6.217 -12.864 42.566 1.00 38.56 443 ASP A N 1
ATOM 3437 C CA . ASP A 1 443 ? -6.801 -14.006 41.848 1.00 38.56 443 ASP A CA 1
ATOM 3438 C C . ASP A 1 443 ? -6.993 -13.708 40.355 1.00 38.56 443 ASP A C 1
ATOM 3440 O O . ASP A 1 443 ? -6.701 -14.543 39.502 1.00 38.56 443 ASP A O 1
ATOM 3444 N N . PHE A 1 444 ? -7.430 -12.497 39.998 1.00 36.50 444 PHE A N 1
ATOM 3445 C CA . PHE A 1 444 ? -7.558 -12.073 38.604 1.00 36.50 444 PHE A CA 1
ATOM 3446 C C . PHE A 1 444 ? -6.193 -11.904 37.939 1.00 36.50 444 PHE A C 1
ATOM 3448 O O . PHE A 1 444 ? -6.033 -12.340 36.808 1.00 36.50 444 PHE A O 1
ATOM 3455 N N . LYS A 1 445 ? -5.185 -11.336 38.615 1.00 37.38 445 LYS A N 1
ATOM 3456 C CA . LYS A 1 445 ? -3.797 -11.253 38.119 1.00 37.38 445 LYS A CA 1
ATOM 3457 C C . LYS A 1 445 ? -3.120 -12.619 38.049 1.00 37.38 445 LYS A C 1
ATOM 3459 O O . LYS A 1 445 ? -2.296 -12.811 37.166 1.00 37.38 445 LYS A O 1
ATOM 3464 N N . GLU A 1 446 ? -3.461 -13.559 38.922 1.00 39.50 446 GLU A N 1
ATOM 3465 C CA . GLU A 1 446 ? -2.968 -14.938 38.895 1.00 39.50 446 GLU A CA 1
ATOM 3466 C C . GLU A 1 446 ? -3.625 -15.722 37.748 1.00 39.50 446 GLU A C 1
ATOM 3468 O O . GLU A 1 446 ? -2.942 -16.404 36.985 1.00 39.50 446 GLU A O 1
ATOM 3473 N N . GLN A 1 447 ? -4.927 -15.520 37.516 1.00 36.09 447 GLN A N 1
ATOM 3474 C CA . GLN A 1 447 ? -5.662 -16.100 36.385 1.00 36.09 447 GLN A CA 1
ATOM 3475 C C . GLN A 1 447 ? -5.355 -15.417 35.033 1.00 36.09 447 GLN A C 1
ATOM 3477 O O . GLN A 1 447 ? -5.473 -16.054 33.985 1.00 36.09 447 GLN A O 1
ATOM 3482 N N . ILE A 1 448 ? -4.935 -14.143 35.026 1.00 32.09 448 ILE A N 1
ATOM 3483 C CA . ILE A 1 448 ? -4.611 -13.340 33.823 1.00 32.09 448 ILE A CA 1
ATOM 3484 C C . ILE A 1 448 ? -3.115 -13.165 33.594 1.00 32.09 448 ILE A C 1
ATOM 3486 O O . ILE A 1 448 ? -2.716 -12.755 32.504 1.00 32.09 448 ILE A O 1
ATOM 3490 N N . GLY A 1 449 ? -2.263 -13.576 34.531 1.00 31.62 449 GLY A N 1
ATOM 3491 C CA . GLY A 1 449 ? -0.805 -13.564 34.371 1.00 31.62 449 GLY A CA 1
ATOM 3492 C C . GLY A 1 449 ? -0.327 -14.301 33.114 1.00 31.62 449 GLY A C 1
ATOM 3493 O O . GLY A 1 449 ? 0.765 -14.041 32.616 1.00 31.62 449 GLY A O 1
ATOM 3494 N N . HIS A 1 450 ? -1.183 -15.153 32.542 1.00 39.25 450 HIS A N 1
ATOM 3495 C CA . HIS A 1 450 ? -0.938 -15.900 31.313 1.00 39.25 450 HIS A CA 1
ATOM 3496 C C . HIS A 1 450 ? -1.861 -15.538 30.131 1.00 39.25 450 HIS A C 1
ATOM 3498 O O . HIS A 1 450 ? -1.803 -16.197 29.094 1.00 39.25 450 HIS A O 1
ATOM 3504 N N . VAL A 1 451 ? -2.711 -14.506 30.236 1.00 31.95 451 VAL A N 1
ATOM 3505 C CA . VAL A 1 451 ? -3.767 -14.222 29.250 1.00 31.95 451 VAL A CA 1
ATOM 3506 C C . VAL A 1 451 ? -3.659 -12.792 28.717 1.00 31.95 451 VAL A C 1
ATOM 3508 O O . VAL A 1 451 ? -3.925 -11.818 29.411 1.00 31.95 451 VAL A O 1
ATOM 3511 N N . THR A 1 452 ? -3.313 -12.651 27.435 1.00 36.59 452 THR A N 1
ATOM 3512 C CA . THR A 1 452 ? -3.240 -11.340 26.762 1.00 36.59 452 THR A CA 1
ATOM 3513 C C . THR A 1 452 ? -4.586 -10.596 26.812 1.00 36.59 452 THR A C 1
ATOM 3515 O O . THR A 1 452 ? -5.644 -11.233 26.789 1.00 36.59 452 THR A O 1
ATOM 3518 N N . LEU A 1 453 ? -4.569 -9.252 26.806 1.00 33.50 453 LEU A N 1
ATOM 3519 C CA . LEU A 1 453 ? -5.764 -8.380 26.750 1.00 33.50 453 LEU A CA 1
ATOM 3520 C C . LEU A 1 453 ? -6.752 -8.811 25.645 1.00 33.50 453 LEU A C 1
ATOM 3522 O O . LEU A 1 453 ? -7.970 -8.737 25.807 1.00 33.50 453 LEU A O 1
ATOM 3526 N N . SER A 1 454 ? -6.218 -9.324 24.535 1.00 33.91 454 SER A N 1
ATOM 3527 C CA . SER A 1 454 ? -6.969 -9.895 23.417 1.00 33.91 454 SER A CA 1
ATOM 3528 C C . SER A 1 454 ? -7.841 -11.080 23.833 1.00 33.91 454 SER A C 1
ATOM 3530 O O . SER A 1 454 ? -8.981 -11.165 23.393 1.00 33.91 454 SER A O 1
ATOM 3532 N N . SER A 1 455 ? -7.351 -11.961 24.705 1.00 33.75 455 SER A N 1
ATOM 3533 C CA . SER A 1 455 ? -8.066 -13.145 25.202 1.00 33.75 455 SER A CA 1
ATOM 3534 C C . SER A 1 455 ? -9.047 -12.834 26.344 1.00 33.75 455 SER A C 1
ATOM 3536 O O . SER A 1 455 ? -10.118 -13.440 26.391 1.00 33.75 455 SER A O 1
ATOM 3538 N N . ALA A 1 456 ? -8.773 -11.820 27.176 1.00 34.25 456 ALA A N 1
ATOM 3539 C CA . ALA A 1 456 ? -9.750 -11.290 28.140 1.00 34.25 456 ALA A CA 1
ATOM 3540 C C . ALA A 1 456 ? -10.966 -10.666 27.424 1.00 34.25 456 ALA A C 1
ATOM 3542 O O . ALA A 1 456 ? -12.122 -10.915 27.772 1.00 34.25 456 ALA A O 1
ATOM 3543 N N . LEU A 1 457 ? -10.714 -9.930 26.338 1.00 35.12 457 LEU A N 1
ATOM 3544 C CA . LEU A 1 457 ? -11.765 -9.393 25.477 1.00 35.12 457 LEU A CA 1
ATOM 3545 C C . LEU A 1 457 ? -12.452 -10.475 24.623 1.00 35.12 457 LEU A C 1
ATOM 3547 O O . LEU A 1 457 ? -13.650 -10.373 24.365 1.00 35.12 457 LEU A O 1
ATOM 3551 N N . TYR A 1 458 ? -11.736 -11.533 24.229 1.00 33.81 458 TYR A N 1
ATOM 3552 C CA . TYR A 1 458 ? -12.299 -12.697 23.530 1.00 33.81 458 TYR A CA 1
ATOM 3553 C C . TYR A 1 458 ? -13.364 -13.411 24.381 1.00 33.81 458 TYR A C 1
ATOM 3555 O O . TYR A 1 458 ? -14.402 -13.806 23.849 1.00 33.81 458 TYR A O 1
ATOM 3563 N N . GLY A 1 459 ? -13.163 -13.510 25.702 1.00 36.06 459 GLY A N 1
ATOM 3564 C CA . GLY A 1 459 ? -14.140 -14.079 26.642 1.00 36.06 459 GLY A CA 1
ATOM 3565 C C . GLY A 1 459 ? -15.428 -13.254 26.792 1.00 36.06 459 GLY A C 1
ATOM 3566 O O . GLY A 1 459 ? -16.507 -13.824 26.978 1.00 36.06 459 GLY A O 1
ATOM 3567 N N . LEU A 1 460 ? -15.333 -11.927 26.647 1.00 38.38 460 LEU A N 1
ATOM 3568 C CA . LEU A 1 460 ? -16.468 -10.993 26.697 1.00 38.38 460 LEU A CA 1
ATOM 3569 C C . LEU A 1 460 ? -17.205 -10.865 25.351 1.00 38.38 460 LEU A C 1
ATOM 3571 O O . LEU A 1 460 ? -18.411 -10.634 25.327 1.00 38.38 460 LEU A O 1
ATOM 3575 N N . ALA A 1 461 ? -16.496 -11.023 24.229 1.00 34.19 461 ALA A N 1
ATOM 3576 C CA . ALA A 1 461 ? -17.021 -10.786 22.883 1.00 34.19 461 ALA A CA 1
ATOM 3577 C C . ALA A 1 461 ? -17.747 -11.994 22.250 1.00 34.19 461 ALA A C 1
ATOM 3579 O O . ALA A 1 461 ? -18.408 -11.844 21.217 1.00 34.19 461 ALA A O 1
ATOM 3580 N N . HIS A 1 462 ? -17.697 -13.181 22.869 1.00 32.62 462 HIS A N 1
ATOM 3581 C CA . HIS A 1 462 ? -18.482 -14.334 22.418 1.00 32.62 462 HIS A CA 1
ATOM 3582 C C . HIS A 1 462 ? -19.979 -14.155 22.719 1.00 32.62 462 HIS A C 1
ATOM 3584 O O . HIS A 1 462 ? -20.483 -14.550 23.770 1.00 32.62 462 HIS A O 1
ATOM 3590 N N . GLY A 1 463 ? -20.692 -13.609 21.730 1.00 38.38 463 GLY A N 1
ATOM 3591 C CA . GLY A 1 463 ? -22.102 -13.915 21.486 1.00 38.38 463 GLY A CA 1
ATOM 3592 C C . GLY A 1 463 ? -23.136 -13.102 22.260 1.00 38.38 463 GLY A C 1
ATOM 3593 O O . GLY A 1 463 ? -24.131 -13.678 22.675 1.00 38.38 463 GLY A O 1
ATOM 3594 N N . VAL A 1 464 ? -22.966 -11.790 22.435 1.00 33.97 464 VAL A N 1
ATOM 3595 C CA . VAL A 1 464 ? -24.036 -10.948 23.002 1.00 33.97 464 VAL A CA 1
ATOM 3596 C C . VAL A 1 464 ? -24.878 -10.339 21.878 1.00 33.97 464 VAL A C 1
ATOM 3598 O O . VAL A 1 464 ? -24.519 -9.321 21.289 1.00 33.97 464 VAL A O 1
ATOM 3601 N N . THR A 1 465 ? -26.018 -10.959 21.579 1.00 29.48 465 THR A N 1
ATOM 3602 C CA . THR A 1 465 ? -27.117 -10.323 20.834 1.00 29.48 465 THR A CA 1
ATOM 3603 C C . THR A 1 465 ? -28.175 -9.856 21.825 1.00 29.48 465 THR A C 1
ATOM 3605 O O . THR A 1 465 ? -28.789 -10.680 22.493 1.00 29.48 465 THR A O 1
ATOM 3608 N N . ALA A 1 466 ? -28.397 -8.543 21.914 1.00 28.77 466 ALA A N 1
ATOM 3609 C CA . ALA A 1 466 ? -29.519 -7.965 22.648 1.00 28.77 466 ALA A CA 1
ATOM 3610 C C . ALA A 1 466 ? -30.644 -7.642 21.655 1.00 28.77 466 ALA A C 1
ATOM 3612 O O . ALA A 1 466 ? -30.506 -6.743 20.824 1.00 28.77 466 ALA A O 1
ATOM 3613 N N . THR A 1 467 ? -31.743 -8.390 21.711 1.00 22.98 467 THR A N 1
ATOM 3614 C CA . THR A 1 467 ? -33.001 -8.016 21.055 1.00 22.98 467 THR A CA 1
ATOM 3615 C C . THR A 1 467 ? -33.706 -6.980 21.920 1.00 22.98 467 THR A C 1
ATOM 3617 O O . THR A 1 467 ? -34.110 -7.282 23.036 1.00 22.98 467 THR A O 1
ATOM 3620 N N . VAL A 1 468 ? -33.833 -5.754 21.408 1.00 26.14 468 VAL A N 1
ATOM 3621 C CA . VAL A 1 468 ? -34.735 -4.737 21.961 1.00 26.14 468 VAL A CA 1
ATOM 3622 C C . VAL A 1 468 ? -35.921 -4.652 21.009 1.00 26.14 468 VAL A C 1
ATOM 3624 O O . VAL A 1 468 ? -35.794 -4.100 19.916 1.00 26.14 468 VAL A O 1
ATOM 3627 N N . GLY A 1 469 ? -37.026 -5.271 21.415 1.00 25.81 469 GLY A N 1
ATOM 3628 C CA . GLY A 1 469 ? -38.368 -5.097 20.869 1.00 25.81 469 GLY A CA 1
ATOM 3629 C C . GLY A 1 469 ? -39.274 -4.614 21.984 1.00 25.81 469 GLY A C 1
ATOM 3630 O O . GLY A 1 469 ? -39.116 -5.146 23.104 1.00 25.81 469 GLY A O 1
#